Protein AF-X1JS11-F1 (afdb_monomer_lite)

Secondary structure (DSSP, 8-state):
-EEEEEEE-TTTT-TTSTTTT-EEEEEEE--TT---SS-PPPSSGGGSPP-S---SS--SEEEEE-HHHHHHHHHHHHHHT-SSEEEEEEEEEES-TT-SS--EEEEEEEEEEEEEEE--SSEEEEEEEEEEEEESB-SSTT--S-EEEEEE-SS-EEEEEEEEEEEEEEEEESSS----EEEEEEEEEEEEEEEEEEE--SSTTTTBEEEEESS--EEEEEEEE-HHHHHHTSSHHHHHHHHHHHHHHHHHHHHHHHHHHHHGGGG-BHHHHHHTT-TTGGGSEEE---B-SSSEEEEEEE-GGGSS--EESSEEEEETT-EEE-EETT-TT---EEEEEEPTT-TTS---EEETTEEEPPPTTT--SSEEEEEEEEEETTEEEEEEEEEESS----

Foldseek 3Di:
DKDKDKAQDPCCVPPPDPSPVHTDIDMDDDDPPDDCPPDDDPPDNVPDDRQFDDDPDTFPDKDWFFQVCVVCLLQVVLQVLDPQKPKGWDWDFDDDPNGRFTFKIKTPWTKHFDWAWDADPFWPIKGQPRHDIFIQDDPDPPWPFAIWMWGDAFFKTKTKGKDKDKTKIWIATPDDPRDIFIAMKIKIKIKIWIWGWDAACDDPLHGFIATDTPDDIDIDMFMDTDPRSCVPVVDNVSRVVSRVSSRVSVRVVVVVSVCSSRVCSRVPRPQVVVCVVDVPTPQAWGFDDWTRRGIIMTTHYGRVLAVVKEKPPQEEEAEAQGKDFIDIPVDPPDDKDKDKAFDPPCPPQDGFDDDRRMTTHHHLVRPPDQKGKMKMWIDDDSHIYIHIYIYGHDDDDD

Radius of gyration: 31.55 Å; chains: 1; bounding box: 72×48×87 Å

Organism: NCBI:txid412755

Sequence (398 aa):
KFWVRTHAAPLAKVRASDQYGEGEVLLFVTMKGSNNSDAGIPADDENMHYLLPDAVTPYTMNLLLGNKFLIKRLVSFGFERLERVIEPFKATYTGGEGETFVTGIQATAGLLSIPVEGDTDVLEIIEFPQGLLLNFSSSSDEDDFTNFKVKASDETLDFEWFGLAKAPATFKVRSGSQQTRSGMVSYRWEYKASYAFHLETAGDNIGQLTLKLRAKPSLRSKMWPDQALAANAGHPFALELFINFGEQALAEHLEKTIETIVGVATEIDAFRLNGLLFRSGKESAQPSVVRFPGDLTLPGYLAPARTEFEIEPNETLVEAGGKRTFETTLGAGASVTWSVANLPGDEGEDCGSFTSNEYTAPAASAVLRSGKKVIVTATRGTSYSKALVSITKGEFRP

Structure (mmCIF, N/CA/C/O backbone):
data_AF-X1JS11-F1
#
_entry.id   AF-X1JS11-F1
#
loop_
_atom_site.group_PDB
_atom_site.id
_atom_site.type_symbol
_atom_site.label_atom_id
_atom_site.label_alt_id
_atom_site.label_comp_id
_atom_site.label_asym_id
_atom_site.label_entity_id
_atom_site.label_seq_id
_atom_site.pdbx_PDB_ins_code
_atom_site.Cartn_x
_atom_site.Cartn_y
_atom_site.Cartn_z
_atom_site.occupancy
_atom_site.B_iso_or_equiv
_atom_site.auth_seq_id
_atom_site.auth_comp_id
_atom_site.auth_asym_id
_atom_site.auth_atom_id
_atom_site.pdbx_PDB_model_num
ATOM 1 N N . LYS A 1 1 ? -24.121 5.697 4.846 1.00 72.25 1 LYS A N 1
ATOM 2 C CA . LYS A 1 1 ? -25.214 5.220 5.739 1.00 72.25 1 LYS A CA 1
ATOM 3 C C . LYS A 1 1 ? -24.562 4.682 7.003 1.00 72.25 1 LYS A C 1
ATOM 5 O O . LYS A 1 1 ? -23.440 4.203 6.873 1.00 72.25 1 LYS A O 1
ATOM 10 N N . PHE A 1 2 ? -25.196 4.789 8.169 1.00 78.38 2 PHE A N 1
ATOM 11 C CA . PHE A 1 2 ? -24.650 4.211 9.396 1.00 78.38 2 PHE A CA 1
ATOM 12 C C . PHE A 1 2 ? -25.737 3.543 10.239 1.00 78.38 2 PHE A C 1
ATOM 14 O O . PHE A 1 2 ? -26.905 3.923 10.136 1.00 78.38 2 PHE A O 1
ATOM 21 N N . TRP A 1 3 ? -25.339 2.564 11.050 1.00 80.81 3 TRP A N 1
ATOM 22 C CA . TRP A 1 3 ? -26.206 1.831 11.973 1.00 80.81 3 TRP A CA 1
ATOM 23 C C . TRP A 1 3 ? -25.451 1.502 13.251 1.00 80.81 3 TRP A C 1
ATOM 25 O O . TRP A 1 3 ? -24.265 1.189 13.193 1.00 80.81 3 TRP A O 1
ATOM 35 N N . VAL A 1 4 ? -26.157 1.533 14.377 1.00 83.62 4 VAL A N 1
ATOM 36 C CA . VAL A 1 4 ? -25.620 1.192 15.696 1.00 83.62 4 VAL A CA 1
ATOM 37 C C . VAL A 1 4 ? -26.340 -0.045 16.214 1.00 83.62 4 VAL A C 1
ATOM 39 O O . VAL A 1 4 ? -27.565 -0.133 16.098 1.00 83.62 4 VAL A O 1
ATOM 42 N N . ARG A 1 5 ? -25.588 -0.986 16.780 1.00 83.94 5 ARG A N 1
ATOM 43 C CA . ARG A 1 5 ? -26.100 -2.170 17.476 1.00 83.94 5 ARG A CA 1
ATOM 44 C C . ARG A 1 5 ? -25.324 -2.407 18.764 1.00 83.94 5 ARG A C 1
ATOM 46 O O . ARG A 1 5 ? -24.223 -1.899 18.935 1.00 83.94 5 ARG A O 1
ATOM 53 N N . THR A 1 6 ? -25.911 -3.188 19.653 1.00 85.69 6 THR A N 1
ATOM 54 C CA . THR A 1 6 ? -25.242 -3.750 20.826 1.00 85.69 6 THR A CA 1
ATOM 55 C C . THR A 1 6 ? -25.180 -5.258 20.655 1.00 85.69 6 THR A C 1
ATOM 57 O O . THR A 1 6 ? -26.172 -5.838 20.212 1.00 85.69 6 THR A O 1
ATOM 60 N N . HIS A 1 7 ? -24.061 -5.870 21.016 1.00 86.75 7 HIS A N 1
ATOM 61 C CA . HIS A 1 7 ? -23.863 -7.315 20.964 1.00 86.75 7 HIS A CA 1
ATOM 62 C C . HIS A 1 7 ? -23.287 -7.783 22.300 1.00 86.75 7 HIS A C 1
ATOM 64 O O . HIS A 1 7 ? -22.374 -7.158 22.837 1.00 86.75 7 HIS A O 1
ATOM 70 N N . ALA A 1 8 ? -23.869 -8.823 22.891 1.00 84.25 8 ALA A N 1
ATOM 71 C CA . ALA A 1 8 ? -23.427 -9.319 24.191 1.00 84.25 8 ALA A CA 1
ATOM 72 C C . ALA A 1 8 ? -22.122 -10.114 24.047 1.00 84.25 8 ALA A C 1
ATOM 74 O O . ALA A 1 8 ? -21.949 -10.832 23.064 1.00 84.25 8 ALA A O 1
ATOM 75 N N . ALA A 1 9 ? -21.228 -10.035 25.037 1.00 84.00 9 ALA A N 1
ATOM 76 C CA . ALA A 1 9 ? -20.041 -10.888 25.047 1.00 84.00 9 ALA A CA 1
ATOM 77 C C . ALA A 1 9 ? -20.443 -12.379 25.109 1.00 84.00 9 ALA A C 1
ATOM 79 O O . ALA A 1 9 ? -21.505 -12.703 25.661 1.00 84.00 9 ALA A O 1
ATOM 80 N N . PRO A 1 10 ? -19.616 -13.313 24.597 1.00 82.81 10 PRO A N 1
ATOM 81 C CA . PRO A 1 10 ? -19.972 -14.732 24.521 1.00 82.81 10 PRO A CA 1
ATOM 82 C C . PRO A 1 10 ? -20.442 -15.339 25.853 1.00 82.81 10 PRO A C 1
ATOM 84 O O . PRO A 1 10 ? -21.360 -16.161 25.869 1.00 82.81 10 PRO A O 1
ATOM 87 N N . LEU A 1 11 ? -19.866 -14.905 26.982 1.00 79.50 11 LEU A N 1
ATOM 88 C CA . LEU A 1 11 ? -20.225 -15.383 28.323 1.00 79.50 11 LEU A CA 1
ATOM 89 C C . LEU A 1 11 ? -21.076 -14.390 29.132 1.00 79.50 11 LEU A C 1
ATOM 91 O O . LEU A 1 11 ? -21.352 -14.631 30.307 1.00 79.50 11 LEU A O 1
ATOM 95 N N . ALA A 1 12 ? -21.600 -13.332 28.508 1.00 77.88 12 ALA A N 1
ATOM 96 C CA . ALA A 1 12 ? -22.313 -12.253 29.198 1.00 77.88 12 ALA A CA 1
ATOM 97 C C . ALA A 1 12 ? -23.570 -12.687 29.960 1.00 77.88 12 ALA A C 1
ATOM 99 O O . ALA A 1 12 ? -24.010 -12.006 30.886 1.00 77.88 12 ALA A O 1
ATOM 100 N N . LYS A 1 13 ? -24.163 -13.824 29.587 1.00 74.81 13 LYS A N 1
ATOM 101 C CA . LYS A 1 13 ? -25.359 -14.385 30.238 1.00 74.81 13 LYS A CA 1
ATOM 102 C C . LYS A 1 13 ? -25.019 -15.368 31.367 1.00 74.81 13 LYS A C 1
ATOM 104 O O . LYS A 1 13 ? -25.919 -15.803 32.089 1.00 74.81 13 LYS A O 1
ATOM 109 N N . VAL A 1 14 ? -23.744 -15.719 31.548 1.00 76.50 14 VAL A N 1
ATOM 110 C CA . VAL A 1 14 ? -23.279 -16.664 32.569 1.00 76.50 14 VAL A CA 1
ATOM 111 C C . VAL A 1 14 ? -22.944 -15.896 33.845 1.00 76.50 14 VAL A C 1
ATOM 113 O O . VAL A 1 14 ? -21.895 -15.280 33.941 1.00 76.50 14 VAL A O 1
ATOM 116 N N . ARG A 1 15 ? -23.815 -15.961 34.861 1.00 73.25 15 ARG A N 1
ATOM 117 C CA . ARG A 1 15 ? -23.668 -15.208 36.132 1.00 73.25 15 ARG A CA 1
ATOM 118 C C . ARG A 1 15 ? -22.342 -15.403 36.875 1.00 73.25 15 ARG A C 1
ATOM 120 O O . ARG A 1 15 ? -21.999 -14.569 37.700 1.00 73.25 15 ARG A O 1
ATOM 127 N N . ALA A 1 16 ? -21.659 -16.522 36.648 1.00 73.38 16 ALA A N 1
ATOM 128 C CA . ALA A 1 16 ? -20.383 -16.844 37.284 1.00 73.38 16 ALA A CA 1
ATOM 129 C C . ALA A 1 16 ? -19.159 -16.445 36.438 1.00 73.38 16 ALA A C 1
ATOM 131 O O . ALA A 1 16 ? -18.036 -16.664 36.882 1.00 73.38 16 ALA A O 1
ATOM 132 N N . SER A 1 17 ? -19.366 -15.917 35.227 1.00 73.44 17 SER A N 1
ATOM 133 C CA . SER A 1 17 ? -18.287 -15.406 34.384 1.00 73.44 17 SER A CA 1
ATOM 134 C C . SER A 1 17 ? -17.934 -13.983 34.798 1.00 73.44 17 SER A C 1
ATOM 136 O O . SER A 1 17 ? -18.798 -13.178 35.136 1.00 73.44 17 SER A O 1
ATOM 138 N N . ASP A 1 18 ? -16.646 -13.692 34.721 1.00 69.44 18 ASP A N 1
ATOM 139 C CA . ASP A 1 18 ? -16.062 -12.355 34.690 1.00 69.44 18 ASP A CA 1
ATOM 140 C C . ASP A 1 18 ? -16.661 -11.440 33.607 1.00 69.44 18 ASP A C 1
ATOM 142 O O . ASP A 1 18 ? -16.752 -10.241 33.832 1.00 69.44 18 ASP A O 1
ATOM 146 N N . GLN A 1 19 ? -17.156 -11.996 32.497 1.00 67.25 19 GLN A N 1
ATOM 147 C CA . GLN A 1 19 ? -17.809 -11.252 31.413 1.00 67.25 19 GLN A CA 1
ATOM 148 C C . GLN A 1 19 ? -19.306 -10.993 31.653 1.00 67.25 19 GLN A C 1
ATOM 150 O O . GLN A 1 19 ? -20.000 -10.511 30.757 1.00 67.25 19 GLN A O 1
ATOM 155 N N . TYR A 1 20 ? -19.869 -11.361 32.813 1.00 67.38 20 TYR A N 1
ATOM 156 C CA . TYR A 1 20 ? -21.310 -11.235 33.052 1.00 67.38 20 TYR A CA 1
ATOM 157 C C . TYR A 1 20 ? -21.788 -9.781 32.920 1.00 67.38 20 TYR A C 1
ATOM 159 O O . TYR A 1 20 ? -21.387 -8.903 33.679 1.00 67.38 20 TYR A O 1
ATOM 167 N N . GLY A 1 21 ? -22.707 -9.543 31.981 1.00 73.06 21 GLY A N 1
ATOM 168 C CA . GLY A 1 21 ? -23.209 -8.206 31.653 1.00 73.06 21 GLY A CA 1
ATOM 169 C C . GLY A 1 21 ? -22.342 -7.400 30.678 1.00 73.06 21 GLY A C 1
ATOM 170 O O . GLY A 1 21 ? -22.745 -6.295 30.319 1.00 73.06 21 GLY A O 1
ATOM 171 N N . GLU A 1 22 ? -21.207 -7.932 30.218 1.00 77.38 22 GLU A N 1
ATOM 172 C CA . GLU A 1 22 ? -20.358 -7.281 29.217 1.00 77.38 22 GLU A CA 1
ATOM 173 C C . GLU A 1 22 ? -20.925 -7.389 27.792 1.00 77.38 22 GLU A C 1
ATOM 175 O O . GLU A 1 22 ? -21.747 -8.249 27.455 1.00 77.38 22 GLU A O 1
ATOM 180 N N . GLY A 1 23 ? -20.461 -6.498 26.921 1.00 84.88 23 GLY A N 1
ATOM 181 C CA . GLY A 1 23 ? -20.816 -6.482 25.512 1.00 84.88 23 GLY A CA 1
ATOM 182 C C . GLY A 1 23 ? -20.113 -5.365 24.759 1.00 84.88 23 GLY A C 1
ATOM 183 O O . GLY A 1 23 ? -19.411 -4.537 25.337 1.00 84.88 23 GLY A O 1
ATOM 184 N N . GLU A 1 24 ? -20.343 -5.324 23.455 1.00 85.25 24 GLU A N 1
ATOM 185 C CA . GLU A 1 24 ? -19.777 -4.333 22.553 1.00 85.25 24 GLU A CA 1
ATOM 186 C C . GLU A 1 24 ? -20.868 -3.494 21.882 1.00 85.25 24 GLU A C 1
ATOM 188 O O . GLU A 1 24 ? -22.006 -3.927 21.666 1.00 85.25 24 GLU A O 1
ATOM 193 N N . VAL A 1 25 ? -20.502 -2.261 21.533 1.00 86.06 25 VAL A N 1
ATOM 194 C CA . VAL A 1 25 ? -21.304 -1.401 20.664 1.00 86.06 25 VAL A CA 1
ATOM 195 C C . VAL A 1 25 ? -20.712 -1.478 19.265 1.00 86.06 25 VAL A C 1
ATOM 197 O O . VAL A 1 25 ? -19.587 -1.046 19.028 1.00 86.06 25 VAL A O 1
ATOM 200 N N . LEU A 1 26 ? -21.496 -1.997 18.329 1.00 86.56 26 LEU A N 1
ATOM 201 C CA . LEU A 1 26 ? -21.126 -2.130 16.930 1.00 86.56 26 LEU A CA 1
ATOM 202 C C . LEU A 1 26 ? -21.630 -0.927 16.145 1.00 86.56 26 LEU A C 1
ATOM 204 O O . LEU A 1 26 ? -22.823 -0.609 16.154 1.00 86.56 26 LEU A O 1
ATOM 208 N N . LEU A 1 27 ? -20.723 -0.288 15.413 1.00 83.81 27 LEU A N 1
ATOM 209 C CA . LEU A 1 27 ? -21.059 0.753 14.458 1.00 83.81 27 LEU A CA 1
ATOM 210 C C . LEU A 1 27 ? -20.708 0.303 13.043 1.00 83.81 27 LEU A C 1
ATOM 212 O O . LEU A 1 27 ? -19.547 0.101 12.701 1.00 83.81 27 LEU A O 1
ATOM 216 N N . PHE A 1 28 ? -21.722 0.254 12.191 1.00 84.62 28 PHE A N 1
ATOM 217 C CA . PHE A 1 28 ? -21.572 -0.071 10.781 1.00 84.62 28 PHE A CA 1
ATOM 218 C C . PHE A 1 28 ? -21.598 1.210 9.959 1.00 84.62 28 PHE A C 1
ATOM 220 O O . PHE A 1 28 ? -22.531 2.005 10.089 1.00 84.62 28 PHE A O 1
ATOM 227 N N . VAL A 1 29 ? -20.613 1.401 9.078 1.00 80.56 29 VAL A N 1
ATOM 228 C CA . VAL A 1 29 ? -20.516 2.582 8.209 1.00 80.56 29 VAL A CA 1
ATOM 229 C C . VAL A 1 29 ? -20.349 2.157 6.754 1.00 80.56 29 VAL A C 1
ATOM 231 O O . VAL A 1 29 ? -19.363 1.537 6.372 1.00 80.56 29 VAL A O 1
ATOM 234 N N . THR A 1 30 ? -21.298 2.551 5.904 1.00 78.69 30 THR A N 1
ATOM 235 C CA . THR A 1 30 ? -21.157 2.433 4.447 1.00 78.69 30 THR A CA 1
ATOM 236 C C . THR A 1 30 ? -20.467 3.670 3.895 1.00 78.69 30 THR A C 1
ATOM 238 O O . THR A 1 30 ? -21.048 4.765 3.921 1.00 78.69 30 THR A O 1
ATOM 241 N N . MET A 1 31 ? -19.271 3.473 3.341 1.00 74.69 31 MET A N 1
ATOM 242 C CA . MET A 1 31 ? -18.490 4.512 2.669 1.00 74.69 31 MET A CA 1
ATOM 243 C C . MET A 1 31 ? -19.162 4.985 1.372 1.00 74.69 31 MET A C 1
ATOM 245 O O . MET A 1 31 ? -19.868 4.239 0.691 1.00 74.69 31 MET A O 1
ATOM 249 N N . LYS A 1 32 ? -18.947 6.256 1.016 1.00 70.88 32 LYS A N 1
ATOM 250 C CA . LYS A 1 32 ? -19.455 6.831 -0.238 1.00 70.88 32 LYS A CA 1
ATOM 251 C C . LYS A 1 32 ? -18.860 6.078 -1.435 1.00 70.88 32 LYS A C 1
ATOM 253 O O . LYS A 1 32 ? -17.650 5.891 -1.494 1.00 70.88 32 LYS A O 1
ATOM 258 N N . GLY A 1 33 ? -19.710 5.693 -2.388 1.00 65.62 33 GLY A N 1
ATOM 259 C CA . GLY A 1 33 ? -19.318 4.907 -3.566 1.00 65.62 33 GLY A CA 1
ATOM 260 C C . GLY A 1 33 ? -19.498 3.394 -3.406 1.00 65.62 33 GLY A C 1
ATOM 261 O O . GLY A 1 33 ? -19.370 2.671 -4.388 1.00 65.62 33 GLY A O 1
ATOM 262 N N . SER A 1 34 ? -19.847 2.911 -2.209 1.00 65.94 34 SER A N 1
ATOM 263 C CA . SER A 1 34 ? -20.203 1.506 -1.990 1.00 65.94 34 SER A CA 1
ATOM 264 C C . SER A 1 34 ? -21.690 1.259 -2.277 1.00 65.94 34 SER A C 1
ATOM 266 O O . SER A 1 34 ? -22.554 1.964 -1.746 1.00 65.94 34 SER A O 1
ATOM 268 N N . ASN A 1 35 ? -21.997 0.231 -3.075 1.00 59.72 35 ASN A N 1
ATOM 269 C CA . ASN A 1 35 ? -23.361 -0.270 -3.256 1.00 59.72 35 ASN A CA 1
ATOM 270 C C . ASN A 1 35 ? -23.673 -1.297 -2.162 1.00 59.72 35 ASN A C 1
ATOM 272 O O . ASN A 1 35 ? -23.049 -2.347 -2.081 1.00 59.72 35 ASN A O 1
ATOM 276 N N . ASN A 1 36 ? -24.646 -0.969 -1.315 1.00 55.03 36 ASN A N 1
ATOM 277 C CA . ASN A 1 36 ? -25.079 -1.781 -0.173 1.00 55.03 36 ASN A CA 1
ATOM 278 C C . ASN A 1 36 ? -26.199 -2.778 -0.538 1.00 55.03 36 ASN A C 1
ATOM 280 O O . ASN A 1 36 ? -26.916 -3.224 0.352 1.00 55.03 36 ASN A O 1
ATOM 284 N N . SER A 1 37 ? -26.429 -3.051 -1.828 1.00 52.50 37 SER A N 1
ATOM 285 C CA . SER A 1 37 ? -27.538 -3.905 -2.278 1.00 52.50 37 SER A CA 1
ATOM 286 C C . SER A 1 37 ? -27.342 -5.382 -1.935 1.00 52.50 37 SER A C 1
ATOM 288 O O . SER A 1 37 ? -28.336 -6.080 -1.772 1.00 52.50 37 SER A O 1
ATOM 290 N N . ASP A 1 38 ? -26.091 -5.829 -1.765 1.00 51.88 38 ASP A N 1
ATOM 291 C CA . ASP A 1 38 ? -25.772 -7.265 -1.768 1.00 51.88 38 ASP A CA 1
ATOM 292 C C . ASP A 1 38 ? -25.337 -7.812 -0.394 1.00 51.88 38 ASP A C 1
ATOM 294 O O . ASP A 1 38 ? -25.284 -9.021 -0.206 1.00 51.88 38 ASP A O 1
ATOM 298 N N . ALA A 1 39 ? -25.061 -6.949 0.591 1.00 56.41 39 ALA A N 1
ATOM 299 C CA . ALA A 1 39 ? -24.691 -7.360 1.947 1.00 56.41 39 ALA A CA 1
ATOM 300 C C . ALA A 1 39 ? -25.390 -6.464 2.980 1.00 56.41 39 ALA A C 1
ATOM 302 O O . ALA A 1 39 ? -25.017 -5.308 3.198 1.00 56.41 39 ALA A O 1
ATOM 303 N N . GLY A 1 40 ? -26.462 -6.987 3.575 1.00 62.00 40 GLY A N 1
ATOM 304 C CA . GLY A 1 40 ? -27.118 -6.371 4.724 1.00 62.00 40 GLY A CA 1
ATOM 305 C C . GLY A 1 40 ? -26.277 -6.520 5.994 1.00 62.00 40 GLY A C 1
ATOM 306 O O . GLY A 1 40 ? -25.371 -7.345 6.065 1.00 62.00 40 GLY A O 1
ATOM 307 N N . ILE A 1 41 ? -26.591 -5.724 7.014 1.00 71.88 41 ILE A N 1
ATOM 308 C CA . ILE A 1 41 ? -26.085 -5.972 8.372 1.00 71.88 41 ILE A CA 1
ATOM 309 C C . ILE A 1 41 ? -26.744 -7.263 8.876 1.00 71.88 41 ILE A C 1
ATOM 311 O O . ILE A 1 41 ? -27.948 -7.416 8.630 1.00 71.88 41 ILE A O 1
ATOM 315 N N . PRO A 1 42 ? -26.019 -8.162 9.573 1.00 74.25 42 PRO A N 1
ATOM 316 C CA . PRO A 1 42 ? -26.616 -9.350 10.172 1.00 74.25 42 PRO A CA 1
ATOM 317 C C . PRO A 1 42 ? -27.888 -8.991 10.947 1.00 74.25 42 PRO A C 1
ATOM 319 O O . PRO A 1 42 ? -27.889 -8.079 11.779 1.00 74.25 42 PRO A O 1
ATOM 322 N N . ALA A 1 43 ? -28.999 -9.652 10.614 1.00 71.94 43 ALA A N 1
ATOM 323 C CA . ALA A 1 43 ? -30.297 -9.322 11.197 1.00 71.94 43 ALA A CA 1
ATOM 324 C C . ALA A 1 43 ? -30.351 -9.709 12.681 1.00 71.94 43 ALA A C 1
ATOM 326 O O . ALA A 1 43 ? -30.791 -8.895 13.500 1.00 71.94 43 ALA A O 1
ATOM 327 N N . ASP A 1 44 ? -29.808 -10.884 13.005 1.00 77.44 44 ASP A N 1
ATOM 328 C CA . ASP A 1 44 ? -29.853 -11.515 14.323 1.00 77.44 44 ASP A CA 1
ATOM 329 C C . ASP A 1 44 ? -28.500 -11.479 15.041 1.00 77.44 44 ASP A C 1
ATOM 331 O O . ASP A 1 44 ? -27.443 -11.477 14.409 1.00 77.44 44 ASP A O 1
ATOM 335 N N . ASP A 1 45 ? -28.557 -11.485 16.373 1.00 72.56 45 ASP A N 1
ATOM 336 C CA . ASP A 1 45 ? -27.397 -11.435 17.272 1.00 72.56 45 ASP A CA 1
ATOM 337 C C . ASP A 1 45 ? -26.466 -12.645 17.109 1.00 72.56 45 ASP A C 1
ATOM 339 O O . ASP A 1 45 ? -25.253 -12.493 17.121 1.00 72.56 45 ASP A O 1
ATOM 343 N N . GLU A 1 46 ? -27.028 -13.830 16.849 1.00 76.56 46 GLU A N 1
ATOM 344 C CA . GLU A 1 46 ? -26.276 -15.078 16.626 1.00 76.56 46 GLU A CA 1
ATOM 345 C C . GLU A 1 46 ? -25.403 -15.047 15.362 1.00 76.56 46 GLU A C 1
ATOM 347 O O . GLU A 1 46 ? -24.455 -15.818 15.240 1.00 76.56 46 GLU A O 1
ATOM 352 N N . ASN A 1 47 ? -25.719 -14.147 14.426 1.00 77.12 47 ASN A N 1
ATOM 353 C CA . ASN A 1 47 ? -24.972 -13.953 13.186 1.00 77.12 47 ASN A CA 1
ATOM 354 C C . ASN A 1 47 ? -23.926 -12.828 13.303 1.00 77.12 47 ASN A C 1
ATOM 356 O O . ASN A 1 47 ? -23.251 -12.516 12.320 1.00 77.12 47 ASN A O 1
ATOM 360 N N . MET A 1 48 ? -23.818 -12.179 14.468 1.00 80.56 48 MET A N 1
ATOM 361 C CA . MET A 1 48 ? -22.770 -11.206 14.763 1.00 80.56 48 MET A CA 1
ATOM 362 C C . MET A 1 48 ? -21.634 -11.914 15.502 1.00 80.56 48 MET A C 1
ATOM 364 O O . MET A 1 48 ? -21.857 -12.669 16.443 1.00 80.56 48 MET A O 1
ATOM 368 N N . HIS A 1 49 ? -20.404 -11.690 15.047 1.00 83.12 49 HIS A N 1
ATOM 369 C CA . HIS A 1 49 ? -19.219 -12.116 15.780 1.00 83.12 49 HIS A CA 1
ATOM 370 C C . HIS A 1 49 ? -18.852 -11.052 16.808 1.00 83.12 49 HIS A C 1
ATOM 372 O O . HIS A 1 49 ? -18.921 -9.869 16.486 1.00 83.12 49 HIS A O 1
ATOM 378 N N . TYR A 1 50 ? -18.394 -11.476 17.986 1.00 87.44 50 TYR A N 1
ATOM 379 C CA . TYR A 1 50 ? -17.769 -10.579 18.954 1.00 87.44 50 TYR A CA 1
ATOM 380 C C . TYR A 1 50 ? -16.412 -10.113 18.415 1.00 87.44 50 TYR A C 1
ATOM 382 O O . TYR A 1 50 ? -15.554 -10.943 18.097 1.00 87.44 50 TYR A O 1
ATOM 390 N N . LEU A 1 51 ? -16.229 -8.801 18.246 1.00 89.06 51 LEU A N 1
ATOM 391 C CA . LEU A 1 51 ? -15.119 -8.237 17.469 1.00 89.06 51 LEU A CA 1
ATOM 392 C C . LEU A 1 51 ? -13.949 -7.735 18.315 1.00 89.06 51 LEU A C 1
ATOM 394 O O . LEU A 1 51 ? -12.953 -7.276 17.749 1.00 89.06 51 LEU A O 1
ATOM 398 N N . LEU A 1 52 ? -14.035 -7.825 19.640 1.00 89.12 52 LEU A N 1
ATOM 399 C CA . LEU A 1 52 ? -12.917 -7.574 20.547 1.00 89.12 52 LEU A CA 1
ATOM 400 C C . LEU A 1 52 ? -12.175 -8.894 20.812 1.00 89.12 52 LEU A C 1
ATOM 402 O O . LEU A 1 52 ? -12.703 -9.749 21.522 1.00 89.12 52 LEU A O 1
ATOM 406 N N . PRO A 1 53 ? -10.981 -9.102 20.225 1.00 86.44 53 PRO A N 1
ATOM 407 C CA . PRO A 1 53 ? -10.244 -10.343 20.416 1.00 86.44 53 PRO A CA 1
ATOM 408 C C . PRO A 1 53 ? -9.647 -10.427 21.824 1.00 86.44 53 PRO A C 1
ATOM 410 O O . PRO A 1 53 ? -9.292 -9.408 22.422 1.00 86.44 53 PRO A O 1
ATOM 413 N N . ASP A 1 54 ? -9.460 -11.655 22.306 1.00 84.00 54 ASP A N 1
ATOM 414 C CA . ASP A 1 54 ? -8.781 -11.912 23.574 1.00 84.00 54 ASP A CA 1
ATOM 415 C C . ASP A 1 54 ? -7.332 -11.410 23.541 1.00 84.00 54 ASP A C 1
ATOM 417 O O . ASP A 1 54 ? -6.581 -11.627 22.583 1.00 84.00 54 ASP A O 1
ATOM 421 N N . ALA A 1 55 ? -6.920 -10.760 24.625 1.00 81.56 55 ALA A N 1
ATOM 422 C CA . ALA A 1 55 ? -5.567 -10.265 24.816 1.00 81.56 55 ALA A CA 1
ATOM 423 C C . ALA A 1 55 ? -5.213 -10.225 26.305 1.00 81.56 55 ALA A C 1
ATOM 425 O O . ALA A 1 55 ? -6.089 -10.166 27.163 1.00 81.56 55 ALA A O 1
ATOM 426 N N . VAL A 1 56 ? -3.909 -10.229 26.611 1.00 78.25 56 VAL A N 1
ATOM 427 C CA . VAL A 1 56 ? -3.407 -10.112 27.996 1.00 78.25 56 VAL A CA 1
ATOM 428 C C . VAL A 1 56 ? -3.918 -8.829 28.655 1.00 78.25 56 VAL A C 1
ATOM 430 O O . VAL A 1 56 ? -4.319 -8.845 29.814 1.00 78.25 56 VAL A O 1
ATOM 433 N N . THR A 1 57 ? -3.929 -7.735 27.892 1.00 78.38 57 THR A N 1
ATOM 434 C CA . THR A 1 57 ? -4.633 -6.502 28.238 1.00 78.38 57 THR A CA 1
ATOM 435 C C . THR A 1 57 ? -5.848 -6.401 27.318 1.00 78.38 57 THR A C 1
ATOM 437 O O . THR A 1 57 ? -5.642 -6.295 26.106 1.00 78.38 57 THR A O 1
ATOM 440 N N . PRO A 1 58 ? -7.085 -6.449 27.842 1.00 82.88 58 PRO A N 1
ATOM 441 C CA . PRO A 1 58 ? -8.287 -6.435 27.014 1.00 82.88 58 PRO A CA 1
ATOM 442 C C . PRO A 1 58 ? -8.368 -5.198 26.115 1.00 82.88 58 PRO A C 1
ATOM 444 O O . PRO A 1 58 ? -8.200 -4.067 26.578 1.00 82.88 58 PRO A O 1
ATOM 447 N N . TYR A 1 59 ? -8.650 -5.408 24.829 1.00 86.69 59 TYR A N 1
ATOM 448 C CA . TYR A 1 59 ? -8.941 -4.313 23.909 1.00 86.69 59 TYR A CA 1
ATOM 449 C C . TYR A 1 59 ? -10.309 -3.710 24.217 1.00 86.69 59 TYR A C 1
ATOM 451 O O . TYR A 1 59 ? -11.260 -4.423 24.522 1.00 86.69 59 TYR A O 1
ATOM 459 N N . THR A 1 60 ? -10.426 -2.392 24.074 1.00 85.25 60 THR A N 1
ATOM 460 C CA . THR A 1 60 ? -11.696 -1.672 24.274 1.00 85.25 60 THR A CA 1
ATOM 461 C C . THR A 1 60 ? -12.272 -1.120 22.970 1.00 85.25 60 THR A C 1
ATOM 463 O O . THR A 1 60 ? -13.353 -0.536 22.962 1.00 85.25 60 THR A O 1
ATOM 466 N N . MET A 1 61 ? -11.573 -1.323 21.848 1.00 86.94 61 MET A N 1
ATOM 467 C CA . MET A 1 61 ? -12.099 -1.122 20.499 1.00 86.94 61 MET A CA 1
ATOM 468 C C . MET A 1 61 ? -11.461 -2.070 19.491 1.00 86.94 61 MET A C 1
ATOM 470 O O . MET A 1 61 ? -10.324 -2.518 19.649 1.00 86.94 61 MET A O 1
ATOM 474 N N . ASN A 1 62 ? -12.162 -2.250 18.380 1.00 89.75 62 ASN A N 1
ATOM 475 C CA . ASN A 1 62 ? -11.596 -2.762 17.149 1.00 89.75 62 ASN A CA 1
ATOM 476 C C . ASN A 1 62 ? -12.188 -1.995 15.959 1.00 89.75 62 ASN A C 1
ATOM 478 O O . ASN A 1 62 ? -13.384 -1.703 15.937 1.00 89.75 62 ASN A O 1
ATOM 482 N N . LEU A 1 63 ? -11.352 -1.650 14.980 1.00 88.00 63 LEU A N 1
ATOM 483 C CA . LEU A 1 63 ? -11.790 -1.092 13.703 1.00 88.00 63 LEU A CA 1
ATOM 484 C C . LEU A 1 63 ? -11.580 -2.135 12.600 1.00 88.00 63 LEU A C 1
ATOM 486 O O . LEU A 1 63 ? -10.461 -2.584 12.370 1.00 88.00 63 LEU A O 1
ATOM 490 N N . LEU A 1 64 ? -12.659 -2.479 11.896 1.00 88.44 64 LEU A N 1
ATOM 491 C CA . LEU A 1 64 ? -12.624 -3.374 10.742 1.00 88.44 64 LEU A CA 1
ATOM 492 C C . LEU A 1 64 ? -12.783 -2.590 9.438 1.00 88.44 64 LEU A C 1
ATOM 494 O O . LEU A 1 64 ? -13.741 -1.830 9.273 1.00 88.44 64 LEU A O 1
ATOM 498 N N . LEU A 1 65 ? -11.876 -2.809 8.485 1.00 86.25 65 LEU A N 1
ATOM 499 C CA . LEU A 1 65 ? -12.010 -2.337 7.108 1.00 86.25 65 LEU A CA 1
ATOM 500 C C . LEU A 1 65 ? -12.192 -3.530 6.174 1.00 86.25 65 LEU A C 1
ATOM 502 O O . LEU A 1 65 ? -11.318 -4.390 6.072 1.00 86.25 65 LEU A O 1
ATOM 506 N N . GLY A 1 66 ? -13.313 -3.536 5.452 1.00 84.94 66 GLY A N 1
ATOM 507 C CA . GLY A 1 66 ? -13.649 -4.620 4.536 1.00 84.94 66 GLY A CA 1
ATOM 508 C C . GLY A 1 66 ? -12.592 -4.817 3.446 1.00 84.94 66 GLY A C 1
ATOM 509 O O . GLY A 1 66 ? -12.217 -3.868 2.748 1.00 84.94 66 GLY A O 1
ATOM 510 N N . ASN A 1 67 ? -12.174 -6.064 3.253 1.00 86.56 67 ASN A N 1
ATOM 511 C CA . ASN A 1 67 ? -11.173 -6.525 2.299 1.00 86.56 67 ASN A CA 1
ATOM 512 C C . ASN A 1 67 ? -11.368 -5.932 0.895 1.00 86.56 67 ASN A C 1
ATOM 514 O O . ASN A 1 67 ? -10.488 -5.270 0.345 1.00 86.56 67 ASN A O 1
ATOM 518 N N . LYS A 1 68 ? -12.571 -6.116 0.336 1.00 81.69 68 LYS A N 1
ATOM 519 C CA . LYS A 1 68 ? -12.927 -5.666 -1.016 1.00 81.69 68 LYS A CA 1
ATOM 520 C C . LYS A 1 68 ? -12.808 -4.155 -1.164 1.00 81.69 68 LYS A C 1
ATOM 522 O O . LYS A 1 68 ? -12.397 -3.678 -2.218 1.00 81.69 68 LYS A O 1
ATOM 527 N N . PHE A 1 69 ? -13.187 -3.402 -0.131 1.00 80.31 69 PHE A N 1
ATOM 528 C CA . PHE A 1 69 ? -13.031 -1.951 -0.127 1.00 80.31 69 PHE A CA 1
ATOM 529 C C . PHE A 1 69 ? -11.550 -1.585 -0.105 1.00 80.31 69 PHE A C 1
ATOM 531 O O . PHE A 1 69 ? -11.113 -0.821 -0.959 1.00 80.31 69 PHE A O 1
ATOM 538 N N . LEU A 1 70 ? -10.783 -2.167 0.818 1.00 84.88 70 LEU A N 1
ATOM 539 C CA . LEU A 1 70 ? -9.369 -1.868 1.015 1.00 84.88 70 LEU A CA 1
ATOM 540 C C . LEU A 1 70 ? -8.532 -2.162 -0.234 1.00 84.88 70 LEU A C 1
ATOM 542 O O . LEU A 1 70 ? -7.835 -1.280 -0.727 1.00 84.88 70 LEU A O 1
ATOM 546 N N . ILE A 1 71 ? -8.648 -3.371 -0.784 1.00 85.62 71 ILE A N 1
ATOM 547 C CA . ILE A 1 71 ? -7.871 -3.814 -1.946 1.00 85.62 71 ILE A CA 1
ATOM 548 C C . ILE A 1 71 ? -8.204 -2.971 -3.185 1.00 85.62 71 ILE A C 1
ATOM 550 O O . ILE A 1 71 ? -7.301 -2.494 -3.873 1.00 85.62 71 ILE A O 1
ATOM 554 N N . LYS A 1 72 ? -9.495 -2.721 -3.449 1.00 80.31 72 LYS A N 1
ATOM 555 C CA . LYS A 1 72 ? -9.909 -1.871 -4.577 1.00 80.31 72 LYS A CA 1
ATOM 556 C C . LYS A 1 72 ? -9.435 -0.431 -4.410 1.00 80.31 72 LYS A C 1
ATOM 558 O O . LYS A 1 72 ? -8.983 0.166 -5.377 1.00 80.31 72 LYS A O 1
ATOM 563 N N . ARG A 1 73 ? -9.511 0.117 -3.193 1.00 79.25 73 ARG A N 1
ATOM 564 C CA . ARG A 1 73 ? -9.033 1.466 -2.853 1.00 79.25 73 ARG A CA 1
ATOM 565 C C . ARG A 1 73 ? -7.529 1.570 -3.123 1.00 79.25 73 ARG A C 1
ATOM 567 O O . ARG A 1 73 ? -7.124 2.436 -3.886 1.00 79.25 73 ARG A O 1
ATOM 574 N N . LEU A 1 74 ? -6.724 0.670 -2.558 1.00 83.19 74 LEU A N 1
ATOM 575 C CA . LEU A 1 74 ? -5.267 0.688 -2.718 1.00 83.19 74 LEU A CA 1
ATOM 576 C C . LEU A 1 74 ? -4.847 0.649 -4.187 1.00 83.19 74 LEU A C 1
ATOM 578 O O . LEU A 1 74 ? -3.999 1.430 -4.602 1.00 83.19 74 LEU A O 1
ATOM 582 N N . VAL A 1 75 ? -5.477 -0.207 -4.988 1.00 78.12 75 VAL A N 1
ATOM 583 C CA . VAL A 1 75 ? -5.118 -0.320 -6.402 1.00 78.12 75 VAL A CA 1
ATOM 584 C C . VAL A 1 75 ? -5.672 0.834 -7.226 1.00 78.12 75 VAL A C 1
ATOM 586 O O . VAL A 1 75 ? -4.889 1.516 -7.873 1.00 78.12 75 VAL A O 1
ATOM 589 N N . SER A 1 76 ? -6.972 1.135 -7.178 1.00 77.62 76 SER A N 1
ATOM 590 C CA . SER A 1 76 ? -7.524 2.236 -7.981 1.00 77.62 76 SER A CA 1
ATOM 591 C C . SER A 1 76 ? -6.828 3.568 -7.689 1.00 77.62 76 SER A C 1
ATOM 593 O O . SER A 1 76 ? -6.356 4.213 -8.620 1.00 77.62 76 SER A O 1
ATOM 595 N N . PHE A 1 77 ? -6.663 3.938 -6.413 1.00 84.25 77 PHE A N 1
ATOM 596 C CA . PHE A 1 77 ? -5.992 5.195 -6.071 1.00 84.25 77 PHE A CA 1
ATOM 597 C C . PHE A 1 77 ? -4.486 5.154 -6.326 1.00 84.25 77 PHE A C 1
ATOM 599 O O . PHE A 1 77 ? -3.922 6.165 -6.736 1.00 84.25 77 PHE A O 1
ATOM 606 N N . GLY A 1 78 ? -3.832 4.007 -6.120 1.00 88.25 78 GLY A N 1
ATOM 607 C CA . GLY A 1 78 ? -2.406 3.852 -6.405 1.00 88.25 78 GLY A CA 1
ATOM 608 C C . GLY A 1 78 ? -2.083 4.113 -7.873 1.00 88.25 78 GLY A C 1
ATOM 609 O O . GLY A 1 78 ? -1.159 4.858 -8.184 1.00 88.25 78 GLY A O 1
ATOM 610 N N . PHE A 1 79 ? -2.898 3.568 -8.776 1.00 90.25 79 PHE A N 1
ATOM 611 C CA . PHE A 1 79 ? -2.741 3.779 -10.213 1.00 90.25 79 PHE A CA 1
ATOM 612 C C . PHE A 1 79 ? -3.175 5.178 -10.674 1.00 90.25 79 PHE A C 1
ATOM 614 O O . 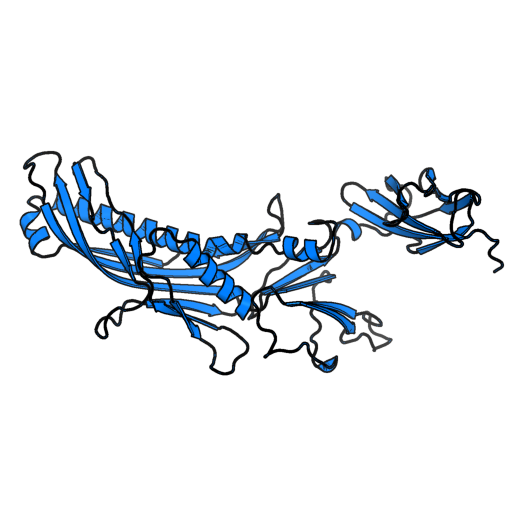PHE A 1 79 ? -2.552 5.729 -11.577 1.00 90.25 79 PHE A O 1
ATOM 621 N N . GLU A 1 80 ? -4.175 5.796 -10.036 1.00 89.69 80 GLU A N 1
ATOM 622 C CA . GLU A 1 80 ? -4.555 7.200 -10.288 1.00 89.69 80 GLU A CA 1
ATOM 623 C C . GLU A 1 80 ? -3.445 8.202 -9.924 1.00 89.69 80 GLU A C 1
ATOM 625 O O . GLU A 1 80 ? -3.442 9.324 -10.428 1.00 89.69 80 GLU A O 1
ATOM 630 N N . ARG A 1 81 ? -2.502 7.816 -9.052 1.00 91.56 81 ARG A N 1
ATOM 631 C CA . ARG A 1 81 ? -1.343 8.641 -8.673 1.00 91.56 81 ARG A CA 1
ATOM 632 C C . ARG A 1 81 ? -0.171 8.546 -9.635 1.00 91.56 81 ARG A C 1
ATOM 634 O O . ARG A 1 81 ? 0.763 9.336 -9.511 1.00 91.56 81 ARG A O 1
ATOM 641 N N . LEU A 1 82 ? -0.200 7.599 -10.566 1.00 93.19 82 LEU A N 1
ATOM 642 C CA . LEU A 1 82 ? 0.858 7.479 -11.553 1.00 93.19 82 LEU A CA 1
ATOM 643 C C . LEU A 1 82 ? 0.774 8.630 -12.556 1.00 93.19 82 LEU A C 1
ATOM 645 O O . LEU A 1 82 ? -0.279 8.940 -13.111 1.00 93.19 82 LEU A O 1
ATOM 649 N N . GLU A 1 83 ? 1.918 9.246 -12.815 1.00 92.12 83 GLU A N 1
ATOM 650 C CA . GLU A 1 83 ? 2.073 10.214 -13.894 1.00 92.12 83 GLU A CA 1
ATOM 651 C C . GLU A 1 83 ? 2.403 9.493 -15.207 1.00 92.12 83 GLU A C 1
ATOM 653 O O . GLU A 1 83 ? 2.892 8.367 -15.197 1.00 92.12 83 GLU A O 1
ATOM 658 N N . ARG A 1 84 ? 2.185 10.153 -16.353 1.00 91.44 84 ARG A N 1
ATOM 659 C CA . ARG A 1 84 ? 2.558 9.633 -17.689 1.00 91.44 84 ARG A CA 1
ATOM 660 C C . ARG A 1 84 ? 1.921 8.283 -18.054 1.00 91.44 84 ARG A C 1
ATOM 662 O O . ARG A 1 84 ? 2.490 7.486 -18.804 1.00 91.44 84 ARG A O 1
ATOM 669 N N . VAL A 1 85 ? 0.712 8.052 -17.554 1.00 95.00 85 VAL A N 1
ATOM 670 C CA . VAL A 1 85 ? -0.149 6.944 -17.973 1.00 95.00 85 VAL A CA 1
ATOM 671 C C . VAL A 1 85 ? -0.630 7.210 -19.403 1.00 95.00 85 VAL A C 1
ATOM 673 O O . VAL A 1 85 ? -1.308 8.206 -19.653 1.00 95.00 85 VAL A O 1
ATOM 676 N N . ILE A 1 86 ? -0.263 6.333 -20.341 1.00 95.19 86 ILE A N 1
ATOM 677 C CA . ILE A 1 86 ? -0.735 6.371 -21.735 1.00 95.19 86 ILE A CA 1
ATOM 678 C C . ILE A 1 86 ? -2.071 5.636 -21.842 1.00 95.19 86 ILE A C 1
ATOM 680 O O . ILE A 1 86 ? -3.021 6.160 -22.421 1.00 95.19 86 ILE A O 1
ATOM 684 N N . GLU A 1 87 ? -2.152 4.435 -21.264 1.00 94.69 87 GLU A N 1
ATOM 685 C CA . GLU A 1 87 ? -3.390 3.663 -21.178 1.00 94.69 87 GLU A CA 1
ATOM 686 C C . GLU A 1 87 ? -3.772 3.462 -19.706 1.00 94.69 87 GLU A C 1
ATOM 688 O O . GLU A 1 87 ? -2.944 2.969 -18.933 1.00 94.69 87 GLU A O 1
ATOM 693 N N . PRO A 1 88 ? -5.011 3.807 -19.301 1.00 93.69 88 PRO A N 1
ATOM 694 C CA . PRO A 1 88 ? -5.478 3.599 -17.938 1.00 93.69 88 PRO A CA 1
ATOM 695 C C . PRO A 1 88 ? -5.372 2.141 -17.497 1.00 93.69 88 PRO A C 1
ATOM 697 O O . PRO A 1 88 ? -5.744 1.225 -18.232 1.00 93.69 88 PRO A O 1
ATOM 700 N N . PHE A 1 89 ? -4.947 1.939 -16.253 1.00 93.50 89 PHE A N 1
ATOM 701 C CA . PHE A 1 89 ? -4.921 0.617 -15.648 1.00 93.50 89 PHE A CA 1
ATOM 702 C C . PHE A 1 89 ? -6.336 0.045 -15.510 1.00 93.50 89 PHE A C 1
ATOM 704 O O . PHE A 1 89 ? -7.239 0.691 -14.968 1.00 93.50 89 PHE A O 1
ATOM 711 N N . LYS A 1 90 ? -6.525 -1.194 -15.965 1.00 92.75 90 LYS A N 1
ATOM 712 C CA . LYS A 1 90 ? -7.758 -1.966 -15.766 1.00 92.75 90 LYS A CA 1
ATOM 713 C C . LYS A 1 90 ? -7.402 -3.327 -15.208 1.00 92.75 90 LYS A C 1
ATOM 715 O O . LYS A 1 90 ? -6.421 -3.933 -15.632 1.00 92.75 90 LYS A O 1
ATOM 720 N N . ALA A 1 91 ? -8.234 -3.854 -14.321 1.00 91.25 91 ALA A N 1
ATOM 721 C CA . ALA A 1 91 ? -8.005 -5.160 -13.728 1.00 91.25 91 ALA A CA 1
ATOM 722 C C . ALA A 1 91 ? -9.298 -5.927 -13.466 1.00 91.25 91 ALA A C 1
ATOM 724 O O . ALA A 1 91 ? -10.349 -5.347 -13.180 1.00 91.25 91 ALA A O 1
ATOM 725 N N . THR A 1 92 ? -9.168 -7.247 -13.493 1.00 89.81 92 THR A N 1
ATOM 726 C CA . THR A 1 92 ? -10.124 -8.188 -12.915 1.00 89.81 92 THR A CA 1
ATOM 727 C C . THR A 1 92 ? -9.713 -8.528 -11.490 1.00 89.81 92 THR A C 1
ATOM 729 O O . THR A 1 92 ? -8.530 -8.533 -11.152 1.00 89.81 92 THR A O 1
ATOM 732 N N . TYR A 1 93 ? -10.696 -8.845 -10.657 1.00 86.69 93 TYR A N 1
ATOM 733 C CA . TYR A 1 93 ? -10.493 -9.217 -9.261 1.00 86.69 93 TYR A CA 1
ATOM 734 C C . TYR A 1 93 ? -10.808 -10.706 -9.111 1.00 86.69 93 TYR A C 1
ATOM 736 O O . TYR A 1 93 ? -11.867 -11.145 -9.555 1.00 86.69 93 TYR A O 1
ATOM 744 N N . THR A 1 94 ? -9.887 -11.475 -8.534 1.00 83.62 94 THR A N 1
ATOM 745 C CA . THR A 1 94 ? -10.025 -12.926 -8.342 1.00 83.62 94 THR A CA 1
ATOM 746 C C . THR A 1 94 ? -10.506 -13.263 -6.933 1.00 83.62 94 THR A C 1
ATOM 748 O O . THR A 1 94 ? -10.319 -12.478 -5.999 1.00 83.62 94 THR A O 1
ATOM 751 N N . GLY A 1 95 ? -11.100 -14.452 -6.797 1.00 71.19 95 GLY A N 1
ATOM 752 C CA . GLY A 1 95 ? -11.902 -14.840 -5.633 1.00 71.19 95 GLY A CA 1
ATOM 753 C C . GLY A 1 95 ? -13.398 -14.678 -5.901 1.00 71.19 95 GLY A C 1
ATOM 754 O O . GLY A 1 95 ? -14.054 -14.013 -5.121 1.00 71.19 95 GLY A O 1
ATOM 755 N N . GLY A 1 96 ? -13.867 -15.195 -7.056 1.00 50.28 96 GLY A N 1
ATOM 756 C CA . GLY A 1 96 ? -15.220 -15.731 -7.301 1.00 50.28 96 GLY A CA 1
ATOM 757 C C . GLY A 1 96 ? -16.336 -14.815 -7.839 1.00 50.28 96 GLY A C 1
ATOM 758 O O . GLY A 1 96 ? -16.636 -13.764 -7.283 1.00 50.28 96 GLY A O 1
ATOM 759 N N . GLU A 1 97 ? -17.062 -15.306 -8.858 1.00 41.97 97 GLU A N 1
ATOM 760 C CA . GLU A 1 97 ? -18.317 -14.750 -9.419 1.00 41.97 97 GLU A CA 1
ATOM 761 C C . GLU A 1 97 ? -19.512 -14.725 -8.422 1.00 41.97 97 GLU A C 1
ATOM 763 O O . GLU A 1 97 ? -20.606 -14.298 -8.783 1.00 41.97 97 GLU A O 1
ATOM 768 N N . GLY A 1 98 ? -19.309 -15.119 -7.153 1.00 54.97 98 GLY A N 1
ATOM 769 C CA . GLY A 1 98 ? -20.305 -15.096 -6.067 1.00 54.97 98 GLY A CA 1
ATOM 770 C C . GLY A 1 98 ? -19.734 -14.871 -4.653 1.00 54.97 98 GLY A C 1
ATOM 771 O O . GLY A 1 98 ? -20.398 -15.194 -3.673 1.00 54.97 98 GLY A O 1
ATOM 772 N N . GLU A 1 99 ? -18.509 -14.356 -4.520 1.00 55.03 99 GLU A N 1
ATOM 773 C CA . GLU A 1 99 ? -17.705 -14.456 -3.291 1.00 55.03 99 GLU A CA 1
ATOM 774 C C . GLU A 1 99 ? -17.459 -13.107 -2.577 1.00 55.03 99 GLU A C 1
ATOM 776 O O . GLU A 1 99 ? -17.367 -12.028 -3.172 1.00 55.03 99 GLU A O 1
ATOM 781 N N . THR A 1 100 ? -17.389 -13.175 -1.246 1.00 64.44 100 THR A N 1
ATOM 782 C CA . THR A 1 100 ? -17.354 -12.057 -0.287 1.00 64.44 100 THR A CA 1
ATOM 783 C C . THR A 1 100 ? -15.985 -11.376 -0.146 1.00 64.44 100 THR A C 1
ATOM 785 O O . THR A 1 100 ? -15.930 -10.238 0.327 1.00 64.44 100 THR A O 1
ATOM 788 N N . PHE A 1 101 ? -14.896 -12.012 -0.601 1.00 76.12 101 PHE A N 1
ATOM 789 C CA . PHE A 1 101 ? -13.510 -11.557 -0.419 1.00 76.12 101 PHE A CA 1
ATOM 790 C C . PHE A 1 101 ? -12.739 -11.468 -1.741 1.00 76.12 101 PHE A C 1
ATOM 792 O O . PHE A 1 101 ? -12.868 -12.311 -2.618 1.00 76.12 101 PHE A O 1
ATOM 799 N N . VAL A 1 102 ? -11.886 -10.452 -1.870 1.00 84.56 102 VAL A N 1
ATOM 800 C CA . VAL A 1 102 ? -10.935 -10.300 -2.975 1.00 84.56 102 VAL A CA 1
ATOM 801 C C . VAL A 1 102 ? -9.609 -10.940 -2.569 1.00 84.56 102 VAL A C 1
ATOM 803 O O . VAL A 1 102 ? -8.938 -10.482 -1.645 1.00 84.56 102 VAL A O 1
ATOM 806 N N . THR A 1 103 ? -9.208 -11.988 -3.286 1.00 88.12 103 THR A N 1
ATOM 807 C CA . THR A 1 103 ? -7.950 -12.721 -3.040 1.00 88.12 103 THR A CA 1
ATOM 808 C C . THR A 1 103 ? -6.847 -12.335 -4.015 1.00 88.12 103 THR A C 1
ATOM 810 O O . THR A 1 103 ? -5.680 -12.682 -3.829 1.00 88.12 103 THR A O 1
ATOM 813 N N . GLY A 1 104 ? -7.187 -11.585 -5.060 1.00 88.69 104 GLY A N 1
ATOM 814 C CA . GLY A 1 104 ? -6.186 -11.062 -5.964 1.00 88.69 104 GLY A CA 1
ATOM 815 C C . GLY A 1 104 ? -6.721 -10.093 -6.999 1.00 88.69 104 GLY A C 1
ATOM 816 O O . GLY A 1 104 ? -7.923 -9.853 -7.133 1.00 88.69 104 GLY A O 1
ATOM 817 N N . ILE A 1 105 ? -5.773 -9.518 -7.719 1.00 90.56 105 ILE A N 1
ATOM 818 C CA . ILE A 1 105 ? -5.959 -8.556 -8.792 1.00 90.56 105 ILE A CA 1
ATOM 819 C C . ILE A 1 105 ? -5.099 -9.026 -9.947 1.00 90.56 105 ILE A C 1
ATOM 821 O O . ILE A 1 105 ? -3.916 -9.301 -9.760 1.00 90.56 105 ILE A O 1
ATOM 825 N N . GLN A 1 106 ? -5.688 -9.067 -11.132 1.00 92.56 106 GLN A N 1
ATOM 826 C CA . GLN A 1 106 ? -4.997 -9.358 -12.376 1.00 92.56 106 GLN A CA 1
ATOM 827 C C . GLN A 1 106 ? -5.227 -8.194 -13.333 1.00 92.56 106 GLN A C 1
ATOM 829 O O . GLN A 1 106 ? -6.371 -7.872 -13.656 1.00 92.56 106 GLN A O 1
ATOM 834 N N . ALA A 1 107 ? -4.148 -7.552 -13.772 1.00 93.75 107 ALA A N 1
ATOM 835 C CA . ALA A 1 107 ? -4.229 -6.504 -14.776 1.00 93.75 107 ALA A CA 1
ATOM 836 C C . ALA A 1 107 ? -4.713 -7.070 -16.118 1.00 93.75 107 ALA A C 1
ATOM 838 O O . ALA A 1 107 ? -4.353 -8.180 -16.509 1.00 93.75 107 ALA A O 1
ATOM 839 N N . THR A 1 108 ? -5.520 -6.271 -16.806 1.00 93.38 108 THR A N 1
ATOM 840 C CA . THR A 1 108 ? -6.126 -6.552 -18.122 1.00 93.38 108 THR A CA 1
ATOM 841 C C . THR A 1 108 ? -5.856 -5.449 -19.140 1.00 93.38 108 THR A C 1
ATOM 843 O O . THR A 1 108 ? -6.093 -5.647 -20.325 1.00 93.38 108 THR A O 1
ATOM 846 N N . ALA A 1 109 ? -5.403 -4.287 -18.669 1.00 93.19 109 ALA A N 1
ATOM 847 C CA . ALA A 1 109 ? -4.910 -3.191 -19.484 1.00 93.19 109 ALA A CA 1
ATOM 848 C C . ALA A 1 109 ? -4.033 -2.280 -18.623 1.00 93.19 109 ALA A C 1
ATOM 850 O O . ALA A 1 109 ? -4.129 -2.291 -17.388 1.00 93.19 109 ALA A O 1
ATOM 851 N N . GLY A 1 110 ? -3.240 -1.442 -19.278 1.00 94.12 110 GLY A N 1
ATOM 852 C CA . GLY A 1 110 ? -2.463 -0.398 -18.634 1.00 94.12 110 GLY A CA 1
ATOM 853 C C . GLY A 1 110 ? -1.107 -0.250 -19.298 1.00 94.12 110 GLY A C 1
ATOM 854 O O . GLY A 1 110 ? -0.389 -1.237 -19.473 1.00 94.12 110 GLY A O 1
ATOM 855 N N . LEU A 1 111 ? -0.744 0.993 -19.595 1.00 95.44 111 LEU A N 1
ATOM 856 C CA . LEU A 1 111 ? 0.526 1.335 -20.217 1.00 95.44 111 LEU A CA 1
ATOM 857 C C . LEU A 1 111 ? 1.078 2.620 -19.603 1.00 95.44 111 LEU A C 1
ATOM 859 O O . LEU A 1 111 ? 0.430 3.670 -19.633 1.00 95.44 111 LEU A O 1
ATOM 863 N N . LEU A 1 112 ? 2.294 2.526 -19.073 1.00 95.88 112 LEU A N 1
ATOM 864 C CA . LEU A 1 112 ? 3.037 3.625 -18.467 1.00 95.88 112 LEU A CA 1
ATOM 865 C C . LEU A 1 112 ? 4.233 4.000 -19.344 1.00 95.88 112 LEU A C 1
ATOM 867 O O . LEU A 1 112 ? 4.937 3.119 -19.829 1.00 95.88 112 LEU A O 1
ATOM 871 N N . SER A 1 113 ? 4.493 5.298 -19.504 1.00 96.06 113 SER A N 1
ATOM 872 C CA . SER A 1 113 ? 5.706 5.793 -20.158 1.00 96.06 113 SER A CA 1
ATOM 873 C C . SER A 1 113 ? 6.689 6.356 -19.146 1.00 96.06 113 SER A C 1
ATOM 875 O O . SER A 1 113 ? 6.403 7.343 -18.465 1.00 96.06 113 SER A O 1
ATOM 877 N N . ILE A 1 114 ? 7.890 5.793 -19.122 1.00 94.44 114 ILE A N 1
ATOM 878 C CA . ILE A 1 114 ? 9.001 6.293 -18.318 1.00 94.44 114 ILE A CA 1
ATOM 879 C C . ILE A 1 114 ? 9.954 7.084 -19.213 1.00 94.44 114 ILE A C 1
ATOM 881 O O . ILE A 1 114 ? 10.530 6.502 -20.131 1.00 94.44 114 ILE A O 1
ATOM 885 N N . PRO A 1 115 ? 10.164 8.387 -18.973 1.00 93.50 115 PRO A N 1
ATOM 886 C CA . PRO A 1 115 ? 11.177 9.129 -19.707 1.00 93.50 115 PRO A CA 1
ATOM 887 C C . PRO A 1 115 ? 12.567 8.619 -19.321 1.00 93.50 115 PRO A C 1
ATOM 889 O O . PRO A 1 115 ? 12.874 8.458 -18.140 1.00 93.50 115 PRO A O 1
ATOM 892 N N . VAL A 1 116 ? 13.413 8.391 -20.321 1.00 95.62 116 VAL A N 1
ATOM 893 C CA . VAL A 1 116 ? 14.823 8.072 -20.103 1.00 95.62 116 VAL A CA 1
ATOM 894 C C . VAL A 1 116 ? 15.640 8.928 -21.049 1.00 95.62 116 VAL A C 1
ATOM 896 O O . VAL A 1 116 ? 15.667 8.703 -22.257 1.00 95.62 116 VAL A O 1
ATOM 899 N N . GLU A 1 117 ? 16.290 9.925 -20.473 1.00 96.38 117 GLU A N 1
ATOM 900 C CA . GLU A 1 117 ? 17.213 10.820 -21.150 1.00 96.38 117 GLU A CA 1
ATOM 901 C C . GLU A 1 117 ? 18.347 11.188 -20.191 1.00 96.38 117 GLU A C 1
ATOM 903 O O . GLU A 1 117 ? 18.178 11.128 -18.970 1.00 96.38 117 GLU A O 1
ATOM 908 N N . GLY A 1 118 ? 19.510 11.540 -20.726 1.00 96.50 118 GLY A N 1
ATOM 909 C CA . GLY A 1 118 ? 20.634 11.985 -19.913 1.00 96.50 118 GLY A CA 1
ATOM 910 C C . GLY A 1 118 ? 21.957 11.977 -20.659 1.00 96.50 118 GLY A C 1
ATOM 911 O O . GLY A 1 118 ? 22.011 11.898 -21.886 1.00 96.50 118 GLY A O 1
ATOM 912 N N . ASP A 1 119 ? 23.036 12.049 -19.894 1.00 95.38 119 ASP A N 1
ATOM 913 C CA . ASP A 1 119 ? 24.404 12.035 -20.388 1.00 95.38 119 ASP A CA 1
ATOM 914 C C . ASP A 1 119 ? 25.348 11.387 -19.361 1.00 95.38 119 ASP A C 1
ATOM 916 O O . ASP A 1 119 ? 24.971 11.067 -18.234 1.00 95.38 119 ASP A O 1
ATOM 920 N N . THR A 1 120 ? 26.585 11.133 -19.778 1.00 92.94 120 THR A N 1
ATOM 921 C CA . THR A 1 120 ? 27.678 10.638 -18.931 1.00 92.94 120 THR A CA 1
ATOM 922 C C . THR A 1 120 ? 28.988 11.322 -19.332 1.00 92.94 120 THR A C 1
ATOM 924 O O . THR A 1 120 ? 29.055 12.068 -20.316 1.00 92.94 120 THR A O 1
ATOM 927 N N . ASP A 1 121 ? 30.086 11.008 -18.647 1.00 91.50 121 ASP A N 1
ATOM 928 C CA . ASP A 1 121 ? 31.419 11.477 -19.048 1.00 91.50 121 ASP A CA 1
ATOM 929 C C . ASP A 1 121 ? 31.807 11.025 -20.472 1.00 91.50 121 ASP A C 1
ATOM 931 O O . ASP A 1 121 ? 32.575 11.698 -21.162 1.00 91.50 121 ASP A O 1
ATOM 935 N N . VAL A 1 122 ? 31.240 9.910 -20.949 1.00 91.31 122 VAL A N 1
ATOM 936 C CA . VAL A 1 122 ? 31.541 9.311 -22.261 1.00 91.31 122 VAL A CA 1
ATOM 937 C C . VAL A 1 122 ? 30.465 9.617 -23.301 1.00 91.31 122 VAL A C 1
ATOM 939 O O . VAL A 1 122 ? 30.780 9.811 -24.476 1.00 91.31 122 VAL A O 1
ATOM 942 N N . LEU A 1 123 ? 29.201 9.654 -22.889 1.00 92.88 123 LEU A N 1
ATOM 943 C CA . LEU A 1 123 ? 28.041 9.844 -23.757 1.00 92.88 123 LEU A CA 1
ATOM 944 C C . LEU A 1 123 ? 27.509 11.263 -23.578 1.00 92.88 123 LEU A C 1
ATOM 946 O O . LEU A 1 123 ? 27.125 11.639 -22.484 1.00 92.88 123 LEU A O 1
ATOM 950 N N . GLU A 1 124 ? 27.495 12.050 -24.647 1.00 93.81 124 GLU A N 1
ATOM 951 C CA . GLU A 1 124 ? 26.938 13.409 -24.654 1.00 93.81 124 GLU A CA 1
ATOM 952 C C . GLU A 1 124 ? 25.407 13.397 -24.663 1.00 93.81 124 GLU A C 1
ATOM 954 O O . GLU A 1 124 ? 24.786 14.315 -24.143 1.00 93.81 124 GLU A O 1
ATOM 959 N N . ILE A 1 125 ? 24.811 12.375 -25.284 1.00 93.56 125 ILE A N 1
ATOM 960 C CA . ILE A 1 125 ? 23.361 12.208 -25.396 1.00 93.56 125 ILE A CA 1
ATOM 961 C C . ILE A 1 125 ? 23.036 10.743 -25.135 1.00 93.56 125 ILE A C 1
ATOM 963 O O . ILE A 1 125 ? 23.664 9.859 -25.724 1.00 93.56 125 ILE A O 1
ATOM 967 N N . ILE A 1 126 ? 22.037 10.513 -24.296 1.00 96.25 126 ILE A N 1
ATOM 968 C CA . ILE A 1 126 ? 21.301 9.268 -24.112 1.00 96.25 126 ILE A CA 1
ATOM 969 C C . ILE A 1 126 ? 19.830 9.648 -24.181 1.00 96.25 126 ILE A C 1
ATOM 971 O O . ILE A 1 126 ? 19.394 10.519 -23.436 1.00 96.25 126 ILE A O 1
ATOM 975 N N . GLU A 1 127 ? 19.068 9.019 -25.065 1.00 96.06 127 GLU A N 1
ATOM 976 C CA . GLU A 1 127 ? 17.658 9.345 -25.241 1.00 96.06 127 GLU A CA 1
ATOM 977 C C . GLU A 1 127 ? 16.860 8.114 -25.663 1.00 96.06 127 GLU A C 1
ATOM 979 O O . GLU A 1 127 ? 17.233 7.381 -26.582 1.00 96.06 127 GLU A O 1
ATOM 984 N N . PHE A 1 128 ? 15.714 7.932 -25.021 1.00 96.69 128 PHE A N 1
ATOM 985 C CA . PHE A 1 128 ? 14.632 7.071 -25.470 1.00 96.69 128 PHE A CA 1
ATOM 986 C C . PHE A 1 128 ? 13.474 7.996 -25.855 1.00 96.69 128 PHE A C 1
ATOM 988 O O . PHE A 1 128 ? 12.708 8.388 -24.975 1.00 96.69 128 PHE A O 1
ATOM 995 N N . PRO A 1 129 ? 13.328 8.380 -27.140 1.00 93.31 129 PRO A N 1
ATOM 996 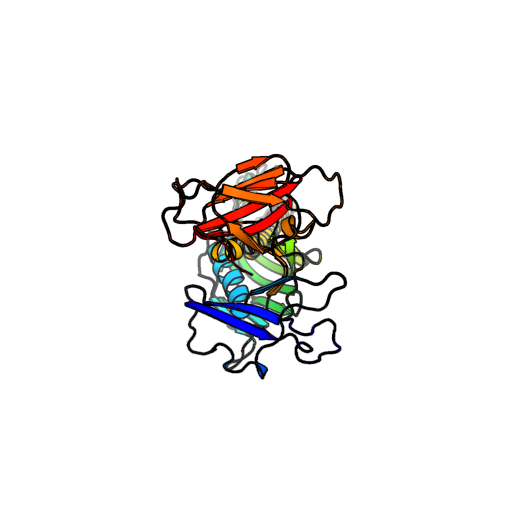C CA . PRO A 1 129 ? 12.434 9.476 -27.539 1.00 93.31 129 PRO A CA 1
ATOM 997 C C . PRO A 1 129 ? 10.954 9.257 -27.193 1.00 93.31 129 PRO A C 1
ATOM 999 O O . PRO A 1 129 ? 10.185 10.205 -27.084 1.00 93.31 129 PRO A O 1
ATOM 1002 N N . GLN A 1 130 ? 10.539 7.997 -27.041 1.00 92.12 130 GLN A N 1
ATOM 1003 C CA . GLN A 1 130 ? 9.177 7.613 -26.646 1.00 92.12 130 GLN A CA 1
ATOM 1004 C C . GLN A 1 130 ? 9.089 7.177 -25.176 1.00 92.12 130 GLN A C 1
ATOM 1006 O O . GLN A 1 130 ? 8.045 6.709 -24.731 1.00 92.12 130 GLN A O 1
ATOM 1011 N N . GLY A 1 131 ? 10.188 7.302 -24.431 1.00 95.62 131 GLY A N 1
ATOM 1012 C CA . GLY A 1 131 ? 10.373 6.661 -23.141 1.00 95.62 131 GLY A CA 1
ATOM 1013 C C . GLY A 1 131 ? 10.458 5.136 -23.232 1.00 95.62 131 GLY A C 1
ATOM 1014 O O . GLY A 1 131 ? 10.424 4.530 -24.305 1.00 95.62 131 GLY A O 1
ATOM 1015 N N . LEU A 1 132 ? 10.569 4.512 -22.065 1.00 97.00 132 LEU A N 1
ATOM 1016 C CA . LEU A 1 132 ? 10.360 3.086 -21.879 1.00 97.00 132 LEU A CA 1
ATOM 1017 C C . LEU A 1 132 ? 8.891 2.851 -21.546 1.00 97.00 132 LEU A C 1
ATOM 1019 O O . LEU A 1 132 ? 8.367 3.353 -20.552 1.00 97.00 132 LEU A O 1
ATOM 1023 N N . LEU A 1 133 ? 8.238 2.072 -22.393 1.00 96.00 133 LEU A N 1
ATOM 1024 C CA . LEU A 1 133 ? 6.852 1.660 -22.250 1.00 96.00 133 LEU A CA 1
ATOM 1025 C C . LEU A 1 133 ? 6.764 0.434 -21.337 1.00 96.00 133 LEU A C 1
ATOM 1027 O O . LEU A 1 133 ? 7.327 -0.615 -21.663 1.00 96.00 133 LEU A O 1
ATOM 1031 N N . LEU A 1 134 ? 6.071 0.561 -20.205 1.00 96.06 134 LEU A N 1
ATOM 1032 C CA . LEU A 1 134 ? 5.803 -0.540 -19.284 1.00 96.06 134 LEU A CA 1
ATOM 1033 C C . LEU A 1 134 ? 4.333 -0.935 -19.336 1.00 96.06 134 LEU A C 1
ATOM 1035 O O . LEU A 1 134 ? 3.452 -0.203 -18.879 1.00 96.06 134 LEU A O 1
ATOM 1039 N N . ASN A 1 135 ? 4.090 -2.119 -19.882 1.00 94.94 135 ASN A N 1
ATOM 1040 C CA . ASN A 1 135 ? 2.768 -2.717 -19.951 1.00 94.94 135 ASN A CA 1
ATOM 1041 C C . ASN A 1 135 ? 2.430 -3.444 -18.641 1.00 94.94 135 ASN A C 1
ATOM 1043 O O . ASN A 1 135 ? 3.282 -4.095 -18.029 1.00 94.94 135 ASN A O 1
ATOM 1047 N N . PHE A 1 136 ? 1.171 -3.362 -18.219 1.00 94.38 136 PHE A N 1
ATOM 1048 C CA . PHE A 1 136 ? 0.656 -4.113 -17.068 1.00 94.38 136 PHE A CA 1
ATOM 1049 C C . PHE A 1 136 ? -0.017 -5.426 -17.478 1.00 94.38 136 PHE A C 1
ATOM 1051 O O . PHE A 1 136 ? -0.125 -6.348 -16.673 1.00 94.38 136 PHE A O 1
ATOM 1058 N N . SER A 1 137 ? -0.437 -5.540 -18.731 1.00 93.31 137 SER A N 1
ATOM 1059 C CA . SER A 1 137 ? -0.964 -6.765 -19.320 1.00 93.31 137 SER A CA 1
ATOM 1060 C C . SER A 1 137 ? -0.358 -6.974 -20.695 1.00 93.31 137 SER A C 1
ATOM 1062 O O . SER A 1 137 ? 0.073 -6.019 -21.343 1.00 93.31 137 SER A O 1
ATOM 1064 N N . SER A 1 138 ? -0.355 -8.221 -21.146 1.00 87.62 138 SER A N 1
ATOM 1065 C CA . SER A 1 138 ? -0.034 -8.529 -22.529 1.00 87.62 138 SER A CA 1
ATOM 1066 C C . SER A 1 138 ? -0.909 -7.737 -23.508 1.00 87.62 138 SER A C 1
ATOM 1068 O O . SER A 1 138 ? -2.093 -7.501 -23.256 1.00 87.62 138 SER A O 1
ATOM 1070 N N . SER A 1 139 ? -0.294 -7.313 -24.613 1.00 70.62 139 SER A N 1
ATOM 1071 C CA . SER A 1 139 ? -0.944 -6.584 -25.710 1.00 70.62 139 SER A CA 1
ATOM 1072 C C . SER A 1 139 ? -1.184 -7.457 -26.948 1.00 70.62 139 SER A C 1
ATOM 1074 O O . SER A 1 139 ? -1.788 -6.992 -27.915 1.00 70.62 139 SER A O 1
ATOM 1076 N N . SER A 1 140 ? -0.723 -8.712 -26.930 1.00 71.94 140 SER A N 1
ATOM 1077 C CA . SER A 1 140 ? -0.884 -9.668 -28.024 1.00 71.94 140 SER A CA 1
ATOM 1078 C C . SER A 1 140 ? -1.009 -11.095 -27.501 1.00 71.94 140 SER A C 1
ATOM 1080 O O . SER A 1 140 ? -0.409 -11.457 -26.494 1.00 71.94 140 SER A O 1
ATOM 1082 N N . ASP A 1 141 ? -1.707 -11.947 -28.248 1.00 70.00 141 ASP A N 1
ATOM 1083 C CA . ASP A 1 141 ? -1.835 -13.376 -27.923 1.00 70.00 141 ASP A CA 1
ATOM 1084 C C . ASP A 1 141 ? -0.490 -14.142 -27.973 1.00 70.00 141 ASP A C 1
ATOM 1086 O O . ASP A 1 141 ? -0.438 -15.321 -27.646 1.00 70.00 141 ASP A O 1
ATOM 1090 N N . GLU A 1 142 ? 0.600 -13.493 -28.402 1.00 71.75 142 GLU A N 1
ATOM 1091 C CA . GLU A 1 142 ? 1.953 -14.066 -28.465 1.00 71.75 142 GLU A CA 1
ATOM 1092 C C . GLU A 1 142 ? 2.831 -13.700 -27.251 1.00 71.75 142 GLU A C 1
ATOM 1094 O O . GLU A 1 142 ? 3.899 -14.289 -27.068 1.00 71.75 142 GLU A O 1
ATOM 1099 N N . ASP A 1 143 ? 2.424 -12.725 -26.428 1.00 78.06 143 ASP A N 1
ATOM 1100 C CA . ASP A 1 143 ? 3.154 -12.321 -25.222 1.00 78.06 143 ASP A CA 1
ATOM 1101 C C . ASP A 1 143 ? 2.504 -12.924 -23.969 1.00 78.06 143 ASP A C 1
ATOM 1103 O O . ASP A 1 143 ? 1.684 -12.302 -23.302 1.00 78.06 143 ASP A O 1
ATOM 1107 N N . ASP A 1 144 ? 2.913 -14.142 -23.618 1.00 80.19 144 ASP A N 1
ATOM 1108 C CA . ASP A 1 144 ? 2.491 -14.808 -22.374 1.00 80.19 144 ASP A CA 1
ATOM 1109 C C . ASP A 1 144 ? 3.294 -14.344 -21.142 1.00 80.19 144 ASP A C 1
ATOM 1111 O O . ASP A 1 144 ? 3.069 -14.809 -20.019 1.00 80.19 144 ASP A O 1
ATOM 1115 N N . PHE A 1 145 ? 4.283 -13.463 -21.329 1.00 88.88 145 PHE A N 1
ATOM 1116 C CA . PHE A 1 145 ? 5.201 -13.063 -20.268 1.00 88.88 145 PHE A CA 1
ATOM 1117 C C . PHE A 1 145 ? 4.698 -11.838 -19.506 1.00 88.88 145 PHE A C 1
ATOM 1119 O O . PHE A 1 145 ? 4.766 -11.814 -18.273 1.00 88.88 145 PHE A O 1
ATOM 1126 N N . THR A 1 146 ? 4.190 -10.829 -20.215 1.00 94.56 146 THR A N 1
ATOM 1127 C CA . THR A 1 146 ? 3.773 -9.566 -19.602 1.00 94.56 146 THR A CA 1
ATOM 1128 C C . THR A 1 146 ? 2.530 -9.738 -18.738 1.00 94.56 146 THR A C 1
ATOM 1130 O O . THR A 1 146 ? 1.424 -9.984 -19.222 1.00 94.56 146 THR A O 1
ATOM 1133 N N . ASN A 1 147 ? 2.696 -9.556 -17.429 1.00 95.19 147 ASN A N 1
ATOM 1134 C CA . ASN A 1 147 ? 1.592 -9.576 -16.482 1.00 95.19 147 ASN A CA 1
ATOM 1135 C C . ASN A 1 147 ? 1.902 -8.745 -15.237 1.00 95.19 147 ASN A C 1
ATOM 1137 O O . ASN A 1 147 ? 3.034 -8.702 -14.758 1.00 95.19 147 ASN A O 1
ATOM 1141 N N . PHE A 1 148 ? 0.862 -8.131 -14.687 1.00 96.06 148 PHE A N 1
ATOM 1142 C CA . PHE A 1 148 ? 0.858 -7.530 -13.366 1.00 96.06 148 PHE A CA 1
ATOM 1143 C C . PHE A 1 148 ? -0.249 -8.164 -12.536 1.00 96.06 148 PHE A C 1
ATOM 1145 O O . PHE A 1 148 ? -1.415 -8.186 -12.947 1.00 96.06 148 PHE A O 1
ATOM 1152 N N . LYS A 1 149 ? 0.106 -8.650 -11.351 1.00 94.06 149 LYS A N 1
ATOM 1153 C CA . LYS A 1 149 ? -0.850 -9.221 -10.412 1.00 94.06 149 LYS A CA 1
ATOM 1154 C C . LYS A 1 149 ? -0.494 -8.891 -8.976 1.00 94.06 149 LYS A C 1
ATOM 1156 O O . LYS A 1 149 ? 0.674 -8.770 -8.614 1.00 94.06 149 LYS A O 1
ATOM 1161 N N . VAL A 1 150 ? -1.530 -8.791 -8.158 1.00 93.62 150 VAL A N 1
ATOM 1162 C CA . VAL A 1 150 ? -1.412 -8.670 -6.706 1.00 93.62 150 VAL A CA 1
ATOM 1163 C C . VAL A 1 150 ? -2.187 -9.817 -6.094 1.00 93.62 150 VAL A C 1
ATOM 1165 O O . VAL A 1 150 ? -3.367 -9.974 -6.393 1.00 93.62 150 VAL A O 1
ATOM 1168 N N . LYS A 1 151 ? -1.551 -10.619 -5.249 1.00 92.19 151 LYS A N 1
ATOM 1169 C CA . LYS A 1 151 ? -2.224 -11.661 -4.474 1.00 92.19 151 LYS A CA 1
ATOM 1170 C C . LYS A 1 151 ? -2.380 -11.185 -3.038 1.00 92.19 151 LYS A C 1
ATOM 1172 O O . LYS A 1 151 ? -1.406 -10.761 -2.427 1.00 92.19 151 LYS A O 1
ATOM 1177 N N . ALA A 1 152 ? -3.592 -11.257 -2.508 1.00 89.69 152 ALA A N 1
ATOM 1178 C CA . ALA A 1 152 ? -3.840 -11.061 -1.090 1.00 89.69 152 ALA A CA 1
ATOM 1179 C C . ALA A 1 152 ? -3.747 -12.413 -0.372 1.00 89.69 152 ALA A C 1
ATOM 1181 O O . ALA A 1 152 ? -4.352 -13.400 -0.796 1.00 89.69 152 ALA A O 1
ATOM 1182 N N . SER A 1 153 ? -2.959 -12.449 0.695 1.00 84.75 153 SER A N 1
ATOM 1183 C CA . SER A 1 153 ? -2.897 -13.536 1.672 1.00 84.75 153 SER A CA 1
ATOM 1184 C C . SER A 1 153 ? -3.299 -13.004 3.053 1.00 84.75 153 SER A C 1
ATOM 1186 O O . SER A 1 153 ? -3.547 -11.807 3.196 1.00 84.75 153 SER A O 1
ATOM 1188 N N . ASP A 1 154 ? -3.315 -13.867 4.069 1.00 81.31 154 ASP A N 1
ATOM 1189 C CA . ASP A 1 154 ? -3.755 -13.526 5.430 1.00 81.31 154 ASP A CA 1
ATOM 1190 C C . ASP A 1 154 ? -2.934 -12.415 6.116 1.00 81.31 154 ASP A C 1
ATOM 1192 O O . ASP A 1 154 ? -3.338 -11.893 7.149 1.00 81.31 154 ASP A O 1
ATOM 1196 N N . GLU A 1 155 ? -1.757 -12.057 5.600 1.00 89.25 155 GLU A N 1
ATOM 1197 C CA . GLU A 1 155 ? -0.927 -10.992 6.189 1.00 89.25 155 GLU A CA 1
ATOM 1198 C C . GLU A 1 155 ? -0.186 -10.146 5.144 1.00 89.25 155 GLU A C 1
ATOM 1200 O O . GLU A 1 155 ? 0.498 -9.179 5.500 1.00 89.25 155 GLU A O 1
ATOM 1205 N N . THR A 1 156 ? -0.273 -10.497 3.855 1.00 93.00 156 THR A N 1
ATOM 1206 C CA . THR A 1 156 ? 0.501 -9.823 2.807 1.00 93.00 156 THR A CA 1
ATOM 1207 C C . THR A 1 156 ? -0.295 -9.509 1.553 1.00 93.00 156 THR A C 1
ATOM 1209 O O . THR A 1 156 ? -1.251 -10.188 1.182 1.00 93.00 156 THR A O 1
ATOM 1212 N N . LEU A 1 157 ? 0.170 -8.468 0.869 1.00 93.12 157 LEU A N 1
ATOM 1213 C CA . LEU A 1 157 ? -0.109 -8.198 -0.529 1.00 93.12 157 LEU A CA 1
ATOM 1214 C C . LEU A 1 157 ? 1.164 -8.506 -1.322 1.00 93.12 157 LEU A C 1
ATOM 1216 O O . LEU A 1 157 ? 2.177 -7.817 -1.172 1.00 93.12 157 LEU A O 1
ATOM 1220 N N . ASP A 1 158 ? 1.115 -9.552 -2.139 1.00 94.56 158 ASP A N 1
ATOM 1221 C CA . ASP A 1 158 ? 2.231 -10.017 -2.955 1.00 94.56 158 ASP A CA 1
ATOM 1222 C C . ASP A 1 158 ? 2.081 -9.482 -4.377 1.00 94.56 158 ASP A C 1
ATOM 1224 O O . ASP A 1 158 ? 1.181 -9.884 -5.115 1.00 94.56 158 ASP A O 1
ATOM 1228 N N . PHE A 1 159 ? 2.960 -8.563 -4.755 1.00 95.50 159 PHE A N 1
ATOM 1229 C CA . PHE A 1 159 ? 3.012 -7.938 -6.068 1.00 95.50 159 PHE A CA 1
ATOM 1230 C C . PHE A 1 159 ? 3.953 -8.727 -6.969 1.00 95.50 159 PHE A C 1
ATOM 1232 O O . PHE A 1 159 ? 5.095 -8.994 -6.593 1.00 95.50 159 PHE A O 1
ATOM 1239 N N . GLU A 1 160 ? 3.498 -9.040 -8.177 1.00 96.81 160 GLU A N 1
ATOM 1240 C CA . GLU A 1 160 ? 4.344 -9.519 -9.262 1.00 96.81 160 GLU A CA 1
ATOM 1241 C C . GLU A 1 160 ? 4.089 -8.681 -10.516 1.00 96.81 160 GLU A C 1
ATOM 1243 O O . GLU A 1 160 ? 2.942 -8.503 -10.927 1.00 96.81 160 GLU A O 1
ATOM 1248 N N . TRP A 1 161 ? 5.160 -8.177 -11.126 1.00 97.31 161 TRP A N 1
ATOM 1249 C CA . TRP A 1 161 ? 5.108 -7.441 -12.382 1.00 97.31 161 TRP A CA 1
ATOM 1250 C C . TRP A 1 161 ? 6.224 -7.889 -13.308 1.00 97.31 161 TRP A C 1
ATOM 1252 O O . TRP A 1 161 ? 7.405 -7.761 -12.988 1.00 97.31 161 TRP A O 1
ATOM 1262 N N . PHE A 1 162 ? 5.844 -8.390 -14.471 1.00 97.25 162 PHE A N 1
ATOM 1263 C CA . PHE A 1 162 ? 6.764 -8.805 -15.509 1.00 97.25 162 PHE A CA 1
ATOM 1264 C C . PHE A 1 162 ? 6.376 -8.162 -16.824 1.00 97.25 162 PHE A C 1
ATOM 1266 O O . PHE A 1 162 ? 5.192 -7.926 -17.078 1.00 97.25 162 PHE A O 1
ATOM 1273 N N . GLY A 1 163 ? 7.363 -7.949 -17.680 1.00 95.69 163 GLY A N 1
ATOM 1274 C CA . GLY A 1 163 ? 7.085 -7.635 -19.066 1.00 95.69 163 GLY A CA 1
ATOM 1275 C C . GLY A 1 163 ? 8.314 -7.543 -19.942 1.00 95.69 163 GLY A C 1
ATOM 1276 O O . GLY A 1 163 ? 9.460 -7.603 -19.482 1.00 95.69 163 GLY A O 1
ATOM 1277 N N . LEU A 1 164 ? 8.032 -7.457 -21.233 1.00 93.88 164 LEU A N 1
ATOM 1278 C CA . LEU A 1 164 ? 8.997 -7.363 -22.312 1.00 93.88 164 LEU A CA 1
ATOM 1279 C C . LEU A 1 164 ? 8.517 -6.290 -23.287 1.00 93.88 164 LEU A C 1
ATOM 1281 O O . LEU A 1 164 ? 7.356 -6.278 -23.684 1.00 93.88 164 LEU A O 1
ATOM 1285 N N . ALA A 1 165 ? 9.410 -5.400 -23.702 1.00 94.00 165 ALA A N 1
ATOM 1286 C CA . ALA A 1 165 ? 9.086 -4.393 -24.701 1.00 94.00 165 ALA A CA 1
ATOM 1287 C C . ALA A 1 165 ? 10.324 -3.965 -25.498 1.00 94.00 165 ALA A C 1
ATOM 1289 O O . ALA A 1 165 ? 11.440 -4.446 -25.280 1.00 94.00 165 ALA A O 1
ATOM 1290 N N . LYS A 1 166 ? 10.099 -3.099 -26.488 1.00 95.00 166 LYS A N 1
ATOM 1291 C CA . LYS A 1 166 ? 11.132 -2.512 -27.340 1.00 95.00 166 LYS A CA 1
ATOM 1292 C C . LYS A 1 166 ? 10.914 -1.013 -27.430 1.00 95.00 166 LYS A C 1
ATOM 1294 O O . LYS A 1 166 ? 9.778 -0.577 -27.582 1.00 95.00 166 LYS A O 1
ATOM 1299 N N . ALA A 1 167 ? 11.995 -0.249 -27.392 1.00 96.19 167 ALA A N 1
ATOM 1300 C CA . ALA A 1 167 ? 11.958 1.196 -27.556 1.00 96.19 167 ALA A CA 1
ATOM 1301 C C . ALA A 1 167 ? 12.995 1.637 -28.596 1.00 96.19 167 ALA A C 1
ATOM 1303 O O . ALA A 1 167 ? 14.098 1.074 -28.632 1.00 96.19 167 ALA A O 1
ATOM 1304 N N . PRO A 1 168 ? 12.673 2.634 -29.438 1.00 96.75 168 PRO A N 1
ATOM 1305 C CA . PRO A 1 168 ? 13.697 3.336 -30.188 1.00 96.75 168 PRO A CA 1
ATOM 1306 C C . PRO A 1 168 ? 14.598 4.069 -29.200 1.00 96.75 168 PRO A C 1
ATOM 1308 O O . PRO A 1 168 ? 14.121 4.660 -28.229 1.00 96.75 168 PRO A O 1
ATOM 1311 N N . ALA A 1 169 ? 15.895 4.042 -29.457 1.00 95.88 169 ALA A N 1
ATOM 1312 C CA . ALA A 1 169 ? 16.849 4.713 -28.605 1.00 95.88 169 ALA A CA 1
ATOM 1313 C C . ALA A 1 169 ? 17.992 5.312 -29.406 1.00 95.88 169 ALA A C 1
ATOM 1315 O O . ALA A 1 169 ? 18.323 4.856 -30.506 1.00 95.88 169 ALA A O 1
ATOM 1316 N N . THR A 1 170 ? 18.575 6.352 -28.829 1.00 93.94 170 THR A N 1
ATOM 1317 C CA . THR A 1 170 ? 19.614 7.154 -29.443 1.00 93.94 170 THR A CA 1
ATOM 1318 C C . THR A 1 170 ? 20.704 7.469 -28.431 1.00 93.94 170 THR A C 1
ATOM 1320 O O . THR A 1 170 ? 20.420 7.805 -27.284 1.00 93.94 170 THR A O 1
ATOM 1323 N N . PHE A 1 171 ? 21.964 7.392 -28.859 1.00 93.94 171 PHE A N 1
ATOM 1324 C CA . PHE A 1 171 ? 23.083 7.904 -28.077 1.00 93.94 171 PHE A CA 1
ATOM 1325 C C . PHE A 1 171 ? 24.144 8.583 -28.945 1.00 93.94 171 PHE A C 1
ATOM 1327 O O . PHE A 1 171 ? 24.284 8.300 -30.139 1.00 93.94 171 PHE A O 1
ATOM 1334 N N . LYS A 1 172 ? 24.923 9.478 -28.336 1.00 92.69 172 LYS A N 1
ATOM 1335 C CA . LYS A 1 172 ? 26.049 10.172 -28.975 1.00 92.69 172 LYS A CA 1
ATOM 1336 C C . LYS A 1 172 ? 27.270 10.120 -28.067 1.00 92.69 172 LYS A C 1
ATOM 1338 O O . LYS A 1 172 ? 27.174 10.433 -26.887 1.00 92.69 172 LYS A O 1
ATOM 1343 N N . VAL A 1 173 ? 28.424 9.742 -28.614 1.00 90.38 173 VAL A N 1
ATOM 1344 C CA . VAL A 1 173 ? 29.693 9.720 -27.869 1.00 90.38 173 VAL A CA 1
ATOM 1345 C C . VAL A 1 173 ? 30.303 11.124 -27.849 1.00 90.38 173 VAL A C 1
ATOM 1347 O O . VAL A 1 173 ? 30.362 11.787 -28.884 1.00 90.38 173 VAL A O 1
ATOM 1350 N N . ARG A 1 174 ? 30.776 11.566 -26.679 1.00 89.00 174 ARG A N 1
ATOM 1351 C CA . ARG A 1 174 ? 31.324 12.911 -26.438 1.00 89.00 174 ARG A CA 1
ATOM 1352 C C . ARG A 1 174 ? 32.659 13.151 -27.150 1.00 89.00 174 ARG A C 1
ATOM 1354 O O . ARG A 1 174 ? 32.908 14.242 -27.654 1.00 89.00 174 ARG A O 1
ATOM 1361 N N . SER A 1 175 ? 33.521 12.135 -27.197 1.00 78.38 175 SER A N 1
ATOM 1362 C CA . SER A 1 175 ? 34.837 12.190 -27.847 1.00 78.38 175 SER A CA 1
ATOM 1363 C C . SER A 1 175 ? 34.916 11.184 -28.997 1.00 78.38 175 SER A C 1
ATOM 1365 O O . SER A 1 175 ? 34.585 10.012 -28.825 1.00 78.38 175 SER A O 1
ATOM 1367 N N . GLY A 1 176 ? 35.352 11.633 -30.177 1.00 69.62 176 GLY A N 1
ATOM 1368 C CA . GLY A 1 176 ? 35.441 10.816 -31.392 1.00 69.62 176 GLY A CA 1
ATOM 1369 C C . GLY A 1 176 ? 34.413 11.206 -32.458 1.00 69.62 176 GLY A C 1
ATOM 1370 O O . GLY A 1 176 ? 34.184 12.386 -32.716 1.00 69.62 176 GLY A O 1
ATOM 1371 N N . SER A 1 177 ? 33.819 10.211 -33.127 1.00 62.47 177 SER A N 1
ATOM 1372 C CA . SER A 1 177 ? 32.793 10.433 -34.154 1.00 62.47 177 SER A CA 1
ATOM 1373 C C . SER A 1 177 ? 31.559 11.094 -33.526 1.00 62.47 177 SER A C 1
ATOM 1375 O O . SER A 1 177 ? 30.824 10.437 -32.794 1.00 62.47 177 SER A O 1
ATOM 1377 N N . GLN A 1 178 ? 31.278 12.351 -33.884 1.00 66.75 178 GLN A N 1
ATOM 1378 C CA . GLN A 1 178 ? 30.092 13.096 -33.430 1.00 66.75 178 GLN A CA 1
ATOM 1379 C C . GLN A 1 178 ? 28.766 12.611 -34.042 1.00 66.75 178 GLN A C 1
ATOM 1381 O O . GLN A 1 178 ? 27.747 13.293 -33.951 1.00 66.75 178 GLN A O 1
ATOM 1386 N N . GLN A 1 179 ? 28.766 11.457 -34.704 1.00 81.88 179 GLN A N 1
ATOM 1387 C CA . GLN A 1 179 ? 27.553 10.903 -35.268 1.00 81.88 179 GLN A CA 1
ATOM 1388 C C . GLN A 1 179 ? 26.683 10.276 -34.186 1.00 81.88 179 GLN A C 1
ATOM 1390 O O . GLN A 1 179 ? 27.118 9.413 -33.423 1.00 81.88 179 GLN A O 1
ATOM 1395 N N . THR A 1 180 ? 25.425 10.680 -34.204 1.00 88.69 180 THR A N 1
ATOM 1396 C CA . THR A 1 180 ? 24.343 10.056 -33.462 1.00 88.69 180 THR A CA 1
ATOM 1397 C C . THR A 1 180 ? 24.173 8.596 -33.888 1.00 88.69 180 THR A C 1
ATOM 1399 O O . THR A 1 180 ? 24.197 8.274 -35.080 1.00 88.69 180 THR A O 1
ATOM 1402 N N . ARG A 1 181 ? 24.023 7.704 -32.908 1.00 90.19 181 ARG A N 1
ATOM 1403 C CA . ARG A 1 181 ? 23.704 6.286 -33.099 1.00 90.19 181 ARG A CA 1
ATOM 1404 C C . ARG A 1 181 ? 22.266 6.051 -32.688 1.00 90.19 181 ARG A C 1
ATOM 1406 O O . ARG A 1 181 ? 21.894 6.455 -31.594 1.00 90.19 181 ARG A O 1
ATOM 1413 N N . SER A 1 182 ? 21.497 5.382 -33.538 1.00 91.62 182 SER A N 1
ATOM 1414 C CA . SER A 1 182 ? 20.087 5.093 -33.282 1.00 91.62 182 SER A CA 1
ATOM 1415 C C . SER A 1 182 ? 19.739 3.672 -33.706 1.00 91.62 182 SER A C 1
ATOM 1417 O O . SER A 1 182 ? 20.326 3.131 -34.645 1.00 91.62 182 SER A O 1
ATOM 1419 N N . GLY A 1 183 ? 18.779 3.077 -33.011 1.00 93.94 183 GLY A N 1
ATOM 1420 C CA . GLY A 1 183 ? 18.233 1.757 -33.309 1.00 93.94 183 GLY A CA 1
ATOM 1421 C C . GLY A 1 183 ? 17.235 1.339 -32.238 1.00 93.94 183 GLY A C 1
ATOM 1422 O O . GLY A 1 183 ? 16.761 2.185 -31.478 1.00 93.94 183 GLY A O 1
ATOM 1423 N N . MET A 1 184 ? 16.902 0.052 -32.175 1.00 96.44 184 MET A N 1
ATOM 1424 C CA . MET A 1 184 ? 15.966 -0.461 -31.175 1.00 96.44 184 MET A CA 1
ATOM 1425 C C . MET A 1 184 ? 16.707 -1.095 -30.001 1.00 96.44 184 MET A C 1
ATOM 1427 O O . MET A 1 184 ? 17.700 -1.800 -30.174 1.00 96.44 184 MET A O 1
ATOM 1431 N N . VAL A 1 185 ? 16.174 -0.899 -28.800 1.00 97.31 185 VAL A N 1
ATOM 1432 C CA . VAL A 1 185 ? 16.587 -1.602 -27.584 1.00 97.31 185 VAL A CA 1
ATOM 1433 C C . VAL A 1 185 ? 15.409 -2.428 -27.103 1.00 97.31 185 VAL A C 1
ATOM 1435 O O . VAL A 1 185 ? 14.315 -1.905 -26.905 1.00 97.31 185 VAL A O 1
ATOM 1438 N N . SER A 1 186 ? 15.626 -3.726 -26.933 1.00 97.19 186 SER A N 1
ATOM 1439 C CA . SER A 1 186 ? 14.675 -4.603 -26.254 1.00 97.19 186 SER A CA 1
ATOM 1440 C C . SER A 1 186 ? 14.980 -4.609 -24.764 1.00 97.19 186 SER A C 1
ATOM 1442 O O . SER A 1 186 ? 16.147 -4.548 -24.375 1.00 97.19 186 SER A O 1
ATOM 1444 N N . TYR A 1 187 ? 13.951 -4.691 -23.932 1.00 96.81 187 TYR A N 1
ATOM 1445 C CA . TYR A 1 187 ? 14.112 -4.686 -22.487 1.00 96.81 187 TYR A CA 1
ATOM 1446 C C . TYR A 1 187 ? 13.063 -5.541 -21.792 1.00 96.81 187 TYR A C 1
ATOM 1448 O O . TYR A 1 187 ? 11.906 -5.598 -22.204 1.00 96.81 187 TYR A O 1
ATOM 1456 N N . ARG A 1 188 ? 13.492 -6.205 -20.721 1.00 96.12 188 ARG A N 1
ATOM 1457 C CA . ARG A 1 188 ? 12.684 -7.067 -19.862 1.00 96.12 188 ARG A CA 1
ATOM 1458 C C . ARG A 1 188 ? 12.768 -6.574 -18.431 1.00 96.12 188 ARG A C 1
ATOM 1460 O O . ARG A 1 188 ? 13.849 -6.197 -17.976 1.00 96.12 188 ARG A O 1
ATOM 1467 N N . TRP A 1 189 ? 11.654 -6.655 -17.718 1.00 97.38 189 TRP A N 1
ATOM 1468 C CA . TRP A 1 189 ? 11.606 -6.407 -16.286 1.00 97.38 189 TRP A CA 1
ATOM 1469 C C . TRP A 1 189 ? 10.874 -7.511 -15.545 1.00 97.38 189 TRP A C 1
ATOM 1471 O O . TRP A 1 189 ? 9.979 -8.170 -16.075 1.00 97.38 189 TRP A O 1
ATOM 1481 N N . GLU A 1 190 ? 11.283 -7.692 -14.298 1.00 97.56 190 GLU A N 1
ATOM 1482 C CA . GLU A 1 190 ? 10.649 -8.546 -13.316 1.00 97.56 190 GLU A CA 1
ATOM 1483 C C . GLU A 1 190 ? 10.739 -7.866 -11.960 1.00 97.56 190 GLU A C 1
ATOM 1485 O O . GLU A 1 190 ? 11.827 -7.510 -11.504 1.00 97.56 190 GLU A O 1
ATOM 1490 N N . TYR A 1 191 ? 9.602 -7.726 -11.306 1.00 97.69 191 TYR A N 1
ATOM 1491 C CA . TYR A 1 191 ? 9.491 -7.191 -9.968 1.00 97.69 191 TYR A CA 1
ATOM 1492 C C . TYR A 1 191 ? 8.622 -8.125 -9.139 1.00 97.69 191 TYR A C 1
ATOM 1494 O O . TYR A 1 191 ? 7.509 -8.464 -9.541 1.00 97.69 191 TYR A O 1
ATOM 1502 N N . LYS A 1 192 ? 9.121 -8.535 -7.976 1.00 97.81 192 LYS A N 1
ATOM 1503 C CA . LYS A 1 192 ? 8.352 -9.262 -6.967 1.00 97.81 192 LYS A CA 1
ATOM 1504 C C . LYS A 1 192 ? 8.582 -8.660 -5.598 1.00 97.81 192 LYS A C 1
ATOM 1506 O O . LYS A 1 192 ? 9.732 -8.522 -5.176 1.00 97.81 192 LYS A O 1
ATOM 1511 N N . ALA A 1 193 ? 7.505 -8.381 -4.880 1.00 97.06 193 ALA A N 1
ATOM 1512 C CA . ALA A 1 193 ? 7.582 -7.873 -3.519 1.00 97.06 193 ALA A CA 1
ATOM 1513 C C . ALA A 1 193 ? 6.374 -8.306 -2.694 1.00 97.06 193 ALA A C 1
ATOM 1515 O O . ALA A 1 193 ? 5.263 -8.384 -3.206 1.00 97.06 193 ALA A O 1
ATOM 1516 N N . SER A 1 194 ? 6.597 -8.521 -1.402 1.00 96.75 194 SER A N 1
ATOM 1517 C CA . SER A 1 194 ? 5.538 -8.785 -0.430 1.00 96.75 194 SER A CA 1
ATOM 1518 C C . SER A 1 194 ? 5.466 -7.627 0.549 1.00 96.75 194 SER A C 1
ATOM 1520 O O . SER A 1 194 ? 6.462 -7.301 1.204 1.00 96.75 194 SER A O 1
ATOM 1522 N N . TYR A 1 195 ? 4.285 -7.031 0.671 1.00 95.50 195 TYR A N 1
ATOM 1523 C CA . TYR A 1 195 ? 4.012 -5.936 1.592 1.00 95.50 195 TYR A CA 1
ATOM 1524 C C . TYR A 1 195 ? 3.076 -6.395 2.698 1.00 95.50 195 TYR A C 1
ATOM 1526 O O . TYR A 1 195 ? 2.133 -7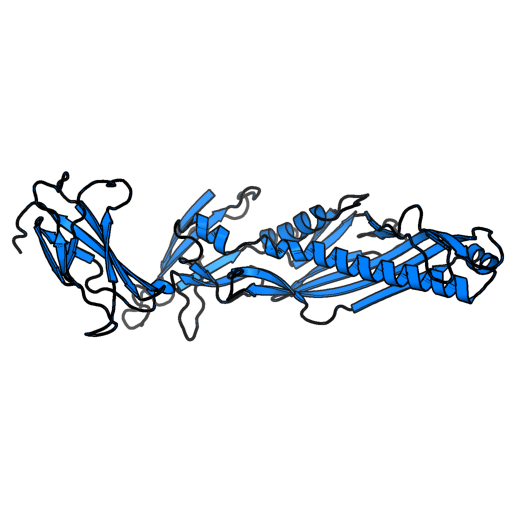.130 2.432 1.00 95.50 195 TYR A O 1
ATOM 1534 N N . ALA A 1 196 ? 3.304 -5.929 3.920 1.00 94.94 196 ALA A N 1
ATOM 1535 C CA . ALA A 1 196 ? 2.375 -6.091 5.031 1.00 94.94 196 ALA A CA 1
ATOM 1536 C C . ALA A 1 196 ? 1.916 -4.726 5.533 1.00 94.94 196 ALA A C 1
ATOM 1538 O O . ALA A 1 196 ? 2.668 -3.746 5.480 1.00 94.94 196 ALA A O 1
ATOM 1539 N N . PHE A 1 197 ? 0.689 -4.669 6.044 1.00 93.81 197 PHE A N 1
ATOM 1540 C CA . PHE A 1 197 ? 0.211 -3.468 6.707 1.00 93.81 197 PHE A CA 1
ATOM 1541 C C . PHE A 1 197 ? 1.013 -3.206 7.974 1.00 93.81 197 PHE A C 1
ATOM 1543 O O . PHE A 1 197 ? 1.338 -4.105 8.748 1.00 93.81 197 PHE A O 1
ATOM 1550 N N . HIS A 1 198 ? 1.307 -1.937 8.189 1.00 93.44 198 HIS A N 1
ATOM 1551 C CA . HIS A 1 198 ? 1.956 -1.446 9.378 1.00 93.44 198 HIS A CA 1
ATOM 1552 C C . HIS A 1 198 ? 1.192 -0.236 9.892 1.00 93.44 198 HIS A C 1
ATOM 1554 O O . HIS A 1 198 ? 0.879 0.683 9.136 1.00 93.44 198 HIS A O 1
ATOM 1560 N N . LEU A 1 199 ? 0.914 -0.257 11.186 1.00 91.38 199 LEU A N 1
ATOM 1561 C CA . LEU A 1 199 ? 0.274 0.820 11.911 1.00 91.38 199 LEU A CA 1
ATOM 1562 C C . LEU A 1 199 ? 1.346 1.545 12.716 1.00 91.38 199 LEU A C 1
ATOM 1564 O O . LEU A 1 199 ? 2.046 0.913 13.505 1.00 91.38 199 LEU A O 1
ATOM 1568 N N . GLU A 1 200 ? 1.462 2.852 12.520 1.00 89.19 200 GLU A N 1
ATOM 1569 C CA . GLU A 1 200 ? 2.315 3.671 13.372 1.00 89.19 200 GLU A CA 1
ATOM 1570 C C . GLU A 1 200 ? 1.684 3.790 14.766 1.00 89.19 200 GLU A C 1
ATOM 1572 O O . GLU A 1 200 ? 0.505 4.115 14.890 1.00 89.19 200 GLU A O 1
ATOM 1577 N N . THR A 1 201 ? 2.441 3.528 15.827 1.00 84.44 201 THR A N 1
ATOM 1578 C CA . THR A 1 201 ? 1.916 3.526 17.207 1.00 84.44 201 THR A CA 1
ATOM 1579 C C . THR A 1 201 ? 2.525 4.624 18.072 1.00 84.44 201 THR A C 1
ATOM 1581 O O . THR A 1 201 ? 2.173 4.734 19.244 1.00 84.44 201 THR A O 1
ATOM 1584 N N . ALA A 1 202 ? 3.433 5.437 17.525 1.00 81.25 202 ALA A N 1
ATOM 1585 C CA . ALA A 1 202 ? 4.075 6.530 18.245 1.00 81.25 202 ALA A CA 1
ATOM 1586 C C . ALA A 1 202 ? 4.389 7.734 17.336 1.00 81.25 202 ALA A C 1
ATOM 1588 O O . ALA A 1 202 ? 4.336 7.663 16.111 1.00 81.25 202 ALA A O 1
ATOM 1589 N N . GLY A 1 203 ? 4.734 8.865 17.956 1.00 79.44 203 GLY A N 1
ATOM 1590 C CA . GLY A 1 203 ? 5.112 10.091 17.249 1.00 79.44 203 GLY A CA 1
ATOM 1591 C C . GLY A 1 203 ? 3.950 10.794 16.537 1.00 79.44 203 GLY A C 1
ATOM 1592 O O . GLY A 1 203 ? 2.775 10.484 16.741 1.00 79.44 203 GLY A O 1
ATOM 1593 N N . ASP A 1 204 ? 4.284 11.763 15.685 1.00 79.69 204 ASP A N 1
ATOM 1594 C CA . ASP A 1 204 ? 3.301 12.654 15.045 1.00 79.69 204 ASP A CA 1
ATOM 1595 C C . ASP A 1 204 ? 2.349 11.919 14.080 1.00 79.69 204 ASP A C 1
ATOM 1597 O O . ASP A 1 204 ? 1.198 12.332 13.875 1.00 79.69 204 ASP A O 1
ATOM 1601 N N . ASN A 1 205 ? 2.811 10.787 13.541 1.00 80.50 205 ASN A N 1
ATOM 1602 C CA . ASN A 1 205 ? 2.101 9.950 12.574 1.00 80.50 205 ASN A CA 1
ATOM 1603 C C . ASN A 1 205 ? 1.313 8.800 13.217 1.00 80.50 205 ASN A C 1
ATOM 1605 O O . ASN A 1 205 ? 0.857 7.917 12.495 1.00 80.50 205 ASN A O 1
ATOM 1609 N N . ILE A 1 206 ? 1.128 8.797 14.543 1.00 79.62 206 ILE A N 1
ATOM 1610 C CA . ILE A 1 206 ? 0.355 7.761 15.240 1.00 79.62 206 ILE A CA 1
ATOM 1611 C C . ILE A 1 206 ? -0.972 7.448 14.518 1.00 79.62 206 ILE A C 1
ATOM 1613 O O . ILE A 1 206 ? -1.735 8.347 14.155 1.00 79.62 206 ILE A O 1
ATOM 1617 N N . GLY A 1 207 ? -1.201 6.149 14.308 1.00 79.06 207 GLY A N 1
ATOM 1618 C CA . GLY A 1 207 ? -2.312 5.467 13.630 1.00 79.06 207 GLY A CA 1
ATOM 1619 C C . GLY A 1 207 ? -2.429 5.686 12.134 1.00 79.06 207 GLY A C 1
ATOM 1620 O O . GLY A 1 207 ? -3.444 5.321 11.536 1.00 79.06 207 GLY A O 1
ATOM 1621 N N . GLN A 1 208 ? -1.388 6.234 11.517 1.00 86.06 208 GLN A N 1
ATOM 1622 C CA . GLN A 1 208 ? -1.220 6.138 10.080 1.00 86.06 208 GLN A CA 1
ATOM 1623 C C . GLN A 1 208 ? -0.992 4.676 9.682 1.00 86.06 208 GLN A C 1
ATOM 1625 O O . GLN A 1 208 ? -0.159 3.976 10.266 1.00 86.06 208 GLN A O 1
ATOM 1630 N N . LEU A 1 209 ? -1.725 4.225 8.664 1.00 89.81 209 LEU A N 1
ATOM 1631 C CA . LEU A 1 209 ? -1.494 2.935 8.027 1.00 89.81 209 LEU A CA 1
ATOM 1632 C C . LEU A 1 209 ? -0.498 3.086 6.881 1.00 89.81 209 LEU A C 1
ATOM 1634 O O . LEU A 1 209 ? -0.555 4.022 6.094 1.00 89.81 209 LEU A O 1
ATOM 1638 N N . THR A 1 210 ? 0.420 2.138 6.774 1.00 92.50 210 THR A N 1
ATOM 1639 C CA . THR A 1 210 ? 1.415 2.059 5.702 1.00 92.50 210 THR A CA 1
ATOM 1640 C C . THR A 1 210 ? 1.531 0.623 5.215 1.00 92.50 210 THR A C 1
ATOM 1642 O O . THR A 1 210 ? 1.162 -0.311 5.924 1.00 92.50 210 THR A O 1
ATOM 1645 N N . LEU A 1 211 ? 2.055 0.434 4.008 1.00 93.81 211 LEU A N 1
ATOM 1646 C CA . LEU A 1 211 ? 2.497 -0.869 3.524 1.00 93.81 211 LEU A CA 1
ATOM 1647 C C . LEU A 1 211 ? 4.020 -0.920 3.623 1.00 93.81 211 LEU A C 1
ATOM 1649 O O . LEU A 1 211 ? 4.710 -0.100 3.021 1.00 93.81 211 LEU A O 1
ATOM 1653 N N . LYS A 1 212 ? 4.549 -1.874 4.391 1.00 94.81 212 LYS A N 1
ATOM 1654 C CA . LYS A 1 212 ? 5.993 -2.081 4.556 1.00 94.81 212 LYS A CA 1
ATOM 1655 C C . LYS A 1 212 ? 6.427 -3.369 3.874 1.00 94.81 212 LYS A C 1
ATOM 1657 O O . LYS A 1 212 ? 5.755 -4.395 3.977 1.00 94.81 212 LYS A O 1
ATOM 1662 N N . LEU A 1 213 ? 7.574 -3.311 3.205 1.00 96.19 213 LEU A N 1
ATOM 1663 C CA . LEU A 1 213 ? 8.223 -4.483 2.627 1.00 96.19 213 LEU A CA 1
ATOM 1664 C C . LEU A 1 213 ? 8.517 -5.523 3.715 1.00 96.19 213 LEU A C 1
ATOM 1666 O O . LEU A 1 213 ? 9.075 -5.204 4.765 1.00 96.19 213 LEU A O 1
ATOM 1670 N N . ARG A 1 214 ? 8.174 -6.783 3.443 1.00 95.06 214 ARG A N 1
ATOM 1671 C CA . ARG A 1 214 ? 8.511 -7.932 4.302 1.00 95.06 214 ARG A CA 1
ATOM 1672 C C . ARG A 1 214 ? 9.947 -8.407 4.111 1.00 95.06 214 ARG A C 1
ATOM 1674 O O . ARG A 1 214 ? 10.537 -8.974 5.025 1.00 95.06 214 ARG A O 1
ATOM 1681 N N . ALA A 1 215 ? 10.485 -8.195 2.918 1.00 93.38 215 ALA A N 1
ATOM 1682 C CA . ALA A 1 215 ? 11.843 -8.534 2.530 1.00 93.38 215 ALA A CA 1
ATOM 1683 C C . ALA A 1 215 ? 12.286 -7.616 1.385 1.00 93.38 215 ALA A C 1
ATOM 1685 O O . ALA A 1 215 ? 11.461 -6.928 0.779 1.00 93.38 215 ALA A O 1
ATOM 1686 N N . LYS A 1 216 ? 13.586 -7.628 1.072 1.00 94.75 216 LYS A N 1
ATOM 1687 C CA . LYS A 1 216 ? 14.114 -6.930 -0.104 1.00 94.75 216 LYS A CA 1
ATOM 1688 C C . LYS A 1 216 ? 13.373 -7.417 -1.365 1.00 94.75 216 LYS A C 1
ATOM 1690 O O . LYS A 1 216 ? 13.297 -8.635 -1.555 1.00 94.75 216 LYS A O 1
ATOM 1695 N N . PRO A 1 217 ? 12.851 -6.516 -2.217 1.00 95.88 217 PRO A N 1
ATOM 1696 C CA . PRO A 1 217 ? 12.163 -6.913 -3.436 1.00 95.88 217 PRO A CA 1
ATOM 1697 C C . PRO A 1 217 ? 13.114 -7.654 -4.382 1.00 95.88 217 PRO A C 1
ATOM 1699 O O . PRO A 1 217 ? 14.313 -7.367 -4.452 1.00 95.88 217 PRO A O 1
ATOM 1702 N N . SER A 1 218 ? 12.573 -8.616 -5.128 1.00 97.31 218 SER A N 1
ATOM 1703 C CA . SER A 1 218 ? 13.276 -9.222 -6.254 1.00 97.31 218 SER A CA 1
ATOM 1704 C C . SER A 1 218 ? 13.030 -8.358 -7.480 1.00 97.31 218 SER A C 1
ATOM 1706 O O . SER A 1 218 ? 11.938 -8.375 -8.040 1.00 97.31 218 SER A O 1
ATOM 1708 N N . LEU A 1 219 ? 14.043 -7.593 -7.872 1.00 96.62 219 LEU A N 1
ATOM 1709 C CA . LEU A 1 219 ? 14.027 -6.752 -9.060 1.00 96.62 219 LEU A CA 1
ATOM 1710 C C . LEU A 1 219 ? 15.082 -7.267 -10.040 1.00 96.62 219 LEU A C 1
ATOM 1712 O O . LEU A 1 219 ? 16.259 -7.382 -9.691 1.00 96.62 219 LEU A O 1
ATOM 1716 N N . ARG A 1 220 ? 14.658 -7.594 -11.261 1.00 95.38 220 ARG A N 1
ATOM 1717 C CA . ARG A 1 220 ? 15.542 -7.943 -12.376 1.00 95.38 220 ARG A CA 1
ATOM 1718 C C . ARG A 1 220 ? 15.149 -7.122 -13.589 1.00 95.38 220 ARG A C 1
ATOM 1720 O O . ARG A 1 220 ? 14.001 -7.166 -14.017 1.00 95.38 220 ARG A O 1
ATOM 1727 N N . SER A 1 221 ? 16.109 -6.422 -14.166 1.00 95.44 221 SER A N 1
ATOM 1728 C CA . SER A 1 221 ? 15.961 -5.754 -15.453 1.00 95.44 221 SER A CA 1
ATOM 1729 C C . SER A 1 221 ? 17.089 -6.189 -16.377 1.00 95.44 221 SER A C 1
ATOM 1731 O O . SER A 1 221 ? 18.193 -6.511 -15.934 1.00 95.44 221 SER A O 1
ATOM 1733 N N . LYS A 1 222 ? 16.794 -6.255 -17.673 1.00 96.88 222 LYS A N 1
ATOM 1734 C CA . LYS A 1 222 ? 17.808 -6.466 -18.701 1.00 96.88 222 LYS A CA 1
ATOM 1735 C C . LYS A 1 222 ? 17.430 -5.701 -19.952 1.00 96.88 222 LYS A C 1
ATOM 1737 O O . LYS A 1 222 ? 16.270 -5.738 -20.351 1.00 96.88 222 LYS A O 1
ATOM 1742 N N . MET A 1 223 ? 18.407 -5.071 -20.584 1.00 97.38 223 MET A N 1
ATOM 1743 C CA . MET A 1 223 ? 18.298 -4.438 -21.887 1.00 97.38 223 MET A CA 1
ATOM 1744 C C . MET A 1 223 ? 19.320 -5.025 -22.851 1.00 97.38 223 MET A C 1
ATOM 1746 O O . MET A 1 223 ? 20.412 -5.450 -22.465 1.00 97.38 223 MET A O 1
ATOM 1750 N N . TRP A 1 224 ? 18.956 -5.063 -24.126 1.00 96.75 224 TRP A N 1
ATOM 1751 C CA . TRP A 1 224 ? 19.866 -5.451 -25.190 1.00 96.75 224 TRP A CA 1
ATOM 1752 C C . TRP A 1 224 ? 19.521 -4.726 -26.494 1.00 96.75 224 TRP A C 1
ATOM 1754 O O . TRP A 1 224 ? 18.343 -4.581 -26.839 1.00 96.75 224 TRP A O 1
ATOM 1764 N N . PRO A 1 225 ? 20.541 -4.256 -27.227 1.00 96.62 225 PRO A N 1
ATOM 1765 C CA . 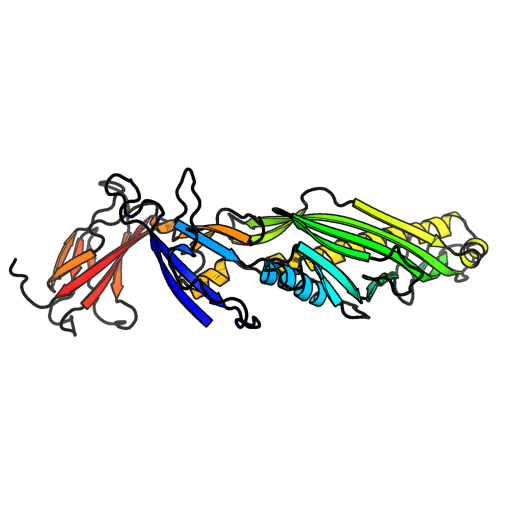PRO A 1 225 ? 20.343 -3.588 -28.501 1.00 96.62 225 PRO A CA 1
ATOM 1766 C C . PRO A 1 225 ? 19.943 -4.595 -29.583 1.00 96.62 225 PRO A C 1
ATOM 1768 O O . PRO A 1 225 ? 20.261 -5.785 -29.509 1.00 96.62 225 PRO A O 1
ATOM 1771 N N . ASP A 1 226 ? 19.276 -4.106 -30.620 1.00 94.94 226 ASP A N 1
ATOM 1772 C CA . ASP A 1 226 ? 19.133 -4.846 -31.864 1.00 94.94 226 ASP A CA 1
ATOM 1773 C C . ASP A 1 226 ? 20.473 -4.953 -32.618 1.00 94.94 226 ASP A C 1
ATOM 1775 O O . ASP A 1 226 ? 21.493 -4.351 -32.266 1.00 94.94 226 ASP A O 1
ATOM 1779 N N . GLN A 1 227 ? 20.474 -5.749 -33.689 1.00 91.38 227 GLN A N 1
ATOM 1780 C CA . GLN A 1 227 ? 21.671 -5.962 -34.499 1.00 91.38 227 GLN A CA 1
ATOM 1781 C C . GLN A 1 227 ? 22.172 -4.663 -35.150 1.00 91.38 227 GLN A C 1
ATOM 1783 O O . GLN A 1 227 ? 23.380 -4.485 -35.299 1.00 91.38 227 GLN A O 1
ATOM 1788 N N . ALA A 1 228 ? 21.265 -3.759 -35.532 1.00 87.62 228 ALA A N 1
ATOM 1789 C CA . ALA A 1 228 ? 21.616 -2.511 -36.199 1.00 87.62 228 ALA A CA 1
ATOM 1790 C C . ALA A 1 228 ? 22.364 -1.564 -35.251 1.00 87.62 228 ALA A C 1
ATOM 1792 O O . ALA A 1 228 ? 23.432 -1.060 -35.597 1.00 87.62 228 ALA A O 1
ATOM 1793 N N . LEU A 1 229 ? 21.849 -1.366 -34.039 1.00 90.50 229 LEU A N 1
ATOM 1794 C CA . LEU A 1 229 ? 22.471 -0.543 -33.010 1.00 90.50 229 LEU A CA 1
ATOM 1795 C C . LEU A 1 229 ? 23.783 -1.165 -32.526 1.00 90.50 229 LEU A C 1
ATOM 1797 O O . LEU A 1 229 ? 24.774 -0.452 -32.382 1.00 90.50 229 LEU A O 1
ATOM 1801 N N . ALA A 1 230 ? 23.823 -2.490 -32.354 1.00 90.88 230 ALA A N 1
ATOM 1802 C CA . ALA A 1 230 ? 25.040 -3.203 -31.972 1.00 90.88 230 ALA A CA 1
ATOM 1803 C C . ALA A 1 230 ? 26.160 -3.056 -33.017 1.00 90.88 230 ALA A C 1
ATOM 1805 O O . ALA A 1 230 ? 27.305 -2.782 -32.659 1.00 90.88 230 ALA A O 1
ATOM 1806 N N . ALA A 1 231 ? 25.834 -3.189 -34.308 1.00 86.38 231 ALA A N 1
ATOM 1807 C CA . ALA A 1 231 ? 26.803 -3.048 -35.395 1.00 86.38 231 ALA A CA 1
ATOM 1808 C C . ALA A 1 231 ? 27.276 -1.596 -35.575 1.00 86.38 231 ALA A C 1
ATOM 1810 O O . ALA A 1 231 ? 28.451 -1.351 -35.847 1.00 86.38 231 ALA A O 1
ATOM 1811 N N . ASN A 1 232 ? 26.373 -0.628 -35.391 1.00 79.38 232 ASN A N 1
ATOM 1812 C CA . ASN A 1 232 ? 26.659 0.789 -35.616 1.00 79.38 232 ASN A CA 1
ATOM 1813 C C . ASN A 1 232 ? 27.221 1.510 -34.385 1.00 79.38 232 ASN A C 1
ATOM 1815 O O . ASN A 1 232 ? 27.632 2.664 -34.500 1.00 79.38 232 ASN A O 1
ATOM 1819 N N . ALA A 1 233 ? 27.283 0.865 -33.216 1.00 76.94 233 ALA A N 1
ATOM 1820 C CA . ALA A 1 233 ? 27.760 1.496 -31.988 1.00 76.94 233 ALA A CA 1
ATOM 1821 C C . ALA A 1 233 ? 29.192 2.046 -32.101 1.00 76.94 233 ALA A C 1
ATOM 1823 O O . ALA A 1 233 ? 29.529 3.029 -31.444 1.00 76.94 233 ALA A O 1
ATOM 1824 N N . GLY A 1 234 ? 30.038 1.430 -32.936 1.00 72.38 234 GLY A N 1
ATOM 1825 C CA . GLY A 1 234 ? 31.411 1.864 -33.228 1.00 72.38 234 GLY A CA 1
ATOM 1826 C C . GLY A 1 234 ? 32.409 1.713 -32.071 1.00 72.38 234 GLY A C 1
ATOM 1827 O O . GLY A 1 234 ? 33.605 1.603 -32.320 1.00 72.38 234 GLY A O 1
ATOM 1828 N N . HIS A 1 235 ? 31.939 1.667 -30.821 1.00 76.88 235 HIS A N 1
ATOM 1829 C CA . HIS A 1 235 ? 32.755 1.499 -29.623 1.00 76.88 235 HIS A CA 1
ATOM 1830 C C . HIS A 1 235 ? 32.021 0.595 -28.611 1.00 76.88 235 HIS A C 1
ATOM 1832 O O . HIS A 1 235 ? 31.054 1.053 -27.997 1.00 76.88 235 HIS A O 1
ATOM 1838 N N . PRO A 1 236 ? 32.451 -0.669 -28.403 1.00 84.88 236 PRO A N 1
ATOM 1839 C CA . PRO A 1 236 ? 31.744 -1.628 -27.542 1.00 84.88 236 PRO A CA 1
ATOM 1840 C C . PRO A 1 236 ? 31.453 -1.102 -26.131 1.00 84.88 236 PRO A C 1
ATOM 1842 O O . PRO A 1 236 ? 30.348 -1.256 -25.627 1.00 84.88 236 PRO A O 1
ATOM 1845 N N . PHE A 1 237 ? 32.406 -0.380 -25.539 1.00 89.44 237 PHE A N 1
ATOM 1846 C CA . PHE A 1 237 ? 32.241 0.217 -24.213 1.00 89.44 237 PHE A CA 1
ATOM 1847 C C . PHE A 1 237 ? 31.200 1.353 -24.173 1.00 89.44 237 PHE A C 1
ATOM 1849 O O . PHE A 1 237 ? 30.526 1.526 -23.167 1.00 89.44 237 PHE A O 1
ATOM 1856 N N . ALA A 1 238 ? 31.012 2.109 -25.264 1.00 90.12 238 ALA A N 1
ATOM 1857 C CA . ALA A 1 238 ? 29.989 3.160 -25.299 1.00 90.12 238 ALA A CA 1
ATOM 1858 C C . ALA A 1 238 ? 28.576 2.557 -25.331 1.00 90.12 238 ALA A C 1
ATOM 1860 O O . ALA A 1 238 ? 27.673 3.058 -24.667 1.00 90.12 238 ALA A O 1
ATOM 1861 N N . LEU A 1 239 ? 28.411 1.452 -26.066 1.00 92.38 239 LEU A N 1
ATOM 1862 C CA . LEU A 1 239 ? 27.169 0.683 -26.090 1.00 92.38 239 LEU A CA 1
ATOM 1863 C C . LEU A 1 239 ? 26.862 0.071 -24.722 1.00 92.38 239 LEU A C 1
ATOM 1865 O O . LEU A 1 239 ? 25.726 0.146 -24.269 1.00 92.38 239 LEU A O 1
ATOM 1869 N N . GLU A 1 240 ? 27.867 -0.502 -24.059 1.00 94.12 240 GLU A N 1
ATOM 1870 C CA . GLU A 1 240 ? 27.721 -1.060 -22.713 1.00 94.12 240 GLU A CA 1
ATOM 1871 C C . GLU A 1 240 ? 27.290 0.009 -21.701 1.00 94.12 240 GLU A C 1
ATOM 1873 O O . GLU A 1 240 ? 26.326 -0.200 -20.970 1.00 94.12 240 GLU A O 1
ATOM 1878 N N . LEU A 1 241 ? 27.930 1.185 -21.708 1.00 94.50 241 LEU A N 1
ATOM 1879 C CA . LEU A 1 241 ? 27.533 2.308 -20.853 1.00 94.50 241 LEU A CA 1
ATOM 1880 C C . LEU A 1 241 ? 26.095 2.766 -21.113 1.00 94.50 241 LEU A C 1
ATOM 1882 O O . LEU A 1 241 ? 25.343 2.986 -20.167 1.00 94.50 241 LEU A O 1
ATOM 1886 N N . PHE A 1 242 ? 25.708 2.888 -22.383 1.00 95.44 242 PHE A N 1
ATOM 1887 C CA . PHE A 1 242 ? 24.352 3.265 -22.774 1.00 95.44 242 PHE A CA 1
ATOM 1888 C C . PHE A 1 242 ? 23.309 2.246 -22.277 1.00 95.44 242 PHE A C 1
ATOM 1890 O O . PHE A 1 242 ? 22.288 2.629 -21.706 1.00 95.44 242 PHE A O 1
ATOM 1897 N N . ILE A 1 243 ? 23.583 0.948 -22.440 1.00 96.69 243 ILE A N 1
ATOM 1898 C CA . ILE A 1 243 ? 22.708 -0.134 -21.970 1.00 96.69 243 ILE A CA 1
ATOM 1899 C C . ILE A 1 243 ? 22.611 -0.142 -20.440 1.00 96.69 243 ILE A C 1
ATOM 1901 O O . ILE A 1 243 ? 21.505 -0.219 -19.909 1.00 96.69 243 ILE A O 1
ATOM 1905 N N . ASN A 1 244 ? 23.734 0.006 -19.733 1.00 96.62 244 ASN A N 1
ATOM 1906 C CA . ASN A 1 244 ? 23.756 0.047 -18.269 1.00 96.62 244 ASN A CA 1
ATOM 1907 C C . ASN A 1 244 ? 22.980 1.253 -17.717 1.00 96.62 244 ASN A C 1
ATOM 1909 O O . ASN A 1 244 ? 22.248 1.110 -16.740 1.00 96.62 244 ASN A O 1
ATOM 1913 N N . PHE A 1 245 ? 23.086 2.419 -18.365 1.00 96.94 245 PHE A N 1
ATOM 1914 C CA . PHE A 1 245 ? 22.302 3.603 -18.006 1.00 96.94 245 PHE A CA 1
ATOM 1915 C C . PHE A 1 245 ? 20.797 3.330 -18.113 1.00 96.94 245 PHE A C 1
ATOM 1917 O O . PHE A 1 245 ? 20.046 3.595 -17.176 1.00 96.94 245 PHE A O 1
ATOM 1924 N N . GLY A 1 246 ? 20.354 2.754 -19.236 1.00 96.25 246 GLY A N 1
ATOM 1925 C CA . GLY A 1 246 ? 18.953 2.384 -19.430 1.00 96.25 246 GLY A CA 1
ATOM 1926 C C . GLY A 1 246 ? 18.471 1.343 -18.413 1.00 96.25 246 GLY A C 1
ATOM 1927 O O . GLY A 1 246 ? 17.388 1.495 -17.850 1.00 96.25 246 GLY A O 1
ATOM 1928 N N . GLU A 1 247 ? 19.273 0.307 -18.136 1.00 97.00 247 GLU A N 1
ATOM 1929 C CA . GLU A 1 247 ? 18.951 -0.735 -17.146 1.00 97.00 247 GLU A CA 1
ATOM 1930 C C . GLU A 1 247 ? 18.772 -0.165 -15.735 1.00 97.00 247 GLU A C 1
ATOM 1932 O O . GLU A 1 247 ? 17.825 -0.553 -15.041 1.00 97.00 247 GLU A O 1
ATOM 1937 N N . GLN A 1 248 ? 19.644 0.766 -15.335 1.00 96.06 248 GLN A N 1
ATOM 1938 C CA . GLN A 1 248 ? 19.551 1.462 -14.055 1.00 96.06 248 GLN A CA 1
ATOM 1939 C C . GLN A 1 248 ? 18.302 2.349 -13.997 1.00 96.06 248 GLN A C 1
ATOM 1941 O O . GLN A 1 248 ? 17.515 2.229 -13.058 1.00 96.06 248 GLN A O 1
ATOM 1946 N N . ALA A 1 249 ? 18.065 3.171 -15.023 1.00 95.75 249 ALA A N 1
ATOM 1947 C CA . ALA A 1 249 ? 16.887 4.033 -15.088 1.00 95.75 249 ALA A CA 1
ATOM 1948 C C . ALA A 1 249 ? 15.578 3.225 -15.048 1.00 95.75 249 ALA A C 1
ATOM 1950 O O . ALA A 1 249 ? 14.623 3.619 -14.376 1.00 95.75 249 ALA A O 1
ATOM 1951 N N . LEU A 1 250 ? 15.533 2.074 -15.729 1.00 96.56 250 LEU A N 1
ATOM 1952 C CA . LEU A 1 250 ? 14.399 1.152 -15.686 1.00 96.56 250 LEU A CA 1
ATOM 1953 C C . LEU A 1 250 ? 14.181 0.595 -14.274 1.00 96.56 250 LEU A C 1
ATOM 1955 O O . LEU A 1 250 ? 13.053 0.603 -13.789 1.00 96.56 250 LEU A O 1
ATOM 1959 N N . ALA A 1 251 ? 15.242 0.135 -13.607 1.00 96.12 251 ALA A N 1
ATOM 1960 C CA . ALA A 1 251 ? 15.165 -0.394 -12.246 1.00 96.12 251 ALA A CA 1
ATOM 1961 C C . ALA A 1 251 ? 14.633 0.651 -11.246 1.00 96.12 251 ALA A C 1
ATOM 1963 O O . ALA A 1 251 ? 13.688 0.366 -10.510 1.00 96.12 251 ALA A O 1
ATOM 1964 N N . GLU A 1 252 ? 15.182 1.868 -11.276 1.00 95.69 252 GLU A N 1
ATOM 1965 C CA . GLU A 1 252 ? 14.778 2.974 -10.398 1.00 95.69 252 GLU A CA 1
ATOM 1966 C C . GLU A 1 252 ? 13.304 3.360 -10.600 1.00 95.69 252 GLU A C 1
ATOM 1968 O O . GLU A 1 252 ? 12.556 3.550 -9.639 1.00 95.69 252 GLU A O 1
ATOM 1973 N N . HIS A 1 253 ? 12.843 3.431 -11.851 1.00 95.44 253 HIS A N 1
ATOM 1974 C CA . HIS A 1 253 ? 11.452 3.777 -12.131 1.00 95.44 253 HIS A CA 1
ATOM 1975 C C . HIS A 1 253 ? 10.466 2.651 -11.810 1.00 95.44 253 HIS A C 1
ATOM 1977 O O . HIS A 1 253 ? 9.337 2.947 -11.412 1.00 95.44 253 HIS A O 1
ATOM 1983 N N . LEU A 1 254 ? 10.857 1.379 -11.954 1.00 95.31 254 LEU A N 1
ATOM 1984 C CA . LEU A 1 254 ? 10.035 0.248 -11.510 1.00 95.31 254 LEU A CA 1
ATOM 1985 C C . LEU A 1 254 ? 9.789 0.322 -10.003 1.00 95.31 254 LEU A C 1
ATOM 1987 O O . LEU A 1 254 ? 8.641 0.235 -9.568 1.00 95.31 254 LEU A O 1
ATOM 1991 N N . GLU A 1 255 ? 10.848 0.540 -9.220 1.00 94.56 255 GLU A N 1
ATOM 1992 C CA . GLU A 1 255 ? 10.750 0.685 -7.767 1.00 94.56 255 GLU A CA 1
ATOM 1993 C C . GLU A 1 255 ? 9.860 1.875 -7.393 1.00 94.56 255 GLU A C 1
ATOM 1995 O O . GLU A 1 255 ? 8.853 1.693 -6.708 1.00 94.56 255 GLU A O 1
ATOM 2000 N N . LYS A 1 256 ? 10.123 3.057 -7.965 1.00 94.56 256 LYS A N 1
ATOM 2001 C CA . LYS A 1 256 ? 9.325 4.270 -7.727 1.00 94.56 256 LYS A CA 1
ATOM 2002 C C . LYS A 1 256 ? 7.847 4.114 -8.106 1.00 94.56 256 LYS A C 1
ATOM 2004 O O . LYS A 1 256 ? 6.967 4.665 -7.440 1.00 94.56 256 LYS A O 1
ATOM 2009 N N . THR A 1 257 ? 7.552 3.377 -9.178 1.00 95.00 257 THR A N 1
ATOM 2010 C CA . THR A 1 257 ? 6.170 3.103 -9.606 1.00 95.00 257 THR A CA 1
ATOM 2011 C C . THR A 1 257 ? 5.437 2.294 -8.541 1.00 95.00 257 THR A C 1
ATOM 2013 O O . THR A 1 257 ? 4.338 2.669 -8.130 1.00 95.00 257 THR A O 1
ATOM 2016 N N . ILE A 1 258 ? 6.054 1.219 -8.044 1.00 94.31 258 ILE A N 1
ATOM 2017 C CA . ILE A 1 258 ? 5.450 0.394 -6.994 1.00 94.31 258 ILE A CA 1
ATOM 2018 C C . ILE A 1 258 ? 5.342 1.175 -5.682 1.00 94.31 258 ILE A C 1
ATOM 2020 O O . ILE A 1 258 ? 4.290 1.125 -5.050 1.00 94.31 258 ILE A O 1
ATOM 2024 N N . GLU A 1 259 ? 6.362 1.950 -5.304 1.00 93.81 259 GLU A N 1
ATOM 2025 C CA . GLU A 1 259 ? 6.325 2.837 -4.132 1.00 93.81 259 GLU A CA 1
ATOM 2026 C C . GLU A 1 259 ? 5.161 3.831 -4.191 1.00 93.81 259 GLU A C 1
ATOM 2028 O O . GLU A 1 259 ? 4.465 4.033 -3.196 1.00 93.81 259 GLU A O 1
ATOM 2033 N N . THR A 1 260 ? 4.899 4.405 -5.368 1.00 94.06 260 THR A N 1
ATOM 2034 C CA . THR A 1 260 ? 3.763 5.314 -5.581 1.00 94.06 260 THR A CA 1
ATOM 2035 C C . THR A 1 260 ? 2.433 4.590 -5.373 1.00 94.06 260 THR A C 1
ATOM 2037 O O . THR A 1 260 ? 1.552 5.108 -4.684 1.00 94.06 260 THR A O 1
ATOM 2040 N N . ILE A 1 261 ? 2.299 3.370 -5.909 1.00 92.62 261 ILE A N 1
ATOM 2041 C CA . ILE A 1 261 ? 1.084 2.557 -5.765 1.00 92.62 261 ILE A CA 1
ATOM 2042 C C . ILE A 1 261 ? 0.846 2.186 -4.299 1.00 92.62 261 ILE A C 1
ATOM 2044 O O . ILE A 1 261 ? -0.261 2.365 -3.800 1.00 92.62 261 ILE A O 1
ATOM 2048 N N . VAL A 1 262 ? 1.858 1.683 -3.584 1.00 93.12 262 VAL A N 1
ATOM 2049 C CA . VAL A 1 262 ? 1.692 1.254 -2.181 1.00 93.12 262 VAL A CA 1
ATOM 2050 C C . VAL A 1 262 ? 1.618 2.436 -1.208 1.00 93.12 262 VAL A C 1
ATOM 2052 O O . VAL A 1 262 ? 1.026 2.316 -0.133 1.00 93.12 262 VAL A O 1
ATOM 2055 N N . GLY A 1 263 ? 2.166 3.594 -1.588 1.00 92.06 263 GLY A N 1
ATOM 2056 C CA . GLY A 1 263 ? 2.196 4.813 -0.782 1.00 92.06 263 GLY A CA 1
ATOM 2057 C C . GLY A 1 263 ? 0.813 5.372 -0.448 1.00 92.06 263 GLY A C 1
ATOM 2058 O O . GLY A 1 263 ? 0.644 5.986 0.607 1.00 92.06 263 GLY A O 1
ATOM 2059 N N . VAL A 1 264 ? -0.210 5.087 -1.263 1.00 89.75 264 VAL A N 1
ATOM 2060 C CA . VAL A 1 264 ? -1.598 5.525 -1.004 1.00 89.75 264 VAL A CA 1
ATOM 2061 C C . VAL A 1 264 ? -2.209 4.900 0.251 1.00 89.75 264 VAL A C 1
ATOM 2063 O O . VAL A 1 264 ? -3.212 5.401 0.756 1.00 89.75 264 VAL A O 1
ATOM 2066 N N . ALA A 1 265 ? -1.597 3.846 0.807 1.00 87.50 265 ALA A N 1
ATOM 2067 C CA . ALA A 1 265 ? -1.986 3.306 2.109 1.00 87.50 265 ALA A CA 1
ATOM 2068 C C . ALA A 1 265 ? -1.939 4.374 3.219 1.00 87.50 265 ALA A C 1
ATOM 2070 O O . ALA A 1 265 ? -2.796 4.357 4.100 1.00 87.50 265 ALA A O 1
ATOM 2071 N N . THR A 1 266 ? -1.023 5.348 3.119 1.00 86.56 266 THR A N 1
ATOM 2072 C CA . THR A 1 266 ? -0.888 6.481 4.062 1.00 86.56 266 THR A CA 1
ATOM 2073 C C . THR A 1 266 ? -2.118 7.381 4.134 1.00 86.56 266 THR A C 1
ATOM 2075 O O . THR A 1 266 ? -2.297 8.111 5.110 1.00 86.56 266 THR A O 1
ATOM 2078 N N . GLU A 1 267 ? -2.978 7.335 3.118 1.00 83.19 267 GLU A N 1
ATOM 2079 C CA . GLU A 1 267 ? -4.211 8.120 3.054 1.00 83.19 267 GLU A CA 1
ATOM 2080 C C . GLU A 1 267 ? -5.367 7.442 3.785 1.00 83.19 267 GLU A C 1
ATOM 2082 O O . GLU A 1 267 ? -6.387 8.078 4.074 1.00 83.19 267 GLU A O 1
ATOM 2087 N N . ILE A 1 268 ? -5.208 6.157 4.105 1.00 77.94 268 ILE A N 1
ATOM 2088 C CA . ILE A 1 268 ? -6.115 5.410 4.965 1.00 77.94 268 ILE A CA 1
ATOM 2089 C C . ILE A 1 268 ? -5.744 5.744 6.407 1.00 77.94 268 ILE A C 1
ATOM 2091 O O . ILE A 1 268 ? -5.003 5.041 7.087 1.00 77.94 268 ILE A O 1
ATOM 2095 N N . ASP A 1 269 ? -6.262 6.875 6.860 1.00 71.25 269 ASP A N 1
ATOM 2096 C CA . ASP A 1 269 ? -6.079 7.336 8.226 1.00 71.25 269 ASP A CA 1
ATOM 2097 C C . ASP A 1 269 ? -7.148 6.697 9.131 1.00 71.25 269 ASP A C 1
ATOM 2099 O O . ASP A 1 269 ? -8.328 7.077 9.108 1.00 71.25 269 ASP A O 1
ATOM 2103 N N . ALA A 1 270 ? -6.723 5.711 9.928 1.00 70.75 270 ALA A N 1
ATOM 2104 C CA . ALA A 1 270 ? -7.581 5.017 10.885 1.00 70.75 270 ALA A CA 1
ATOM 2105 C C . ALA A 1 270 ? -8.173 5.980 11.934 1.00 70.75 270 ALA A C 1
ATOM 2107 O O . ALA A 1 270 ? -9.308 5.800 12.374 1.00 70.75 270 ALA A O 1
ATOM 2108 N N . PHE A 1 271 ? -7.462 7.059 12.282 1.00 66.88 271 PHE A N 1
ATOM 2109 C CA . PHE A 1 271 ? -7.941 8.087 13.206 1.00 66.88 271 PHE A CA 1
ATOM 2110 C C . PHE A 1 271 ? -8.919 9.075 12.571 1.00 66.88 271 PHE A C 1
ATOM 2112 O O . PHE A 1 271 ? -9.833 9.541 13.252 1.00 66.88 271 PHE A O 1
ATOM 2119 N N . ARG A 1 272 ? -8.797 9.404 11.280 1.00 60.81 272 ARG A N 1
ATOM 2120 C CA . ARG A 1 272 ? -9.829 10.204 10.587 1.00 60.81 272 ARG A CA 1
ATOM 2121 C C . ARG A 1 272 ? -11.164 9.475 10.530 1.00 60.81 272 ARG A C 1
ATOM 2123 O O . ARG A 1 272 ? -12.202 10.126 10.638 1.00 60.81 272 ARG A O 1
ATOM 2130 N N . LEU A 1 273 ? -11.149 8.145 10.428 1.00 59.78 273 LEU A N 1
ATOM 2131 C CA . LEU A 1 273 ? -12.358 7.337 10.601 1.00 59.78 273 LEU A CA 1
ATOM 2132 C C . LEU A 1 273 ? -12.918 7.478 12.029 1.00 59.78 273 LEU A C 1
ATOM 2134 O O . LEU A 1 273 ? -14.128 7.618 12.186 1.00 59.78 273 LEU A O 1
ATOM 2138 N N . ASN A 1 274 ? -12.056 7.581 13.048 1.00 57.78 274 ASN A N 1
ATOM 2139 C CA . ASN A 1 274 ? -12.458 7.849 14.438 1.00 57.78 274 ASN A CA 1
ATOM 2140 C C . ASN A 1 274 ? -13.000 9.271 14.658 1.00 57.78 274 ASN A C 1
ATOM 2142 O O . ASN A 1 274 ? -13.915 9.447 15.457 1.00 57.78 274 ASN A O 1
ATOM 2146 N N . GLY A 1 275 ? -12.498 10.282 13.940 1.00 53.88 275 GLY A N 1
ATOM 2147 C CA . GLY A 1 275 ? -12.979 11.670 14.023 1.00 53.88 275 GLY A CA 1
ATOM 2148 C C . GLY A 1 275 ? -14.437 11.855 13.581 1.00 53.88 275 GLY A C 1
ATOM 2149 O O . GLY A 1 275 ? -15.084 12.828 13.967 1.00 53.88 275 GLY A O 1
ATOM 2150 N N . LEU A 1 276 ? -14.981 10.897 12.820 1.00 56.09 276 LEU A N 1
ATOM 2151 C CA . LEU A 1 276 ? -16.412 10.824 12.507 1.00 56.09 276 LEU A CA 1
ATOM 2152 C C . LEU A 1 276 ? -17.252 10.367 13.710 1.00 56.09 276 LEU A C 1
ATOM 2154 O O . LEU A 1 276 ? -18.442 10.672 13.770 1.00 56.09 276 LEU A O 1
ATOM 2158 N N . LEU A 1 277 ? -16.646 9.633 14.648 1.00 57.09 277 LEU A N 1
ATOM 2159 C CA . LEU A 1 277 ? -17.317 8.971 15.774 1.00 57.09 277 LEU A CA 1
ATOM 2160 C C . LEU A 1 277 ? -17.119 9.735 17.080 1.00 57.09 277 LEU A C 1
ATOM 2162 O O . LEU A 1 277 ? -18.041 9.877 17.880 1.00 57.09 277 LEU A O 1
ATOM 2166 N N . PHE A 1 278 ? -15.921 10.282 17.260 1.00 59.62 278 PHE A N 1
ATOM 2167 C CA . PHE A 1 278 ? -15.505 11.010 18.442 1.00 59.62 278 PHE A CA 1
ATOM 2168 C C . PHE A 1 278 ? -14.961 12.371 18.017 1.00 59.62 278 PHE A C 1
ATOM 2170 O O . PHE A 1 278 ? -13.889 12.489 17.424 1.00 59.62 278 PHE A O 1
ATOM 2177 N N . ARG A 1 279 ? -15.701 13.431 18.357 1.00 51.97 279 ARG A N 1
ATOM 2178 C CA . ARG A 1 279 ? -15.343 14.822 18.019 1.00 51.97 279 ARG A CA 1
ATOM 2179 C C . ARG A 1 279 ? -14.019 15.288 18.650 1.00 51.97 279 ARG A C 1
ATOM 2181 O O . ARG A 1 279 ? -13.521 16.348 18.296 1.00 51.97 279 ARG A O 1
ATOM 2188 N N . SER A 1 280 ? -13.464 14.508 19.576 1.00 49.19 280 SER A N 1
ATOM 2189 C CA . SER A 1 280 ? -12.234 14.766 20.332 1.00 49.19 280 SER A CA 1
ATOM 2190 C C . SER A 1 280 ? -10.938 14.280 19.651 1.00 49.19 280 SER A C 1
ATOM 2192 O O . SER A 1 280 ? -9.868 14.406 20.238 1.00 49.19 280 SER A O 1
ATOM 2194 N N . GLY A 1 281 ? -10.992 13.768 18.414 1.00 53.09 281 GLY A N 1
ATOM 2195 C CA . GLY A 1 281 ? -9.794 13.487 17.604 1.00 53.09 281 GLY A CA 1
ATOM 2196 C C . GLY A 1 281 ? -8.968 12.272 18.062 1.00 53.09 281 GLY A C 1
ATOM 2197 O O . GLY A 1 281 ? -9.520 11.312 18.603 1.00 53.09 281 GLY A O 1
ATOM 2198 N N . LYS A 1 282 ? -7.640 12.314 17.834 1.00 54.12 282 LYS A N 1
ATOM 2199 C CA . LYS A 1 282 ? -6.665 11.216 18.081 1.00 54.12 282 LYS A CA 1
ATOM 2200 C C . LYS A 1 282 ? -6.653 10.675 19.526 1.00 54.12 282 LYS A C 1
ATOM 2202 O O . LYS A 1 282 ? -6.147 9.592 19.795 1.00 54.12 282 LYS A O 1
ATOM 2207 N N . GLU A 1 283 ? -7.248 11.411 20.456 1.00 55.72 283 GLU A N 1
ATOM 2208 C CA . GLU A 1 283 ? -7.312 11.104 21.888 1.00 55.72 283 GLU A CA 1
ATOM 2209 C C . GLU A 1 283 ? -8.353 10.031 22.248 1.00 55.72 283 GLU A C 1
ATOM 2211 O O . GLU A 1 283 ? -8.331 9.510 23.356 1.00 55.72 283 GLU A O 1
ATOM 2216 N N . SER A 1 284 ? -9.317 9.728 21.366 1.00 64.88 284 SER A N 1
ATOM 2217 C CA . SER A 1 284 ? -10.524 8.969 21.759 1.00 64.88 284 SER A CA 1
ATOM 2218 C C . SER A 1 284 ? -10.522 7.493 21.376 1.00 64.88 284 SER A C 1
ATOM 2220 O O . SER A 1 284 ? -11.286 6.731 21.954 1.00 64.88 284 SER A O 1
ATOM 2222 N N . ALA A 1 285 ? -9.700 7.083 20.417 1.00 73.88 285 ALA A N 1
ATOM 2223 C CA . ALA A 1 285 ? -9.693 5.727 19.879 1.00 73.88 285 ALA A CA 1
ATOM 2224 C C . ALA A 1 285 ? -8.330 5.464 19.245 1.00 73.88 285 ALA A C 1
ATOM 2226 O O . ALA A 1 285 ? -8.065 6.020 18.185 1.00 73.88 285 ALA A O 1
ATOM 2227 N N . GLN A 1 286 ? -7.474 4.676 19.894 1.00 79.38 286 GLN A N 1
ATOM 2228 C CA . GLN A 1 286 ? -6.095 4.420 19.480 1.00 79.38 286 GLN A CA 1
ATOM 2229 C C . GLN A 1 286 ? -5.914 2.946 19.102 1.00 79.38 286 GLN A C 1
ATOM 2231 O O . GLN A 1 286 ? -5.731 2.103 19.987 1.00 79.38 286 GLN A O 1
ATOM 2236 N N . PRO A 1 287 ? -5.957 2.614 17.799 1.00 85.81 287 PRO A N 1
ATOM 2237 C CA . PRO A 1 287 ? -5.487 1.328 17.311 1.00 85.81 287 PRO A CA 1
ATOM 2238 C C . PRO A 1 287 ? -4.052 1.065 17.782 1.00 85.81 287 PRO A C 1
ATOM 2240 O O . PRO A 1 287 ? -3.217 1.968 17.777 1.00 85.81 287 PRO A O 1
ATOM 2243 N N . SER A 1 288 ? -3.770 -0.170 18.184 1.00 86.69 288 SER A N 1
ATOM 2244 C CA . SER A 1 288 ? -2.449 -0.590 18.684 1.00 86.69 288 SER A CA 1
ATOM 2245 C C . SER A 1 288 ? -1.879 -1.787 17.926 1.00 86.69 288 SER A C 1
ATOM 2247 O O . SER A 1 288 ? -0.674 -2.032 17.953 1.00 86.69 288 SER A O 1
ATOM 2249 N N . VAL A 1 289 ? -2.740 -2.527 17.227 1.00 90.56 289 VAL A N 1
ATOM 2250 C CA . VAL A 1 289 ? -2.388 -3.714 16.454 1.00 90.56 289 VAL A CA 1
ATOM 2251 C C . VAL A 1 289 ? -3.016 -3.614 15.070 1.00 90.56 289 VAL A C 1
ATOM 2253 O O . VAL A 1 289 ? -4.074 -3.018 14.908 1.00 90.56 289 VAL A O 1
ATOM 2256 N N . VAL A 1 290 ? -2.360 -4.210 14.073 1.00 92.81 290 VAL A N 1
ATOM 2257 C CA . VAL A 1 290 ? -2.900 -4.412 12.726 1.00 92.81 290 VAL A CA 1
ATOM 2258 C C . VAL A 1 290 ? -2.736 -5.871 12.306 1.00 92.81 290 VAL A C 1
ATOM 2260 O O . VAL A 1 290 ? -1.677 -6.462 12.540 1.00 92.81 290 VAL A O 1
ATOM 2263 N N . ARG A 1 291 ? -3.786 -6.458 11.724 1.00 92.69 291 ARG A N 1
ATOM 2264 C CA . ARG A 1 291 ? -3.780 -7.781 11.068 1.00 92.69 291 ARG A CA 1
ATOM 2265 C C . ARG A 1 291 ? -4.650 -7.739 9.814 1.00 92.69 291 ARG A C 1
ATOM 2267 O O . ARG A 1 291 ? -5.567 -6.919 9.744 1.00 92.69 291 ARG A O 1
ATOM 2274 N N . PHE A 1 292 ? -4.377 -8.613 8.846 1.00 90.94 292 PHE A N 1
ATOM 2275 C CA . PHE A 1 292 ? -5.076 -8.635 7.553 1.00 90.94 292 PHE A CA 1
ATOM 2276 C C . PHE A 1 292 ? -5.535 -10.044 7.098 1.00 90.94 292 PHE A C 1
ATOM 2278 O O . PHE A 1 292 ? -5.303 -10.405 5.947 1.00 90.94 292 PHE A O 1
ATOM 2285 N N . PRO A 1 293 ? -6.234 -10.848 7.929 1.00 86.50 293 PRO A N 1
ATOM 2286 C CA . PRO A 1 293 ? -6.625 -12.234 7.600 1.00 86.50 293 PRO A CA 1
ATOM 2287 C C . PRO A 1 293 ? -7.723 -12.355 6.517 1.00 86.50 293 PRO A C 1
ATOM 2289 O O . PRO A 1 293 ? -8.448 -13.342 6.451 1.00 86.50 293 PRO A O 1
ATOM 2292 N N . GLY A 1 294 ? -7.929 -11.310 5.720 1.00 85.56 294 GLY A N 1
ATOM 2293 C CA . GLY A 1 294 ? -9.112 -11.075 4.905 1.00 85.56 294 GLY A CA 1
ATOM 2294 C C . GLY A 1 294 ? -9.492 -9.609 5.033 1.00 85.56 294 GLY A C 1
ATOM 2295 O O . GLY A 1 294 ? -9.021 -8.780 4.255 1.00 85.56 294 GLY A O 1
ATOM 2296 N N . ASP A 1 295 ? -10.307 -9.275 6.031 1.00 87.81 295 ASP A N 1
ATOM 2297 C CA . ASP A 1 295 ? -10.551 -7.884 6.422 1.00 87.81 295 ASP A CA 1
ATOM 2298 C C . ASP A 1 295 ? -9.366 -7.329 7.224 1.00 87.81 295 ASP A C 1
ATOM 2300 O O . ASP A 1 295 ? -8.691 -8.056 7.954 1.00 87.81 295 ASP A O 1
ATOM 2304 N N . LEU A 1 296 ? -9.109 -6.023 7.111 1.00 90.62 296 LEU A N 1
ATOM 2305 C CA . LEU A 1 296 ? -8.111 -5.372 7.958 1.00 90.62 296 LEU A CA 1
ATOM 2306 C C . LEU A 1 296 ? -8.725 -5.119 9.329 1.00 90.62 296 LEU A C 1
ATOM 2308 O O . LEU A 1 296 ? -9.708 -4.387 9.434 1.00 90.62 296 LEU A O 1
ATOM 2312 N N . THR A 1 297 ? -8.127 -5.694 10.365 1.00 91.50 297 THR A N 1
ATOM 2313 C CA . THR A 1 297 ? -8.554 -5.535 11.755 1.00 91.50 297 THR A CA 1
ATOM 2314 C C . THR A 1 297 ? -7.527 -4.730 12.534 1.00 91.50 297 THR A C 1
ATOM 2316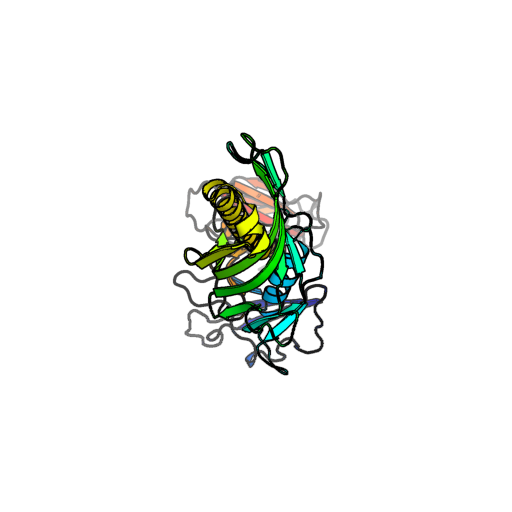 O O . THR A 1 297 ? -6.314 -4.927 12.390 1.00 91.50 297 THR A O 1
ATOM 2319 N N . LEU A 1 298 ? -8.023 -3.787 13.333 1.00 91.31 298 LEU A N 1
ATOM 2320 C CA . LEU A 1 298 ? -7.235 -2.786 14.042 1.00 91.31 298 LEU A CA 1
ATOM 2321 C C . LEU A 1 298 ? -7.641 -2.709 15.528 1.00 91.31 298 LEU A C 1
ATOM 2323 O O . LEU A 1 298 ? -8.260 -1.718 15.942 1.00 91.31 298 LEU A O 1
ATOM 2327 N N . PRO A 1 299 ? -7.318 -3.733 16.346 1.00 91.06 299 PRO A N 1
ATOM 2328 C CA . PRO A 1 299 ? -7.598 -3.713 17.777 1.00 91.06 299 PRO A CA 1
ATOM 2329 C C . PRO A 1 299 ? -6.834 -2.603 18.502 1.00 91.06 299 PRO A C 1
ATOM 2331 O O . PRO A 1 299 ? -5.678 -2.285 18.184 1.00 91.06 299 PRO A O 1
ATOM 2334 N N . GLY A 1 300 ? -7.463 -2.015 19.512 1.00 87.88 300 GLY A N 1
ATOM 2335 C CA . GLY A 1 300 ? -6.898 -0.894 20.247 1.00 87.88 300 GLY A CA 1
ATOM 2336 C C . GLY A 1 300 ? -7.685 -0.515 21.486 1.00 87.88 300 GLY A C 1
ATOM 2337 O O . GLY A 1 300 ? -8.445 -1.312 22.039 1.00 87.88 300 GLY A O 1
ATOM 2338 N N . TYR A 1 301 ? -7.500 0.734 21.903 1.00 82.81 301 TYR A N 1
ATOM 2339 C CA . TYR A 1 301 ? -8.067 1.249 23.141 1.00 82.81 301 TYR A CA 1
ATOM 2340 C C . TYR A 1 301 ? -8.853 2.537 22.897 1.00 82.81 301 TYR A C 1
ATOM 2342 O O . TYR A 1 301 ? -8.346 3.492 22.302 1.00 82.81 301 TYR A O 1
ATOM 2350 N N . LEU A 1 302 ? -10.098 2.581 23.370 1.00 78.31 302 LEU A N 1
ATOM 2351 C CA . LEU A 1 302 ? -10.854 3.818 23.500 1.00 78.31 302 LEU A CA 1
ATOM 2352 C C . LEU A 1 302 ? -10.255 4.655 24.621 1.00 78.31 302 LEU A C 1
ATOM 2354 O O . LEU A 1 302 ? -10.074 4.180 25.737 1.00 78.31 302 LEU A O 1
ATOM 2358 N N . ALA A 1 303 ? -9.988 5.915 24.296 1.00 66.69 303 ALA A N 1
ATOM 2359 C CA . ALA A 1 303 ? -9.529 6.952 25.202 1.00 66.69 303 ALA A CA 1
ATOM 2360 C C . ALA A 1 303 ? -8.467 6.471 26.209 1.00 66.69 303 ALA A C 1
ATOM 2362 O O . ALA A 1 303 ? -8.733 6.481 27.406 1.00 66.69 303 ALA A O 1
ATOM 2363 N N . PRO A 1 304 ? -7.256 6.083 25.774 1.00 54.38 304 PRO A N 1
ATOM 2364 C CA . PRO A 1 304 ? -6.215 5.606 26.690 1.00 54.38 304 PRO A CA 1
ATOM 2365 C C . PRO A 1 304 ? -5.777 6.661 27.723 1.00 54.38 304 PRO A C 1
ATOM 2367 O O . PRO A 1 304 ? -5.317 6.317 28.805 1.00 54.38 304 PRO A O 1
ATOM 2370 N N . ALA A 1 305 ? -6.022 7.951 27.462 1.00 53.78 305 ALA A N 1
ATOM 2371 C CA . ALA A 1 305 ? -5.917 9.018 28.465 1.00 53.78 305 ALA A CA 1
ATOM 2372 C C . ALA A 1 305 ? -6.927 8.883 29.633 1.00 53.78 305 ALA A C 1
ATOM 2374 O O . ALA A 1 305 ? -6.710 9.455 30.698 1.00 53.78 305 ALA A O 1
ATOM 2375 N N . ARG A 1 306 ? -8.032 8.144 29.457 1.00 54.78 306 ARG A N 1
ATOM 2376 C CA . ARG A 1 306 ? -9.040 7.836 30.492 1.00 54.78 306 ARG A CA 1
ATOM 2377 C C . ARG A 1 306 ? -8.743 6.561 31.273 1.00 54.78 306 ARG A C 1
ATOM 2379 O O . ARG A 1 306 ? -9.352 6.363 32.314 1.00 54.78 306 ARG A O 1
ATOM 2386 N N . THR A 1 307 ? -7.851 5.695 30.792 1.00 53.84 307 THR A N 1
ATOM 2387 C CA . THR A 1 307 ? -7.604 4.385 31.418 1.00 53.84 307 THR A CA 1
ATOM 2388 C C . THR A 1 307 ? -6.527 4.423 32.503 1.00 53.84 307 THR A C 1
ATOM 2390 O O . THR A 1 307 ? -6.246 3.393 33.104 1.00 53.84 307 THR A O 1
ATOM 2393 N N . GLU A 1 308 ? -5.900 5.578 32.768 1.00 64.06 308 GLU A N 1
ATOM 2394 C CA . GLU A 1 308 ? -4.908 5.696 33.849 1.00 64.06 308 GLU A CA 1
ATOM 2395 C C . GLU A 1 308 ? -5.571 5.779 35.237 1.00 64.06 308 GLU A C 1
ATOM 2397 O O . GLU A 1 308 ? -5.000 5.297 36.213 1.00 64.06 308 GLU A O 1
ATOM 2402 N N . PHE A 1 309 ? -6.763 6.385 35.340 1.00 73.75 309 PHE A N 1
ATOM 2403 C CA . PHE A 1 309 ? -7.515 6.501 36.592 1.00 73.75 309 PHE A CA 1
ATOM 2404 C C . PHE A 1 309 ? -8.990 6.858 36.386 1.00 73.75 309 PHE A C 1
ATOM 2406 O O . PHE A 1 309 ? -9.375 7.461 35.384 1.00 73.75 309 PHE A O 1
ATOM 2413 N N . GLU A 1 310 ? -9.810 6.563 37.391 1.00 79.44 310 GLU A N 1
ATOM 2414 C CA . GLU A 1 310 ? -11.245 6.852 37.394 1.00 79.44 310 GLU A CA 1
ATOM 2415 C C . GLU A 1 310 ? -11.610 7.851 38.486 1.00 79.44 310 GLU A C 1
ATOM 2417 O O . GLU A 1 310 ? -10.933 7.916 39.512 1.00 79.44 310 GLU A O 1
ATOM 2422 N N . ILE A 1 311 ? -12.661 8.641 38.243 1.00 85.31 311 ILE A N 1
ATOM 2423 C CA . ILE A 1 311 ? -13.296 9.502 39.245 1.00 85.31 311 ILE A CA 1
ATOM 2424 C C . ILE A 1 311 ? -14.408 8.716 39.935 1.00 85.31 311 ILE A C 1
ATOM 2426 O O . ILE A 1 311 ? -15.275 8.163 39.259 1.00 85.31 311 ILE A O 1
ATOM 2430 N N . GLU A 1 312 ? -14.455 8.779 41.263 1.00 83.44 312 GLU A N 1
ATOM 2431 C CA . GLU A 1 312 ? -15.595 8.320 42.050 1.00 83.44 312 GLU A CA 1
ATOM 2432 C C . GLU A 1 312 ? -16.261 9.481 42.813 1.00 83.44 312 GLU A C 1
ATOM 2434 O O . GLU A 1 312 ? -15.573 10.273 43.464 1.00 83.44 312 GLU A O 1
ATOM 2439 N N . PRO A 1 313 ? -17.602 9.604 42.762 1.00 84.44 313 PRO A N 1
ATOM 2440 C CA . PRO A 1 313 ? -18.522 8.848 41.903 1.00 84.44 313 PRO A CA 1
ATOM 2441 C C . PRO A 1 313 ? -18.425 9.271 40.422 1.00 84.44 313 PRO A C 1
ATOM 2443 O O . PRO A 1 313 ? -18.204 10.444 40.122 1.00 84.44 313 PRO A O 1
ATOM 2446 N N . ASN A 1 314 ? -18.660 8.341 39.492 1.00 75.06 314 ASN A N 1
ATOM 2447 C CA . ASN A 1 314 ? -18.685 8.624 38.048 1.00 75.06 314 ASN A CA 1
ATOM 2448 C C . ASN A 1 314 ? -19.998 9.295 37.585 1.00 75.06 314 ASN A C 1
ATOM 2450 O O . ASN A 1 314 ? -19.998 10.057 36.619 1.00 75.06 314 ASN A O 1
ATOM 2454 N N . GLU A 1 315 ? -21.099 9.089 38.311 1.00 82.25 315 GLU A N 1
ATOM 2455 C CA . GLU A 1 315 ? -22.349 9.839 38.184 1.00 82.25 315 GLU A CA 1
ATOM 2456 C C . GLU A 1 315 ? -22.931 10.171 39.563 1.00 82.25 315 GLU A C 1
ATOM 2458 O O . GLU A 1 315 ? -22.911 9.350 40.480 1.00 82.25 315 GLU A O 1
ATOM 2463 N N . THR A 1 316 ? -23.464 11.382 39.742 1.00 87.31 316 THR A N 1
ATOM 2464 C CA . THR A 1 316 ? -24.067 11.789 41.022 1.00 87.31 316 THR A CA 1
ATOM 2465 C C . THR A 1 316 ? -25.126 12.873 40.853 1.00 87.31 316 THR A C 1
ATOM 2467 O O . THR A 1 316 ? -25.121 13.639 39.887 1.00 87.31 316 THR A O 1
ATOM 2470 N N . LEU A 1 317 ? -26.028 12.956 41.829 1.00 88.81 317 LEU A N 1
ATOM 2471 C CA . LEU A 1 317 ? -27.011 14.025 41.979 1.00 88.81 317 LEU A CA 1
ATOM 2472 C C . LEU A 1 317 ? -26.545 15.002 43.066 1.00 88.81 317 LEU A C 1
ATOM 2474 O O . LEU A 1 317 ? -26.054 14.566 44.107 1.00 88.81 317 LEU A O 1
ATOM 2478 N N . VAL A 1 318 ? -26.676 16.304 42.824 1.00 91.06 318 VAL A N 1
ATOM 2479 C CA . VAL A 1 318 ? -26.312 17.378 43.760 1.00 91.06 318 VAL A CA 1
ATOM 2480 C C . VAL A 1 318 ? -27.414 18.436 43.749 1.00 91.06 318 VAL A C 1
ATOM 2482 O O . VAL A 1 318 ? -27.947 18.786 42.701 1.00 91.06 318 VAL A O 1
ATOM 2485 N N . GLU A 1 319 ? -27.781 18.964 44.908 1.00 89.31 319 GLU A N 1
ATOM 2486 C CA . GLU A 1 319 ? -28.733 20.076 44.977 1.00 89.31 319 GLU A CA 1
ATOM 2487 C C . GLU A 1 319 ? -28.076 21.390 44.538 1.00 89.31 319 GLU A C 1
ATOM 2489 O O . GLU A 1 319 ? -26.866 21.574 44.667 1.00 89.31 319 GLU A O 1
ATOM 2494 N N . ALA A 1 320 ? -28.855 22.333 44.014 1.00 88.88 320 ALA A N 1
ATOM 2495 C CA . ALA A 1 320 ? -28.334 23.644 43.641 1.00 88.88 320 ALA A CA 1
ATOM 2496 C C . ALA A 1 320 ? -27.725 24.372 44.860 1.00 88.88 320 ALA A C 1
ATOM 2498 O O . ALA A 1 320 ? -28.343 24.459 45.918 1.00 88.88 320 ALA A O 1
ATOM 2499 N N . GLY A 1 321 ? -26.504 24.894 44.716 1.00 88.69 321 GLY A N 1
ATOM 2500 C CA . GLY A 1 321 ? -25.682 25.435 45.808 1.00 88.69 321 GLY A CA 1
ATOM 2501 C C . GLY A 1 321 ? -25.024 24.373 46.701 1.00 88.69 321 GLY A C 1
ATOM 2502 O O . GLY A 1 321 ? -24.213 24.714 47.562 1.00 88.69 321 GLY A O 1
ATOM 2503 N N . GLY A 1 322 ? -25.359 23.098 46.501 1.00 91.38 322 GLY A N 1
ATOM 2504 C CA . GLY A 1 322 ? -24.790 21.963 47.210 1.00 91.38 322 GLY A CA 1
ATOM 2505 C C . GLY A 1 322 ? -23.357 21.656 46.783 1.00 91.38 322 GLY A C 1
ATOM 2506 O O . GLY A 1 322 ? -22.852 22.145 45.768 1.00 91.38 322 GLY A O 1
ATOM 2507 N N . LYS A 1 323 ? -22.698 20.819 47.581 1.00 94.50 323 LYS A N 1
ATOM 2508 C CA . LYS A 1 323 ? -21.295 20.446 47.403 1.00 94.50 323 LYS A CA 1
ATOM 2509 C C . LYS A 1 323 ? -21.136 18.944 47.244 1.00 94.50 323 LYS A C 1
ATOM 2511 O O . LYS A 1 323 ? -21.893 18.172 47.832 1.00 94.50 323 LYS A O 1
ATOM 2516 N N . ARG A 1 324 ? -20.133 18.529 46.472 1.00 94.38 324 ARG A N 1
ATOM 2517 C CA . ARG A 1 324 ? -19.778 17.120 46.292 1.00 94.38 324 ARG A CA 1
ATOM 2518 C C . ARG A 1 324 ? -18.274 16.950 46.154 1.00 94.38 324 ARG A C 1
ATOM 2520 O O . ARG A 1 324 ? -17.665 17.524 45.258 1.00 94.38 324 ARG A O 1
ATOM 2527 N N . THR A 1 325 ? -17.700 16.120 47.012 1.00 93.38 325 THR A N 1
ATOM 2528 C CA . THR A 1 325 ? -16.299 15.711 46.910 1.00 93.38 325 THR A CA 1
ATOM 2529 C C . THR A 1 325 ? -16.161 14.568 45.918 1.00 93.38 325 THR A C 1
ATOM 2531 O O . THR A 1 325 ? -16.971 13.639 45.931 1.00 93.38 325 THR A O 1
ATOM 2534 N N . PHE A 1 326 ? -15.136 14.650 45.077 1.00 90.25 326 PHE A N 1
ATOM 2535 C CA . PHE A 1 326 ? -14.738 13.585 44.169 1.00 90.25 326 PHE A CA 1
ATOM 2536 C C . PHE A 1 326 ? -13.381 13.016 44.575 1.00 90.25 326 PHE A C 1
ATOM 2538 O O . PHE A 1 326 ? -12.493 13.733 45.049 1.00 90.25 326 PHE A O 1
ATOM 2545 N N . GLU A 1 327 ? -13.223 11.718 44.363 1.00 89.31 327 GLU A N 1
ATOM 2546 C CA . GLU A 1 327 ? -11.976 10.992 44.568 1.00 89.31 327 GLU A CA 1
ATOM 2547 C C . GLU A 1 327 ? -11.503 10.380 43.253 1.00 89.31 327 GLU A C 1
ATOM 2549 O O . GLU A 1 327 ? -12.249 10.320 42.277 1.00 89.31 327 GLU A O 1
ATOM 2554 N N . THR A 1 328 ? -10.239 9.959 43.216 1.00 86.62 328 THR A N 1
ATOM 2555 C CA . THR A 1 328 ? -9.687 9.223 42.076 1.00 86.62 328 THR A CA 1
ATOM 2556 C C . THR A 1 328 ? -9.060 7.918 42.531 1.00 86.62 328 THR A C 1
ATOM 2558 O O . THR A 1 328 ? -8.449 7.885 43.601 1.00 86.62 328 THR A O 1
ATOM 2561 N N . THR A 1 329 ? -9.077 6.893 41.680 1.00 81.62 329 THR A N 1
ATOM 2562 C CA . THR A 1 329 ? -8.453 5.582 41.960 1.00 81.62 329 THR A CA 1
ATOM 2563 C C . THR A 1 329 ? -6.925 5.623 42.153 1.00 81.62 329 THR A C 1
ATOM 2565 O O . THR A 1 329 ? -6.332 4.633 42.571 1.00 81.62 329 THR A O 1
ATOM 2568 N N . LEU A 1 330 ? -6.276 6.774 41.929 1.00 77.50 330 LEU A N 1
ATOM 2569 C CA . LEU A 1 330 ? -4.843 7.011 42.172 1.00 77.50 330 LEU A CA 1
ATOM 2570 C C . LEU A 1 330 ? -4.445 7.068 43.663 1.00 77.50 330 LEU A C 1
ATOM 2572 O O . LEU A 1 330 ? -3.252 7.117 43.967 1.00 77.50 330 LEU A O 1
ATOM 2576 N N . GLY A 1 331 ? -5.413 7.079 44.587 1.00 64.38 331 GLY A N 1
ATOM 2577 C CA . GLY A 1 331 ? -5.180 7.187 46.032 1.00 64.38 331 GLY A CA 1
ATOM 2578 C C . GLY A 1 331 ? -5.000 8.627 46.542 1.00 64.38 331 GLY A C 1
ATOM 2579 O O . GLY A 1 331 ? -4.883 9.588 45.778 1.00 64.38 331 GLY A O 1
ATOM 2580 N N . ALA A 1 332 ? -4.999 8.791 47.870 1.00 62.00 332 ALA A N 1
ATOM 2581 C CA . ALA A 1 332 ? -4.930 10.101 48.521 1.00 62.00 332 ALA A CA 1
ATOM 2582 C C . ALA A 1 332 ? -3.571 10.794 48.279 1.00 62.00 332 ALA A C 1
ATOM 2584 O O . ALA A 1 332 ? -2.522 10.257 48.627 1.00 62.00 332 ALA A O 1
ATOM 2585 N N . GLY A 1 333 ? -3.595 12.007 47.711 1.00 62.84 333 GLY A N 1
ATOM 2586 C CA . GLY A 1 333 ? -2.402 12.837 47.472 1.00 62.84 333 GLY A CA 1
ATOM 2587 C C . GLY A 1 333 ? -1.942 12.938 46.011 1.00 62.84 333 GLY A C 1
ATOM 2588 O O . GLY A 1 333 ? -0.966 13.636 45.731 1.00 62.84 333 GLY A O 1
ATOM 2589 N N . ALA A 1 334 ? -2.635 12.295 45.066 1.00 70.00 334 ALA A N 1
ATOM 2590 C CA . ALA A 1 334 ? -2.360 12.472 43.642 1.00 70.00 334 ALA A CA 1
ATOM 2591 C C . ALA A 1 334 ? -2.636 13.923 43.194 1.00 70.00 334 ALA A C 1
ATOM 2593 O O . ALA A 1 334 ? -3.701 14.483 43.452 1.00 70.00 334 ALA A O 1
ATOM 2594 N N . SER A 1 335 ? -1.669 14.545 42.511 1.00 79.75 335 SER A N 1
ATOM 2595 C CA . SER A 1 335 ? -1.823 15.899 41.962 1.00 79.75 335 SER A CA 1
ATOM 2596 C C . SER A 1 335 ? -2.679 15.860 40.698 1.00 79.75 335 SER A C 1
ATOM 2598 O O . SER A 1 335 ? -2.181 15.566 39.611 1.00 79.75 335 SER A O 1
ATOM 2600 N N . VAL A 1 336 ? -3.970 16.143 40.858 1.00 87.12 336 VAL A N 1
ATOM 2601 C CA . VAL A 1 336 ? -4.966 16.165 39.782 1.00 87.12 336 VAL A CA 1
ATOM 2602 C C . VAL A 1 336 ? -5.616 17.545 39.734 1.00 87.12 336 VAL A C 1
ATOM 2604 O O . VAL A 1 336 ? -5.938 18.127 40.769 1.00 87.12 336 VAL A O 1
ATOM 2607 N N . THR A 1 337 ? -5.788 18.088 38.531 1.00 91.31 337 THR A N 1
ATOM 2608 C CA . THR A 1 337 ? -6.476 19.367 38.312 1.00 91.31 337 THR A CA 1
ATOM 2609 C C . THR A 1 337 ? -7.941 19.115 37.995 1.00 91.31 337 THR A C 1
ATOM 2611 O O . THR A 1 337 ? -8.247 18.361 37.076 1.00 91.31 337 THR A O 1
ATOM 2614 N N . TRP A 1 338 ? -8.841 19.761 38.732 1.00 92.38 338 TRP A N 1
ATOM 2615 C CA . TRP A 1 338 ? -10.283 19.609 38.560 1.00 92.38 338 TRP A CA 1
ATOM 2616 C C . TRP A 1 338 ? -10.873 20.763 37.758 1.00 92.38 338 TRP A C 1
ATOM 2618 O O . TRP A 1 338 ? -10.483 21.920 37.914 1.00 92.38 338 TRP A O 1
ATOM 2628 N N . SER A 1 339 ? -11.837 20.449 36.900 1.00 93.06 339 SER A N 1
ATOM 2629 C CA . SER A 1 339 ? -12.604 21.428 36.135 1.00 93.06 339 SER A CA 1
ATOM 2630 C C . SER A 1 339 ? -14.050 20.972 35.969 1.00 93.06 339 SER A C 1
ATOM 2632 O O . SER A 1 339 ? -14.363 19.785 36.075 1.00 93.06 339 SER A O 1
ATOM 2634 N N . VAL A 1 340 ? -14.939 21.925 35.705 1.00 93.50 340 VAL A N 1
ATOM 2635 C CA . VAL A 1 340 ? -16.346 21.675 35.395 1.00 93.50 340 VAL A CA 1
ATOM 2636 C C . VAL A 1 340 ? -16.734 22.434 34.133 1.00 93.50 340 VAL A C 1
ATOM 2638 O O . VAL A 1 340 ? -16.261 23.546 33.904 1.00 93.50 340 VAL A O 1
ATOM 2641 N N . ALA A 1 341 ? -17.572 21.820 33.302 1.00 89.50 341 ALA A N 1
ATOM 2642 C CA . ALA A 1 341 ? -18.099 22.428 32.089 1.00 89.50 341 ALA A CA 1
ATOM 2643 C C . ALA A 1 341 ? -19.580 22.085 31.887 1.00 89.50 341 ALA A C 1
ATOM 2645 O O . ALA A 1 341 ? -20.050 21.013 32.279 1.00 89.50 341 ALA A O 1
ATOM 2646 N N . ASN A 1 342 ? -20.312 22.988 31.233 1.00 84.44 342 ASN A N 1
ATOM 2647 C CA . ASN A 1 342 ? -21.671 22.715 30.768 1.00 84.44 342 ASN A CA 1
ATOM 2648 C C . ASN A 1 342 ? -21.684 21.618 29.697 1.00 84.44 342 ASN A C 1
ATOM 2650 O O . ASN A 1 342 ? -20.692 21.388 28.998 1.00 84.44 342 ASN A O 1
ATOM 2654 N N . LEU A 1 343 ? -22.838 20.968 29.537 1.00 76.19 343 LEU A N 1
ATOM 2655 C CA . LEU A 1 343 ? -23.089 20.152 28.356 1.00 76.19 343 LEU A CA 1
ATOM 2656 C C . LEU A 1 343 ? -23.198 21.034 27.097 1.00 76.19 343 LEU A C 1
ATOM 2658 O O . LEU A 1 343 ? -23.590 22.201 27.196 1.00 76.19 343 LEU A O 1
ATOM 2662 N N . PRO A 1 344 ? -22.884 20.485 25.907 1.00 66.38 344 PRO A N 1
ATOM 2663 C CA . PRO A 1 344 ? -23.100 21.185 24.644 1.00 66.38 344 PRO A CA 1
ATOM 2664 C C . PRO A 1 344 ? -24.543 21.698 24.532 1.00 66.38 344 PRO A C 1
ATOM 2666 O O . PRO A 1 344 ? -25.484 20.922 24.708 1.00 66.38 344 PRO A O 1
ATOM 2669 N N . GLY A 1 345 ? -24.710 22.988 24.229 1.00 66.00 345 GLY A N 1
ATOM 2670 C CA . GLY A 1 345 ? -26.022 23.650 24.156 1.00 66.00 345 GLY A CA 1
ATOM 2671 C C . GLY A 1 345 ? -26.467 24.417 25.410 1.00 66.00 345 GLY A C 1
ATOM 2672 O O . GLY A 1 345 ? -27.423 25.183 25.314 1.00 66.00 345 GLY A O 1
ATOM 2673 N N . ASP A 1 346 ? -25.756 24.288 26.536 1.00 73.75 346 ASP A N 1
ATOM 2674 C CA . ASP A 1 346 ? -25.953 25.101 27.753 1.00 73.75 346 ASP A CA 1
ATOM 2675 C C . ASP A 1 346 ? -24.757 26.067 27.975 1.00 73.75 346 ASP A C 1
ATOM 2677 O O . ASP A 1 346 ? -24.376 26.420 29.094 1.00 73.75 346 ASP A O 1
ATOM 2681 N N . GLU A 1 347 ? -24.101 26.462 26.881 1.00 71.88 347 GLU A N 1
ATOM 2682 C CA . GLU A 1 347 ? -22.925 27.338 26.865 1.00 71.88 347 GLU A CA 1
ATOM 2683 C C . GLU A 1 347 ? -23.266 28.738 27.410 1.00 71.88 347 GLU A C 1
ATOM 2685 O O . GLU A 1 347 ? -24.229 29.369 26.984 1.00 71.88 347 GLU A O 1
ATOM 2690 N N . GLY A 1 348 ? -22.468 29.238 28.362 1.00 69.12 348 GLY A N 1
ATOM 2691 C CA . GLY A 1 348 ? -22.671 30.548 28.998 1.00 69.12 348 GLY A CA 1
ATOM 2692 C C . GLY A 1 348 ? -23.516 30.533 30.276 1.00 69.12 348 GLY A C 1
ATOM 2693 O O . GLY A 1 348 ? -23.557 31.538 30.983 1.00 69.12 348 GLY A O 1
ATOM 2694 N N . GLU A 1 349 ? -24.141 29.408 30.624 1.00 82.31 349 GLU A N 1
ATOM 2695 C CA . GLU A 1 349 ? -24.775 29.252 31.932 1.00 82.31 349 GLU A CA 1
ATOM 2696 C C . GLU A 1 349 ? -23.744 28.952 33.036 1.00 82.31 349 GLU A C 1
ATOM 2698 O O . GLU A 1 349 ? -22.704 28.342 32.785 1.00 82.31 349 GLU A O 1
ATOM 2703 N N . ASP A 1 350 ? -24.052 29.295 34.288 1.00 86.44 350 ASP A N 1
ATOM 2704 C CA . ASP A 1 350 ? -23.198 28.946 35.429 1.00 86.44 350 ASP A CA 1
ATOM 2705 C C . ASP A 1 350 ? -23.139 27.419 35.613 1.00 86.44 350 ASP A C 1
ATOM 2707 O O . ASP A 1 350 ? -24.176 26.768 35.761 1.00 86.44 350 ASP A O 1
ATOM 2711 N N . CYS A 1 351 ? -21.937 26.841 35.573 1.00 89.31 351 CYS A N 1
ATOM 2712 C CA . CYS A 1 351 ? -21.687 25.405 35.729 1.00 89.31 351 CYS A CA 1
ATOM 2713 C C . CYS A 1 351 ? -21.125 25.031 37.109 1.00 89.31 351 CYS A C 1
ATOM 2715 O O . CYS A 1 351 ? -20.896 23.850 37.379 1.00 89.31 351 CYS A O 1
ATOM 2717 N N . GLY A 1 352 ? -20.966 26.009 38.001 1.00 91.56 352 GLY A N 1
ATOM 2718 C CA . GLY A 1 352 ? -20.400 25.833 39.327 1.00 91.56 352 GLY A CA 1
ATOM 2719 C C . GLY A 1 352 ? -18.886 25.980 39.309 1.00 91.56 352 GLY A C 1
ATOM 2720 O O . GLY A 1 352 ? -18.288 26.455 38.342 1.00 91.56 352 GLY A O 1
ATOM 2721 N N . SER A 1 353 ? -18.250 25.582 40.402 1.00 94.06 353 SER A N 1
ATOM 2722 C CA . SER A 1 353 ? -16.810 25.751 40.573 1.00 94.06 353 SER A CA 1
ATOM 2723 C C . SER A 1 353 ? -16.196 24.634 41.404 1.00 94.06 353 SER A C 1
ATOM 2725 O O . SER A 1 353 ? -16.893 23.871 42.072 1.00 94.06 353 SER A O 1
ATOM 2727 N N . PHE A 1 354 ? -14.871 24.535 41.345 1.00 93.25 354 PHE A N 1
ATOM 2728 C CA . PHE A 1 354 ? -14.093 23.608 42.156 1.00 93.25 354 PHE A CA 1
ATOM 2729 C C . PHE A 1 354 ? -13.227 24.353 43.164 1.00 93.25 354 PHE A C 1
ATOM 2731 O O . PHE A 1 354 ? -12.624 25.377 42.847 1.00 93.25 354 PHE A O 1
ATOM 2738 N N . THR A 1 355 ? -13.120 23.786 44.363 1.00 91.94 355 THR A N 1
ATOM 2739 C CA . THR A 1 355 ? -12.046 24.084 45.315 1.00 91.94 355 THR A CA 1
ATOM 2740 C C . THR A 1 355 ? -11.351 22.768 45.640 1.00 91.94 355 THR A C 1
ATOM 2742 O O . THR A 1 355 ? -11.950 21.883 46.246 1.00 91.94 355 THR A O 1
ATOM 2745 N N . SER A 1 356 ? -10.098 22.611 45.208 1.00 87.56 356 SER A N 1
ATOM 2746 C CA . SER A 1 356 ? -9.383 21.326 45.258 1.00 87.56 356 SER A CA 1
ATOM 2747 C C . SER A 1 356 ? -10.180 20.219 44.548 1.00 87.56 356 SER A C 1
ATOM 2749 O O . SER A 1 356 ? -10.336 20.294 43.334 1.00 87.56 356 SER A O 1
ATOM 2751 N N . ASN A 1 357 ? -10.698 19.225 45.276 1.00 89.62 357 ASN A N 1
ATOM 2752 C CA . ASN A 1 357 ? -11.512 18.121 44.758 1.00 89.62 357 ASN A CA 1
ATOM 2753 C C . ASN A 1 357 ? -13.004 18.223 45.136 1.00 89.62 357 ASN A C 1
ATOM 2755 O O . ASN A 1 357 ? -13.767 17.284 44.909 1.00 89.62 357 ASN A O 1
ATOM 2759 N N . GLU A 1 358 ? -13.429 19.341 45.726 1.00 93.44 358 GLU A N 1
ATOM 2760 C CA . GLU A 1 358 ? -14.825 19.595 46.072 1.00 93.44 358 GLU A CA 1
ATOM 2761 C C . GLU A 1 358 ? -15.483 20.462 44.996 1.00 93.44 358 GLU A C 1
ATOM 2763 O O . GLU A 1 358 ? -15.102 21.614 44.766 1.00 93.44 358 GLU A O 1
ATOM 2768 N N . TYR A 1 359 ? -16.491 19.896 44.342 1.00 95.25 359 TYR A N 1
ATOM 2769 C CA . TYR A 1 359 ? -17.381 20.601 43.435 1.00 95.25 359 TYR A CA 1
ATOM 2770 C C . TYR A 1 359 ? -18.437 21.374 44.225 1.00 95.25 359 TYR A C 1
ATOM 2772 O O . TYR A 1 359 ? -19.056 20.820 45.132 1.00 95.25 359 TYR A O 1
ATOM 2780 N N . THR A 1 360 ? -18.690 22.623 43.842 1.00 95.69 360 THR A N 1
ATOM 2781 C CA . THR A 1 360 ? -19.814 23.435 44.323 1.00 95.69 360 THR A CA 1
ATOM 2782 C C . THR A 1 360 ? -20.754 23.734 43.160 1.00 95.69 360 THR A C 1
ATOM 2784 O O . THR A 1 360 ? -20.354 24.359 42.175 1.00 95.69 360 THR A O 1
ATOM 2787 N N . ALA A 1 361 ? -22.007 23.291 43.274 1.00 92.88 361 ALA A N 1
ATOM 2788 C CA . ALA A 1 361 ? -23.033 23.516 42.266 1.00 92.88 361 ALA A CA 1
ATOM 2789 C C . ALA A 1 361 ? -23.460 25.000 42.205 1.00 92.88 361 ALA A C 1
ATOM 2791 O O . ALA A 1 361 ? -23.453 25.682 43.234 1.00 92.88 361 ALA A O 1
ATOM 2792 N N . PRO A 1 362 ? -23.897 25.503 41.033 1.00 91.38 362 PRO A N 1
ATOM 2793 C CA . PRO A 1 362 ? -24.506 26.825 40.893 1.00 91.38 362 PRO A CA 1
ATOM 2794 C C . PRO A 1 362 ? -25.645 27.050 41.883 1.00 91.38 362 PRO A C 1
ATOM 2796 O O . PRO A 1 362 ? -26.392 26.122 42.204 1.00 91.38 362 PRO A O 1
ATOM 2799 N N . ALA A 1 363 ? -25.846 28.300 42.298 1.00 87.56 363 ALA A N 1
ATOM 2800 C CA . ALA A 1 363 ? -26.992 28.674 43.121 1.00 87.56 363 ALA A CA 1
ATOM 2801 C C . ALA A 1 363 ? -28.325 28.357 42.415 1.00 87.56 363 ALA A C 1
ATOM 2803 O O . ALA A 1 363 ? -28.432 28.431 41.190 1.00 87.56 363 ALA A O 1
ATOM 2804 N N . ALA A 1 364 ? -29.384 28.076 43.183 1.00 82.81 364 ALA A N 1
ATOM 2805 C CA . ALA A 1 364 ? -30.705 27.725 42.640 1.00 82.81 364 ALA A CA 1
ATOM 2806 C C . ALA A 1 364 ? -31.288 28.775 41.673 1.00 82.81 364 ALA A C 1
ATOM 2808 O O . ALA A 1 364 ? -32.046 28.427 40.765 1.00 82.81 364 ALA A O 1
ATOM 2809 N N . SER A 1 365 ? -30.913 30.047 41.844 1.00 78.75 365 SER A N 1
ATOM 2810 C CA . SER A 1 365 ? -31.276 31.162 40.962 1.00 78.75 365 SER A CA 1
ATOM 2811 C C . SER A 1 365 ? -30.589 31.119 39.592 1.00 78.75 365 SER A C 1
ATOM 2813 O O . SER A 1 365 ? -31.144 31.648 38.633 1.00 78.75 365 SER A O 1
ATOM 2815 N N . ALA A 1 366 ? -29.414 30.492 39.491 1.00 75.75 366 ALA A N 1
ATOM 2816 C CA . ALA A 1 366 ? -28.619 30.384 38.267 1.00 75.75 366 ALA A CA 1
ATOM 2817 C C . ALA A 1 366 ? -28.929 29.115 37.455 1.00 75.75 366 ALA A C 1
ATOM 2819 O O . ALA A 1 366 ? -28.611 29.033 36.270 1.00 75.75 366 ALA A O 1
ATOM 2820 N N . VAL A 1 367 ? -29.587 28.124 38.062 1.00 73.88 367 VAL A N 1
ATOM 2821 C CA . VAL A 1 367 ? -30.092 26.947 37.349 1.00 73.88 367 VAL A CA 1
ATOM 2822 C C . VAL A 1 367 ? -31.356 27.374 36.597 1.00 73.88 367 VAL A C 1
ATOM 2824 O O . VAL A 1 367 ? -32.348 27.727 37.219 1.00 73.88 367 VAL A O 1
ATOM 2827 N N . LEU A 1 368 ? -31.368 27.397 35.264 1.00 64.75 368 LEU A N 1
ATOM 2828 C CA . LEU A 1 368 ? -32.527 27.915 34.513 1.00 64.75 368 LEU A CA 1
ATOM 2829 C C . LEU A 1 368 ? -33.641 26.865 34.322 1.00 64.75 368 LEU A C 1
ATOM 2831 O O . LEU A 1 368 ? -34.820 27.218 34.278 1.00 64.75 368 LEU A O 1
ATOM 2835 N N . ARG A 1 369 ? -33.294 25.571 34.286 1.00 63.62 369 ARG A N 1
ATOM 2836 C CA . ARG A 1 369 ? -34.216 24.434 34.060 1.00 63.62 369 ARG A CA 1
ATOM 2837 C C . ARG A 1 369 ? -34.519 23.653 35.354 1.00 63.62 369 ARG A C 1
ATOM 2839 O O . ARG A 1 369 ? -33.891 23.883 36.382 1.00 63.62 369 ARG A O 1
ATOM 2846 N N . SER A 1 370 ? -35.503 22.745 35.331 1.00 60.59 370 SER A N 1
ATOM 2847 C CA . SER A 1 370 ? -35.869 21.890 36.485 1.00 60.59 370 SER A CA 1
ATOM 2848 C C . SER A 1 370 ? -34.776 20.884 36.877 1.00 60.59 370 SER A C 1
ATOM 2850 O O . SER A 1 370 ? -34.751 20.419 38.015 1.00 60.59 370 SER A O 1
ATOM 2852 N N . GLY A 1 371 ? -33.844 20.609 35.965 1.00 66.19 371 GLY A N 1
ATOM 2853 C CA . GLY A 1 371 ? -32.593 19.913 36.228 1.00 66.19 371 GLY A CA 1
ATOM 2854 C C . GLY A 1 371 ? -31.522 20.363 35.237 1.00 66.19 371 GLY A C 1
ATOM 2855 O O . GLY A 1 371 ? -31.829 20.619 34.070 1.00 66.19 371 GLY A O 1
ATOM 2856 N N . LYS A 1 372 ? -30.279 20.485 35.707 1.00 81.62 372 LYS A N 1
ATOM 2857 C CA . LYS A 1 372 ? -29.098 20.828 34.902 1.00 81.62 372 LYS A CA 1
ATOM 2858 C C . LYS A 1 372 ? -28.083 19.697 34.982 1.00 81.62 372 LYS A C 1
ATOM 2860 O O . LYS A 1 372 ? -28.000 19.032 36.006 1.00 81.62 372 LYS A O 1
ATOM 2865 N N . LYS A 1 373 ? -27.314 19.468 33.922 1.00 85.81 373 LYS A N 1
ATOM 2866 C CA . LYS A 1 373 ? -26.214 18.502 33.940 1.00 85.81 373 LYS A CA 1
ATOM 2867 C C . LYS A 1 373 ? -24.908 19.188 33.572 1.00 85.81 373 LYS A C 1
ATOM 2869 O O . LYS A 1 373 ? -24.878 20.010 32.660 1.00 85.81 373 LYS A O 1
ATOM 2874 N N . VAL A 1 374 ? -23.844 18.840 34.282 1.00 88.81 374 VAL A N 1
ATOM 2875 C CA . VAL A 1 374 ? -22.487 19.331 34.023 1.00 88.81 374 VAL A CA 1
ATOM 2876 C C . VAL A 1 374 ? -21.510 18.165 33.989 1.00 88.81 374 VAL A C 1
ATOM 2878 O O . VAL A 1 374 ? -21.757 17.110 34.576 1.00 88.81 374 VAL A O 1
ATOM 2881 N N . ILE A 1 375 ? -20.399 18.362 33.289 1.00 87.38 375 ILE A N 1
ATOM 2882 C CA . ILE A 1 375 ? -19.301 17.403 33.219 1.00 87.38 375 ILE A CA 1
ATOM 2883 C C . ILE A 1 375 ? -18.197 17.887 34.145 1.00 87.38 375 ILE A C 1
ATOM 2885 O O . ILE A 1 375 ? -17.632 18.960 33.935 1.00 87.38 375 ILE A O 1
ATOM 2889 N N . VAL A 1 376 ? -17.860 17.064 35.128 1.00 90.00 376 VAL A N 1
ATOM 2890 C CA . VAL A 1 376 ? -16.653 17.206 35.938 1.00 90.00 376 VAL A CA 1
ATOM 2891 C C . VAL A 1 376 ? -15.513 16.495 35.222 1.00 90.00 376 VAL A C 1
ATOM 2893 O O . VAL A 1 376 ? -15.699 15.389 34.722 1.00 90.00 376 VAL A O 1
ATOM 2896 N N . THR A 1 377 ? -14.342 17.122 35.152 1.00 88.44 377 THR A N 1
ATOM 2897 C CA . THR A 1 377 ? -13.131 16.536 34.566 1.00 88.44 377 THR A CA 1
ATOM 2898 C C . THR A 1 377 ? -11.969 16.656 35.541 1.00 88.44 377 THR A C 1
ATOM 2900 O O . THR A 1 377 ? -11.707 17.744 36.053 1.00 88.44 377 THR A O 1
ATOM 2903 N N . ALA A 1 378 ? -11.262 15.554 35.760 1.00 88.25 378 ALA A N 1
ATOM 2904 C CA . ALA A 1 378 ? -10.046 15.488 36.555 1.00 88.25 378 ALA A CA 1
ATOM 2905 C C . ALA A 1 378 ? -8.871 15.171 35.622 1.00 88.25 378 ALA A C 1
ATOM 2907 O O . ALA A 1 378 ? -8.933 14.184 34.896 1.00 88.25 378 ALA A O 1
ATOM 2908 N N . THR A 1 379 ? -7.827 15.998 35.615 1.00 87.00 379 THR A N 1
ATOM 2909 C CA . THR A 1 379 ? -6.723 15.941 34.641 1.00 87.00 379 THR A CA 1
ATOM 2910 C C . THR A 1 379 ? -5.372 15.771 35.331 1.00 87.00 379 THR A C 1
ATOM 2912 O O . THR A 1 379 ? -5.057 16.492 36.281 1.00 87.00 379 THR A O 1
ATOM 2915 N N . ARG A 1 380 ? -4.542 14.862 34.815 1.00 83.75 380 ARG A N 1
ATOM 2916 C CA . ARG A 1 380 ? -3.163 14.610 35.244 1.00 83.75 380 ARG A CA 1
ATOM 2917 C C . ARG A 1 380 ? -2.272 14.434 34.012 1.00 83.75 380 ARG A C 1
ATOM 2919 O O . ARG A 1 380 ? -2.353 13.425 33.323 1.00 83.75 380 ARG A O 1
ATOM 2926 N N . GLY A 1 381 ? -1.402 15.405 33.738 1.00 79.94 381 GLY A N 1
ATOM 2927 C CA . GLY A 1 381 ? -0.602 15.391 32.508 1.00 79.94 381 GLY A CA 1
ATOM 2928 C C . GLY A 1 381 ? -1.503 15.410 31.268 1.00 79.94 381 GLY A C 1
ATOM 2929 O O . GLY A 1 381 ? -2.313 16.322 31.120 1.00 79.94 381 GLY A O 1
ATOM 2930 N N . THR A 1 382 ? -1.372 14.404 30.402 1.00 67.31 382 THR A N 1
ATOM 2931 C CA . THR A 1 382 ? -2.243 14.183 29.230 1.00 67.31 382 THR A CA 1
ATOM 2932 C C . THR A 1 382 ? -3.476 13.333 29.543 1.00 67.31 382 THR A C 1
ATOM 2934 O O . THR A 1 382 ? -4.400 13.277 28.737 1.00 67.31 382 THR A O 1
ATOM 2937 N N . SER A 1 383 ? -3.506 12.678 30.703 1.00 69.94 383 SER A N 1
ATOM 2938 C CA . SER A 1 383 ? -4.595 11.799 31.120 1.00 69.94 383 SER A CA 1
ATOM 2939 C C . SER A 1 383 ? -5.710 12.593 31.786 1.00 69.94 383 SER A C 1
ATOM 2941 O O . SER A 1 383 ? -5.461 13.558 32.513 1.00 69.94 383 SER A O 1
ATOM 2943 N N . TYR A 1 384 ? -6.957 12.196 31.562 1.00 79.19 384 TYR A N 1
ATOM 2944 C CA . TYR A 1 384 ? -8.104 12.817 32.211 1.00 79.19 384 TYR A CA 1
AT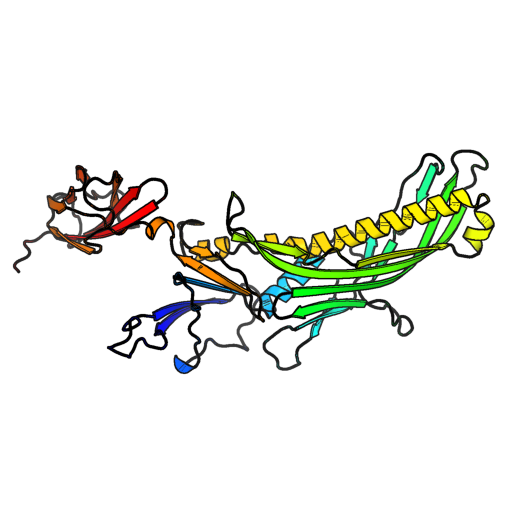OM 2945 C C . TYR A 1 384 ? -9.248 11.825 32.389 1.00 79.19 384 TYR A C 1
ATOM 2947 O O . TYR A 1 384 ? -9.495 10.977 31.538 1.00 79.19 384 TYR A O 1
ATOM 2955 N N . SER A 1 385 ? -10.009 11.989 33.463 1.00 77.81 385 SER A N 1
ATOM 2956 C CA . SER A 1 385 ? -11.212 11.217 33.759 1.00 77.81 385 SER A CA 1
ATOM 2957 C C . SER A 1 385 ? -12.409 12.155 33.917 1.00 77.81 385 SER A C 1
ATOM 2959 O O . SER A 1 385 ? -12.228 13.357 34.135 1.00 77.81 385 SER A O 1
ATOM 2961 N N . LYS A 1 386 ? -13.634 11.656 33.720 1.00 83.44 386 LYS A N 1
ATOM 2962 C CA . LYS A 1 386 ? -14.853 12.482 33.701 1.00 83.44 386 LYS A CA 1
ATOM 2963 C C . LYS A 1 386 ? -15.979 11.861 34.512 1.00 83.44 386 LYS A C 1
ATOM 2965 O O . LYS A 1 386 ? -16.155 10.650 34.475 1.00 83.44 386 LYS A O 1
ATOM 2970 N N . ALA A 1 387 ? -16.771 12.714 35.152 1.00 83.06 387 ALA A N 1
ATOM 2971 C CA . ALA A 1 387 ? -17.987 12.339 35.858 1.00 83.06 387 ALA A CA 1
ATOM 2972 C C . ALA A 1 387 ? -19.162 13.237 35.445 1.00 83.06 387 ALA A C 1
ATOM 2974 O O . ALA A 1 387 ? -18.972 14.406 35.091 1.00 83.06 387 ALA A O 1
ATOM 2975 N N . LEU A 1 388 ? -20.379 12.696 35.487 1.00 84.88 388 LEU A N 1
ATOM 2976 C CA . LEU A 1 388 ? -21.606 13.438 35.202 1.00 84.88 388 LEU A CA 1
ATOM 2977 C C . LEU A 1 388 ? -22.283 13.864 36.506 1.00 84.88 388 LEU A C 1
ATOM 2979 O O . LEU A 1 388 ? -22.623 13.035 37.349 1.00 84.88 388 LEU A O 1
ATOM 2983 N N . VAL A 1 389 ? -22.546 15.161 36.650 1.00 89.81 389 VAL A N 1
ATOM 2984 C CA . VAL A 1 389 ? -23.275 15.696 37.805 1.00 89.81 389 VAL A CA 1
ATOM 2985 C C . VAL A 1 389 ? -24.624 16.215 37.357 1.00 89.81 389 VAL A C 1
ATOM 2987 O O . VAL A 1 389 ? -24.707 17.104 36.510 1.00 89.81 389 VAL A O 1
ATOM 2990 N N . SER A 1 390 ? -25.683 15.662 37.938 1.00 89.56 390 SER A N 1
ATOM 2991 C CA . SER A 1 390 ? -27.043 16.172 37.792 1.00 89.56 390 SER A CA 1
ATOM 2992 C C . SER A 1 390 ? -27.344 17.135 38.939 1.00 89.56 390 SER A C 1
ATOM 2994 O O . SER A 1 390 ? -27.092 16.813 40.094 1.00 89.56 390 SER A O 1
ATOM 2996 N N . ILE A 1 391 ? -27.879 18.310 38.622 1.00 89.38 391 ILE A N 1
ATOM 2997 C CA . ILE A 1 391 ? -28.181 19.390 39.562 1.00 89.38 391 ILE A CA 1
ATOM 2998 C C . ILE A 1 391 ? -29.691 19.604 39.615 1.00 89.38 391 ILE A C 1
ATOM 3000 O O . ILE A 1 391 ? -30.314 19.817 38.570 1.00 89.38 391 ILE A O 1
ATOM 3004 N N . THR A 1 392 ? -30.277 19.594 40.813 1.00 85.75 392 THR A N 1
ATOM 3005 C CA . THR A 1 392 ? -31.723 19.787 41.029 1.00 85.75 392 THR A CA 1
ATOM 3006 C C . THR A 1 392 ? -32.025 20.991 41.914 1.00 85.75 392 THR A C 1
ATOM 3008 O O . THR A 1 392 ? -31.244 21.358 42.786 1.00 85.75 392 THR A O 1
ATOM 3011 N N . LYS A 1 393 ? -33.189 21.622 41.701 1.00 76.31 393 LYS A N 1
ATOM 3012 C CA . LYS A 1 393 ? -33.631 22.813 42.455 1.00 76.31 393 LYS A CA 1
ATOM 3013 C C . LYS A 1 393 ? -34.331 22.532 43.796 1.00 76.31 393 LYS A C 1
ATOM 3015 O O . LYS A 1 393 ? -34.657 23.491 44.486 1.00 76.31 393 LYS A O 1
ATOM 3020 N N . GLY A 1 394 ? -34.624 21.277 44.140 1.00 63.53 394 GLY A N 1
ATOM 3021 C CA . GLY A 1 394 ? -35.406 20.923 45.335 1.00 63.53 394 GLY A CA 1
ATOM 3022 C C . GLY A 1 394 ? -34.709 19.907 46.238 1.00 63.53 394 GLY A C 1
ATOM 3023 O O . GLY A 1 394 ? -33.882 19.143 45.739 1.00 63.53 394 GLY A O 1
ATOM 3024 N N . GLU A 1 395 ? -35.089 19.913 47.525 1.00 47.34 395 GLU A N 1
ATOM 3025 C CA . GLU A 1 395 ? -34.650 18.950 48.548 1.00 47.34 395 GLU A CA 1
ATOM 3026 C C . GLU A 1 395 ? -34.897 17.509 48.083 1.00 47.34 395 GLU A C 1
ATOM 3028 O O . GLU A 1 395 ? -36.034 17.118 47.791 1.00 47.34 395 GLU A O 1
ATOM 3033 N N . PHE A 1 396 ? -33.842 16.702 48.071 1.00 42.62 396 PHE A N 1
ATOM 3034 C CA . PHE A 1 396 ? -33.944 15.257 47.978 1.00 42.62 396 PHE A CA 1
ATOM 3035 C C . PHE A 1 396 ? -34.397 14.725 49.341 1.00 42.62 396 PHE A C 1
ATOM 3037 O O . PHE A 1 396 ? -33.613 14.627 50.285 1.00 42.62 396 PHE A O 1
ATOM 3044 N N . ARG A 1 397 ? -35.685 14.387 49.472 1.00 37.88 397 ARG A N 1
ATOM 3045 C CA . ARG A 1 397 ? -36.130 13.539 50.585 1.00 37.88 397 ARG A CA 1
ATOM 3046 C C . ARG A 1 397 ? -35.789 12.085 50.231 1.00 37.88 397 ARG A C 1
ATOM 3048 O O . ARG A 1 397 ? -36.223 11.658 49.161 1.00 37.88 397 ARG A O 1
ATOM 3055 N N . PRO A 1 398 ? -34.995 11.383 51.061 1.00 43.97 398 PRO A N 1
ATOM 3056 C CA . PRO A 1 398 ? -34.553 10.017 50.788 1.00 43.97 398 PRO A CA 1
ATOM 3057 C C . PRO A 1 398 ? -35.704 9.015 50.683 1.00 43.97 398 PRO A C 1
ATOM 3059 O O . PRO A 1 398 ? -36.773 9.263 51.293 1.00 43.97 398 PRO A O 1
#

pLDDT: mean 83.86, std 12.48, range [37.88, 97.81]